Protein AF-A0A381ZT54-F1 (afdb_monomer)

Mean predicted aligned error: 11.09 Å

InterPro domains:
  IPR029055 Nucleophile aminohydrolases, N-terminal [SSF56235] (52-350)
  IPR043138 Gamma-glutamyltranspeptidase, large subunit [G3DSA:1.10.246.130] (273-367)
  IPR051792 Gamma-glutamyltransferase, bacteria [PTHR43199] (58-351)

Structure (mmCIF, N/CA/C/O backbone):
data_AF-A0A381ZT54-F1
#
_entry.id   AF-A0A381ZT54-F1
#
loop_
_atom_site.group_PDB
_atom_site.id
_atom_site.type_symbol
_atom_site.label_atom_id
_atom_site.label_alt_id
_atom_site.label_comp_id
_atom_site.label_asym_id
_atom_site.label_entity_id
_atom_site.label_seq_id
_atom_site.pdbx_PDB_ins_code
_atom_site.Cartn_x
_atom_site.Cartn_y
_atom_site.Cartn_z
_atom_site.occupancy
_atom_site.B_iso_or_equiv
_atom_site.auth_seq_id
_atom_site.auth_comp_id
_atom_site.auth_asym_id
_atom_site.auth_atom_id
_atom_site.pdbx_PDB_model_num
ATOM 1 N N . MET A 1 1 ? -100.829 -62.830 -49.694 1.00 36.19 1 MET A N 1
ATOM 2 C CA . MET A 1 1 ? -100.346 -64.218 -49.517 1.00 36.19 1 MET A CA 1
ATOM 3 C C . MET A 1 1 ? -99.073 -64.139 -48.674 1.00 36.19 1 MET A C 1
ATOM 5 O O . MET A 1 1 ? -98.214 -63.362 -49.053 1.00 36.19 1 MET A O 1
ATOM 9 N N . LEU A 1 2 ? -99.016 -64.875 -47.551 1.00 33.12 2 LEU A N 1
ATOM 10 C CA . LEU A 1 2 ? -97.951 -64.953 -46.515 1.00 33.12 2 LEU A CA 1
ATOM 11 C C . LEU A 1 2 ? -97.755 -63.686 -45.625 1.00 33.12 2 LEU A C 1
ATOM 13 O O . LEU A 1 2 ? -97.501 -62.615 -46.150 1.00 33.12 2 LEU A O 1
ATOM 17 N N . LYS A 1 3 ? -98.086 -63.679 -44.309 1.00 35.91 3 LYS A N 1
ATOM 18 C CA . LYS A 1 3 ? -97.361 -64.208 -43.104 1.00 35.91 3 LYS A CA 1
ATOM 19 C C . LYS A 1 3 ? -95.999 -63.484 -42.892 1.00 35.91 3 LYS A C 1
ATOM 21 O O . LYS A 1 3 ? -95.213 -63.527 -43.817 1.00 35.91 3 LYS A O 1
ATOM 26 N N . PHE A 1 4 ? -95.593 -62.820 -41.788 1.00 34.12 4 PHE A N 1
ATOM 27 C CA . PHE A 1 4 ? -95.873 -62.869 -40.334 1.00 34.12 4 PHE A CA 1
ATOM 28 C C . PHE A 1 4 ? -95.375 -61.557 -39.624 1.00 34.12 4 PHE A C 1
ATOM 30 O O . PHE A 1 4 ? -94.263 -61.114 -39.871 1.00 34.12 4 PHE A O 1
ATOM 37 N N . ILE A 1 5 ? -96.201 -60.979 -38.737 1.00 37.44 5 ILE A N 1
ATOM 38 C CA . ILE A 1 5 ? -95.969 -60.529 -37.330 1.00 37.44 5 ILE A CA 1
ATOM 39 C C . ILE A 1 5 ? -94.750 -59.648 -36.907 1.00 37.44 5 ILE A C 1
ATOM 41 O O . ILE A 1 5 ? -93.632 -60.119 -36.752 1.00 37.44 5 ILE A O 1
ATOM 45 N N . SER A 1 6 ? -95.108 -58.413 -36.505 1.00 37.38 6 SER A N 1
ATOM 46 C CA . SER A 1 6 ? -94.773 -57.621 -35.287 1.00 37.38 6 SER A CA 1
ATOM 47 C C . SER A 1 6 ? -93.330 -57.198 -34.948 1.00 37.38 6 SER A C 1
ATOM 49 O O . SER A 1 6 ? -92.540 -57.938 -34.368 1.00 37.38 6 SER A O 1
ATOM 51 N N . LEU A 1 7 ? -93.082 -55.898 -35.158 1.00 39.41 7 LEU A N 1
ATOM 52 C CA . LEU A 1 7 ? -91.932 -55.108 -34.718 1.00 39.41 7 LEU A CA 1
ATOM 53 C C . LEU A 1 7 ? -92.340 -54.246 -33.498 1.00 39.41 7 LEU A C 1
ATOM 55 O O . LEU A 1 7 ? -92.955 -53.192 -33.648 1.00 39.41 7 LEU A O 1
ATOM 59 N N . LYS A 1 8 ? -92.022 -54.672 -32.273 1.00 44.88 8 LYS A N 1
ATOM 60 C CA . LYS A 1 8 ? -92.132 -53.836 -31.059 1.00 44.88 8 LYS A CA 1
ATOM 61 C C . LYS A 1 8 ? -91.057 -54.255 -30.064 1.00 44.88 8 LYS A C 1
ATOM 63 O O . LYS A 1 8 ? -91.356 -55.066 -29.213 1.00 44.88 8 LYS A O 1
ATOM 68 N N . PHE A 1 9 ? -89.830 -53.739 -30.175 1.00 43.06 9 PHE A N 1
ATOM 69 C CA . PHE A 1 9 ? -88.838 -53.704 -29.078 1.00 43.06 9 PHE A CA 1
ATOM 70 C C . PHE A 1 9 ? -87.555 -52.961 -29.512 1.00 43.06 9 PHE A C 1
ATOM 72 O O . PHE A 1 9 ? -86.478 -53.533 -29.498 1.00 43.06 9 PHE A O 1
ATOM 79 N N . PHE A 1 10 ? -87.617 -51.692 -29.947 1.00 41.41 10 PHE A N 1
ATOM 80 C CA . PHE A 1 10 ? -86.364 -50.958 -30.245 1.00 41.41 10 PHE A CA 1
ATOM 81 C C . PHE A 1 10 ? -86.401 -49.429 -30.075 1.00 41.41 10 PHE A C 1
ATOM 83 O O . PHE A 1 10 ? -85.561 -48.728 -30.627 1.00 41.41 10 PHE A O 1
ATOM 90 N N . HIS A 1 11 ? -87.350 -48.870 -29.315 1.00 43.31 11 HIS A N 1
ATOM 91 C CA . HIS A 1 11 ? -87.524 -47.404 -29.241 1.00 43.31 11 HIS A CA 1
ATOM 92 C C . HIS A 1 11 ? -87.327 -46.748 -27.868 1.00 43.31 11 HIS A C 1
ATOM 94 O O . HIS A 1 11 ? -87.544 -45.551 -27.737 1.00 43.31 11 HIS A O 1
ATOM 100 N N . LEU A 1 12 ? -86.841 -47.472 -26.852 1.00 42.59 12 LEU A N 1
ATOM 101 C CA . LEU A 1 12 ? -86.630 -46.898 -25.509 1.00 42.59 12 LEU A CA 1
ATOM 102 C C . LEU A 1 12 ? -85.177 -46.874 -25.007 1.00 42.59 12 LEU A C 1
ATOM 104 O O . LEU A 1 12 ? -84.934 -46.441 -23.884 1.00 42.59 12 LEU A O 1
ATOM 108 N N . ARG A 1 13 ? -84.190 -47.263 -25.828 1.00 39.91 13 ARG A N 1
ATOM 109 C CA . ARG A 1 13 ? -82.762 -47.204 -25.444 1.00 39.91 13 ARG A CA 1
ATOM 110 C C . ARG A 1 13 ? -81.966 -46.023 -26.013 1.00 39.91 13 ARG A C 1
ATOM 112 O O . ARG A 1 13 ? -80.881 -45.769 -25.506 1.00 39.91 13 ARG A O 1
ATOM 119 N N . LEU A 1 14 ? -82.492 -45.260 -26.977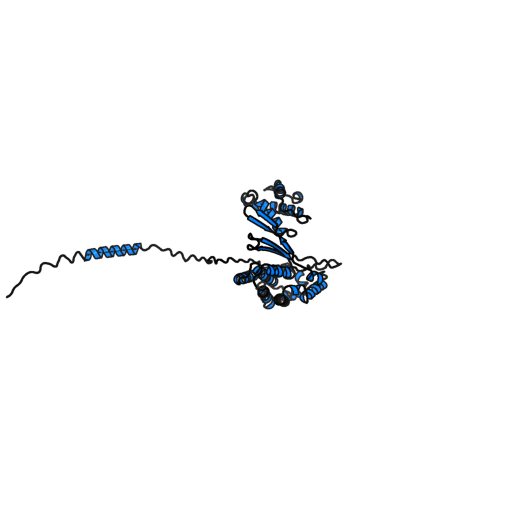 1.00 41.94 14 LEU A N 1
ATOM 120 C CA . LEU A 1 14 ? -81.737 -44.150 -27.587 1.00 41.94 14 LEU A CA 1
ATOM 121 C C . LEU A 1 14 ? -81.826 -42.806 -26.841 1.00 41.94 14 LEU A C 1
ATOM 123 O O . LEU A 1 14 ? -80.937 -41.976 -26.994 1.00 41.94 14 LEU A O 1
ATOM 127 N N . ILE A 1 15 ? -82.837 -42.584 -25.994 1.00 44.72 15 ILE A N 1
ATOM 128 C CA . ILE A 1 15 ? -83.041 -41.267 -25.355 1.00 44.72 15 ILE A CA 1
ATOM 129 C C . ILE A 1 15 ? -82.167 -41.084 -24.097 1.00 44.72 15 ILE A C 1
ATOM 131 O O . ILE A 1 15 ? -81.814 -39.963 -23.747 1.00 44.72 15 ILE A O 1
ATOM 135 N N . ARG A 1 16 ? -81.719 -42.168 -23.445 1.00 42.12 16 ARG A N 1
ATOM 136 C CA . ARG A 1 16 ? -80.831 -42.077 -22.264 1.00 42.12 16 ARG A CA 1
ATOM 137 C C . ARG A 1 16 ? -79.342 -41.925 -22.590 1.00 42.12 16 ARG A C 1
ATOM 139 O O . ARG A 1 16 ? -78.574 -41.612 -21.689 1.00 42.12 16 ARG A O 1
ATOM 146 N N . PHE A 1 17 ? -78.929 -42.115 -23.844 1.00 42.84 17 PHE A N 1
ATOM 147 C CA . PHE A 1 17 ? -77.515 -42.002 -24.226 1.00 42.84 17 PHE A CA 1
ATOM 148 C C . PHE A 1 17 ? -77.090 -40.554 -24.524 1.00 42.84 17 PHE A C 1
ATOM 150 O O . PHE A 1 17 ? -75.942 -40.186 -24.291 1.00 42.84 17 PHE A O 1
ATOM 157 N N . PHE A 1 18 ? -78.020 -39.704 -24.973 1.00 42.59 18 PHE A N 1
ATOM 158 C CA . PHE A 1 18 ? -77.711 -38.317 -25.340 1.00 42.59 18 PHE A CA 1
ATOM 159 C C . PHE A 1 18 ? -77.664 -37.338 -24.154 1.00 42.59 18 PHE A C 1
ATOM 161 O O . PHE A 1 18 ? -76.948 -36.341 -24.223 1.00 42.59 18 PHE A O 1
ATOM 168 N N . ASP A 1 19 ? -78.356 -37.618 -23.044 1.00 46.31 19 ASP A N 1
ATOM 169 C CA . ASP A 1 19 ? -78.391 -36.702 -21.889 1.00 46.31 19 ASP A CA 1
ATOM 170 C C . ASP A 1 19 ? -77.175 -36.877 -20.950 1.00 46.31 19 ASP A C 1
ATOM 172 O O . ASP A 1 19 ? -76.700 -35.925 -20.330 1.00 46.31 19 ASP A O 1
ATOM 176 N N . VAL A 1 20 ? -76.585 -38.080 -20.912 1.00 51.06 20 VAL A N 1
ATOM 177 C CA . VAL A 1 20 ? -75.348 -38.347 -20.151 1.00 51.06 20 VAL A CA 1
ATOM 178 C C . VAL A 1 20 ? -74.144 -37.673 -20.813 1.00 51.06 20 VAL A C 1
ATOM 180 O O . VAL A 1 20 ? -73.326 -37.068 -20.121 1.00 51.06 20 VAL A O 1
ATOM 183 N N . HIS A 1 21 ? -74.066 -37.678 -22.148 1.00 48.91 21 HIS A N 1
ATOM 184 C CA . HIS A 1 21 ? -72.980 -36.999 -22.857 1.00 48.91 21 HIS A CA 1
ATOM 185 C C . HIS A 1 21 ? -73.073 -35.472 -22.775 1.00 48.91 21 HIS A C 1
ATOM 187 O O . HIS A 1 21 ? -72.042 -34.823 -22.627 1.00 48.91 21 HIS A O 1
ATOM 193 N N . ARG A 1 22 ? -74.276 -34.876 -22.763 1.00 48.59 22 ARG A N 1
ATOM 194 C CA . ARG A 1 22 ? -74.410 -33.412 -22.645 1.00 48.59 22 ARG A CA 1
ATOM 195 C C . ARG A 1 22 ? -74.013 -32.889 -21.260 1.00 48.59 22 ARG A C 1
ATOM 197 O O . ARG A 1 22 ? -73.421 -31.816 -21.161 1.00 48.59 22 ARG A O 1
ATOM 204 N N . ARG A 1 23 ? -74.283 -33.658 -20.196 1.00 50.50 23 ARG A N 1
ATOM 205 C CA . ARG A 1 23 ? -73.840 -33.331 -18.827 1.00 50.50 23 ARG A CA 1
ATOM 206 C C . ARG A 1 23 ? -72.347 -33.601 -18.616 1.00 50.50 23 ARG A C 1
ATOM 208 O O . ARG A 1 23 ? -71.690 -32.805 -17.952 1.00 50.50 23 ARG A O 1
ATOM 215 N N . ALA A 1 24 ? -71.798 -34.649 -19.234 1.00 52.06 24 ALA A N 1
ATOM 216 C CA . ALA A 1 24 ? -70.362 -34.932 -19.193 1.00 52.06 24 ALA A CA 1
ATOM 217 C C . ALA A 1 24 ? -69.531 -33.876 -19.947 1.00 52.06 24 ALA A C 1
ATOM 219 O O . ALA A 1 24 ? -68.491 -33.451 -19.450 1.00 52.06 24 ALA A O 1
ATOM 220 N N . SER A 1 25 ? -70.009 -33.382 -21.096 1.00 51.25 25 SER A N 1
ATOM 221 C CA . SER A 1 25 ? -69.326 -32.320 -21.850 1.00 51.25 25 SER A CA 1
ATOM 222 C C . SER A 1 25 ? -69.387 -30.956 -21.152 1.00 51.25 25 SER A C 1
ATOM 224 O O . SER A 1 25 ? -68.415 -30.208 -21.204 1.00 51.25 25 SER A O 1
ATOM 226 N N . ALA A 1 26 ? -70.481 -30.643 -20.445 1.00 52.38 26 ALA A N 1
ATOM 227 C CA . ALA A 1 26 ? -70.572 -29.421 -19.642 1.00 52.38 26 ALA A CA 1
ATOM 228 C C . ALA A 1 26 ? -69.678 -29.478 -18.387 1.00 52.38 26 ALA A C 1
ATOM 230 O O . ALA A 1 26 ? -69.026 -28.491 -18.058 1.00 52.38 26 ALA A O 1
ATOM 231 N N . ALA A 1 27 ? -69.577 -30.639 -17.726 1.00 53.34 27 ALA A N 1
ATOM 232 C CA . ALA A 1 27 ? -68.670 -30.826 -16.591 1.00 53.34 27 ALA A CA 1
ATOM 233 C C . ALA A 1 27 ? -67.188 -30.770 -17.012 1.00 53.34 27 ALA A C 1
ATOM 235 O O . ALA A 1 27 ? -66.377 -30.172 -16.308 1.00 53.34 27 ALA A O 1
ATOM 236 N N . ALA A 1 28 ? -66.841 -31.315 -18.184 1.00 53.94 28 ALA A N 1
ATOM 237 C CA . ALA A 1 28 ? -65.486 -31.228 -18.730 1.00 53.94 28 ALA A CA 1
ATOM 238 C C . ALA A 1 28 ? -65.096 -29.787 -19.112 1.00 53.94 28 ALA A C 1
ATOM 240 O O . ALA A 1 28 ? -63.970 -29.375 -18.854 1.00 53.94 28 ALA A O 1
ATOM 241 N N . ALA A 1 29 ? -66.025 -28.989 -19.652 1.00 52.28 29 ALA A N 1
ATOM 242 C CA . ALA A 1 29 ? -65.763 -27.584 -19.974 1.00 52.28 29 ALA A CA 1
ATOM 243 C C . ALA A 1 29 ? -65.577 -26.705 -18.719 1.00 52.28 29 ALA A C 1
ATOM 245 O O . ALA A 1 29 ? -64.742 -25.804 -18.723 1.00 52.28 29 ALA A O 1
ATOM 246 N N . VAL A 1 30 ? -66.291 -26.994 -17.623 1.00 52.94 30 VAL A N 1
ATOM 247 C CA . VAL A 1 30 ? -66.118 -26.284 -16.340 1.00 52.94 30 VAL A CA 1
ATOM 248 C C . VAL A 1 30 ? -64.819 -26.696 -15.630 1.00 52.94 30 VAL A C 1
ATOM 250 O O . VAL A 1 30 ? -64.163 -25.849 -15.030 1.00 52.94 30 VAL A O 1
ATOM 253 N N . LEU A 1 31 ? -64.381 -27.955 -15.761 1.00 51.06 31 LEU A N 1
ATOM 254 C CA . LEU A 1 31 ? -63.087 -28.419 -15.237 1.00 51.06 31 LEU A CA 1
ATOM 255 C C . LEU A 1 31 ? -61.882 -27.830 -15.990 1.00 51.06 31 LEU A C 1
ATOM 257 O O . LEU A 1 31 ? -60.864 -27.557 -15.362 1.00 51.06 31 LEU A O 1
ATOM 261 N N . VAL A 1 32 ? -62.002 -27.563 -17.295 1.00 53.09 32 VAL A N 1
ATOM 262 C CA . VAL A 1 32 ? -60.943 -26.895 -18.081 1.00 53.09 32 VAL A CA 1
ATOM 263 C C . VAL A 1 32 ? -60.863 -25.389 -17.779 1.00 53.09 32 VAL A C 1
ATOM 265 O O . VAL A 1 32 ? -59.783 -24.806 -17.844 1.00 53.09 32 VAL A O 1
ATOM 268 N N . LEU A 1 33 ? -61.971 -24.755 -17.377 1.00 47.72 33 LEU A N 1
ATOM 269 C CA . LEU A 1 33 ? -61.989 -23.340 -16.976 1.00 47.72 33 LEU A CA 1
ATOM 270 C C . LEU A 1 33 ? -61.487 -23.097 -15.538 1.00 47.72 33 LEU A C 1
ATOM 272 O O . LEU A 1 33 ? -61.135 -21.968 -15.210 1.00 47.72 33 LEU A O 1
ATOM 276 N N . LEU A 1 34 ? -61.401 -24.135 -14.698 1.00 47.56 34 LEU A N 1
ATOM 277 C CA . LEU A 1 34 ? -60.887 -24.049 -13.320 1.00 47.56 34 LEU A CA 1
ATOM 278 C C . LEU A 1 34 ? -59.418 -24.483 -13.168 1.00 47.56 34 LEU A C 1
ATOM 280 O O . LEU A 1 34 ? -58.841 -24.294 -12.102 1.00 47.56 34 LEU A O 1
ATOM 284 N N . SER A 1 35 ? -58.778 -25.000 -14.223 1.00 45.94 35 SER A N 1
ATOM 285 C CA . SER A 1 35 ? -57.326 -25.260 -14.247 1.00 45.94 35 SER A CA 1
ATOM 286 C C . SER A 1 35 ? -56.476 -24.024 -14.569 1.00 45.94 35 SER A C 1
ATOM 288 O O . SER A 1 35 ? -55.259 -24.129 -14.693 1.00 45.94 35 SER A O 1
ATOM 290 N N . GLY A 1 36 ? -57.092 -22.843 -14.657 1.00 44.78 36 GLY A N 1
ATOM 291 C CA . GLY A 1 36 ? -56.405 -21.553 -14.670 1.00 44.78 36 GLY A CA 1
ATOM 292 C C . GLY A 1 36 ? -55.895 -21.147 -13.285 1.00 44.78 36 GLY A C 1
ATOM 293 O O . GLY A 1 36 ? -56.088 -20.008 -12.876 1.00 44.78 36 GLY A O 1
ATOM 294 N N . CYS A 1 37 ? -55.255 -22.059 -12.546 1.00 46.34 37 CYS A N 1
ATOM 295 C CA . CYS A 1 37 ? -54.259 -21.608 -11.587 1.00 46.34 37 CYS A CA 1
ATOM 296 C C . CYS A 1 37 ? -53.151 -20.994 -12.435 1.00 46.34 37 CYS A C 1
ATOM 298 O O . CYS A 1 37 ? -52.431 -21.713 -13.130 1.00 46.34 37 CYS A O 1
ATOM 300 N N . GLU A 1 38 ? -53.041 -19.668 -12.401 1.00 44.12 38 GLU A N 1
ATOM 301 C CA . GLU A 1 38 ? -51.781 -19.002 -12.682 1.00 44.12 38 GLU A CA 1
ATOM 302 C C . GLU A 1 38 ? -50.722 -19.693 -11.823 1.00 44.12 38 GLU A C 1
ATOM 304 O O . GLU A 1 38 ? -50.517 -19.383 -10.651 1.00 44.12 38 GLU A O 1
ATOM 309 N N . VAL A 1 39 ? -50.019 -20.653 -12.419 1.00 48.94 39 VAL A N 1
ATOM 310 C CA . VAL A 1 39 ? -48.617 -20.818 -12.103 1.00 48.94 39 VAL A CA 1
ATOM 311 C C . VAL A 1 39 ? -48.043 -19.486 -12.546 1.00 48.94 39 VAL A C 1
ATOM 313 O O . VAL A 1 39 ? -47.722 -19.298 -13.720 1.00 48.94 39 VAL A O 1
ATOM 316 N N . PHE A 1 40 ? -47.980 -18.533 -11.612 1.00 44.03 40 PHE A N 1
ATOM 317 C CA . PHE A 1 40 ? -46.908 -17.564 -11.611 1.00 44.03 40 PHE A CA 1
ATOM 318 C C . PHE A 1 40 ? -45.664 -18.426 -11.801 1.00 44.03 40 PHE A C 1
ATOM 320 O O . PHE A 1 40 ? -45.134 -19.012 -10.858 1.00 44.03 40 PHE A O 1
ATOM 327 N N . LYS A 1 41 ? -45.227 -18.571 -13.056 1.00 41.94 41 LYS A N 1
ATOM 328 C CA . LYS A 1 41 ? -43.816 -18.703 -13.328 1.00 41.94 41 LYS A CA 1
ATOM 329 C C . LYS A 1 41 ? -43.289 -17.407 -12.754 1.00 41.94 41 LYS A C 1
ATOM 331 O O . LYS A 1 41 ? -43.266 -16.385 -13.436 1.00 41.94 41 LYS A O 1
ATOM 336 N N . THR A 1 42 ? -42.948 -17.446 -11.467 1.00 45.66 42 THR A N 1
ATOM 337 C CA . THR A 1 42 ? -41.813 -16.698 -10.980 1.00 45.66 42 THR A CA 1
ATOM 338 C C . THR A 1 42 ? -40.813 -16.821 -12.109 1.00 45.66 42 THR A C 1
ATOM 340 O O . THR A 1 42 ? -40.430 -17.931 -12.502 1.00 45.66 42 THR A O 1
ATOM 343 N N . LEU A 1 43 ? -40.543 -15.683 -12.759 1.00 48.31 43 LEU A N 1
ATOM 344 C CA . LEU A 1 43 ? -39.374 -15.557 -13.611 1.00 48.31 43 LEU A CA 1
ATOM 345 C C . LEU A 1 43 ? -38.280 -16.322 -12.868 1.00 48.31 43 LEU A C 1
ATOM 347 O O . LEU A 1 43 ? -38.208 -16.119 -11.648 1.00 48.31 43 LEU A O 1
ATOM 351 N N . PRO A 1 44 ? -37.565 -17.265 -13.522 1.00 47.41 44 PRO A N 1
ATOM 352 C CA . PRO A 1 44 ? -36.516 -18.010 -12.839 1.00 47.41 44 PRO A CA 1
ATOM 353 C C . PRO A 1 44 ? -35.759 -16.974 -12.045 1.00 47.41 44 PRO A C 1
ATOM 355 O O . PRO A 1 44 ? -35.414 -15.946 -12.634 1.00 47.41 44 PRO A O 1
ATOM 358 N N . ASP A 1 45 ? -35.700 -17.165 -10.725 1.00 44.12 45 ASP A N 1
ATOM 359 C CA . ASP A 1 45 ? -35.066 -16.203 -9.846 1.00 44.12 45 ASP A CA 1
ATOM 360 C C . ASP A 1 45 ? -33.724 -15.948 -10.508 1.00 44.12 45 ASP A C 1
ATOM 362 O O . ASP A 1 45 ? -32.921 -16.875 -10.660 1.00 44.12 45 ASP A O 1
ATOM 366 N N . ILE A 1 46 ? -33.549 -14.758 -11.091 1.00 46.28 46 ILE A N 1
ATOM 367 C CA . ILE A 1 46 ? -32.285 -14.412 -11.714 1.00 46.28 46 ILE A CA 1
ATOM 368 C C . ILE A 1 46 ? -31.433 -14.057 -10.512 1.00 46.28 46 ILE A C 1
ATOM 370 O O . ILE A 1 46 ? -31.073 -12.904 -10.281 1.00 46.28 46 ILE A O 1
ATOM 374 N N . THR A 1 47 ? -31.106 -15.078 -9.726 1.00 43.03 47 THR A N 1
ATOM 375 C CA . THR A 1 47 ? -29.869 -15.134 -9.000 1.00 43.03 47 THR A CA 1
ATOM 376 C C . THR A 1 47 ? -28.817 -15.024 -10.094 1.00 43.03 47 THR A C 1
ATOM 378 O O . THR A 1 47 ? -28.336 -16.017 -10.631 1.00 43.03 47 THR A O 1
ATOM 381 N N . MET A 1 48 ? -28.457 -13.784 -10.452 1.00 48.22 48 MET A N 1
ATOM 382 C CA . MET A 1 48 ? -27.260 -13.479 -11.246 1.00 48.22 48 MET A CA 1
ATOM 383 C C . MET A 1 48 ? -25.994 -14.046 -10.580 1.00 48.22 48 MET A C 1
ATOM 385 O O . MET A 1 48 ? -24.915 -14.003 -11.159 1.00 48.22 48 MET A O 1
ATOM 389 N N . PHE A 1 49 ? -26.139 -14.592 -9.374 1.00 44.88 49 PHE A N 1
ATOM 390 C CA . PHE A 1 49 ? -25.139 -15.281 -8.603 1.00 44.88 49 PHE A CA 1
ATOM 391 C C . PHE A 1 49 ? -25.772 -16.549 -8.022 1.00 44.88 49 PHE A C 1
ATOM 393 O O . PHE A 1 49 ? -26.375 -16.512 -6.951 1.00 44.88 49 PHE A O 1
ATOM 400 N N . GLU A 1 50 ? -25.621 -17.686 -8.704 1.00 48.88 50 GLU A N 1
ATOM 401 C CA . GLU A 1 50 ? -25.459 -18.925 -7.941 1.00 48.88 50 GLU A CA 1
ATOM 402 C C . GLU A 1 50 ? -24.287 -18.679 -6.978 1.00 48.88 50 GLU A C 1
ATOM 404 O O . GLU A 1 50 ? -23.245 -18.177 -7.421 1.00 48.88 50 GLU A O 1
ATOM 409 N N . PRO A 1 51 ? -24.417 -18.974 -5.674 1.00 45.97 51 PRO A N 1
ATOM 410 C CA . PRO A 1 51 ? -23.280 -18.941 -4.776 1.00 45.97 51 PRO A CA 1
ATOM 411 C C . PRO A 1 51 ? -22.338 -20.067 -5.201 1.00 45.97 51 PRO A C 1
ATOM 413 O O . PRO A 1 51 ? -22.405 -21.189 -4.704 1.00 45.97 51 PRO A O 1
ATOM 416 N N . THR A 1 52 ? -21.451 -19.779 -6.153 1.00 54.34 52 THR A N 1
ATOM 417 C CA . THR A 1 52 ? -20.280 -20.610 -6.398 1.00 54.34 52 THR A CA 1
ATOM 418 C C . THR A 1 52 ? -19.572 -20.715 -5.058 1.00 54.34 52 THR A C 1
ATOM 420 O O . THR A 1 52 ? -19.275 -19.689 -4.443 1.00 54.34 52 THR A O 1
ATOM 423 N N . SER A 1 53 ? -19.311 -21.932 -4.589 1.00 57.56 53 SER A N 1
ATOM 424 C CA . SER A 1 53 ? -18.707 -22.248 -3.286 1.00 57.56 53 SER A CA 1
ATOM 425 C C . SER A 1 53 ? -17.258 -21.746 -3.117 1.00 57.56 53 SER A C 1
ATOM 427 O O . SER A 1 53 ? -16.497 -22.281 -2.316 1.00 57.56 53 SER A O 1
ATOM 429 N N . TYR A 1 54 ? -16.856 -20.742 -3.896 1.00 53.66 54 TYR A N 1
ATOM 430 C CA . TYR A 1 54 ? -15.556 -20.102 -3.927 1.00 53.66 54 TYR A CA 1
ATOM 431 C C . TYR A 1 54 ? -15.757 -18.579 -3.946 1.00 53.66 54 TYR A C 1
ATOM 433 O O . TYR A 1 54 ? -15.699 -17.931 -4.989 1.00 53.66 54 TYR A O 1
ATOM 441 N N . PHE A 1 55 ? -16.040 -17.986 -2.785 1.00 67.94 55 PHE A N 1
ATOM 442 C CA . PHE A 1 55 ? -16.071 -16.530 -2.664 1.00 67.94 55 PHE A CA 1
ATOM 443 C C . PHE A 1 55 ? -14.645 -16.014 -2.438 1.00 67.94 55 PHE A C 1
ATOM 445 O O . PHE A 1 55 ? -14.169 -15.914 -1.309 1.00 67.94 55 PHE A O 1
ATOM 452 N N . GLY A 1 56 ? -13.936 -15.736 -3.532 1.00 83.81 56 GLY A N 1
ATOM 453 C CA . GLY A 1 56 ? -12.691 -14.970 -3.522 1.00 83.81 56 GLY A CA 1
ATOM 454 C C . GLY A 1 56 ? -12.966 -13.545 -3.994 1.00 83.81 56 GLY A C 1
ATOM 455 O O . GLY A 1 56 ? -13.418 -13.353 -5.120 1.00 83.81 56 GLY A O 1
ATOM 456 N N . GLY A 1 57 ? -12.699 -12.551 -3.148 1.00 91.50 57 GLY A N 1
ATOM 457 C CA . GLY A 1 57 ? -12.886 -11.137 -3.470 1.00 91.50 57 GLY A CA 1
ATOM 458 C C . GLY A 1 57 ? -11.572 -10.364 -3.435 1.00 91.50 57 GLY A C 1
ATOM 459 O O . GLY A 1 57 ? -10.699 -10.642 -2.616 1.00 91.50 57 GLY A O 1
ATOM 460 N N . ALA A 1 58 ? -11.448 -9.366 -4.306 1.00 95.44 58 ALA A N 1
ATOM 461 C CA . ALA A 1 58 ? -10.377 -8.381 -4.267 1.00 95.44 58 ALA A CA 1
ATOM 462 C C . ALA A 1 58 ? -10.960 -6.991 -4.535 1.00 95.44 58 ALA A C 1
ATOM 464 O O . ALA A 1 58 ? -11.864 -6.836 -5.356 1.00 95.44 58 ALA A O 1
ATOM 465 N N . THR A 1 59 ? -10.433 -5.984 -3.846 1.00 96.06 59 THR A N 1
ATOM 466 C CA . THR A 1 59 ? -10.798 -4.576 -4.026 1.00 96.06 59 THR A CA 1
ATOM 467 C C . THR A 1 59 ? -9.535 -3.754 -4.244 1.00 96.06 59 THR A C 1
ATOM 469 O O . THR A 1 59 ? -8.469 -4.098 -3.731 1.00 96.06 59 THR A O 1
ATOM 472 N N . SER A 1 60 ? -9.633 -2.704 -5.053 1.00 95.00 60 SER A N 1
ATOM 473 C CA . SER A 1 60 ? -8.513 -1.843 -5.419 1.00 95.00 60 SER A CA 1
ATOM 474 C C . SER A 1 60 ? -9.012 -0.451 -5.797 1.00 95.00 60 SER A C 1
ATOM 476 O O . SER A 1 60 ? -10.149 -0.306 -6.246 1.00 95.00 60 SER A O 1
ATOM 478 N N . ASP A 1 61 ? -8.136 0.547 -5.693 1.00 89.44 61 ASP A N 1
ATOM 479 C CA . ASP A 1 61 ? -8.413 1.939 -6.074 1.00 89.44 61 ASP A CA 1
ATOM 480 C C . ASP A 1 61 ? -8.614 2.120 -7.589 1.00 89.44 61 ASP A C 1
ATOM 482 O O . ASP A 1 61 ? -9.109 3.150 -8.050 1.00 89.44 61 ASP A O 1
ATOM 486 N N . GLU A 1 62 ? -8.207 1.128 -8.386 1.00 89.62 62 GLU A N 1
ATOM 487 C CA . GLU A 1 62 ? -8.228 1.171 -9.843 1.00 89.62 62 GLU A CA 1
ATOM 488 C C . GLU A 1 62 ? -8.733 -0.170 -10.421 1.00 89.62 62 GLU A C 1
ATOM 490 O O . GLU A 1 62 ? -8.334 -1.246 -9.959 1.00 89.62 62 GLU A O 1
ATOM 495 N N . PRO A 1 63 ? -9.625 -0.148 -11.435 1.00 92.75 63 PRO A N 1
ATOM 496 C CA . PRO A 1 63 ? -10.325 -1.348 -11.889 1.00 92.75 63 PRO A CA 1
ATOM 497 C C . PRO A 1 63 ? -9.421 -2.407 -12.529 1.00 92.75 63 PRO A C 1
ATOM 499 O O . PRO A 1 63 ? -9.687 -3.593 -12.355 1.00 92.75 63 PRO A O 1
ATOM 502 N N . ARG A 1 64 ? -8.353 -2.045 -13.254 1.00 95.44 64 ARG A N 1
ATOM 503 C CA . ARG A 1 64 ? -7.459 -3.045 -13.868 1.00 95.44 64 ARG A CA 1
ATOM 504 C C . ARG A 1 64 ? -6.700 -3.835 -12.812 1.00 95.44 64 ARG A C 1
ATOM 506 O O . ARG A 1 64 ? -6.569 -5.044 -12.969 1.00 95.44 64 ARG A O 1
ATOM 513 N N . ALA A 1 65 ? -6.247 -3.192 -11.740 1.00 97.06 65 ALA A N 1
ATOM 514 C CA . ALA A 1 65 ? -5.601 -3.888 -10.633 1.00 97.06 65 ALA A CA 1
ATOM 515 C C . ALA A 1 65 ? -6.562 -4.859 -9.920 1.00 97.06 65 ALA A C 1
ATOM 517 O O . ALA A 1 65 ? -6.183 -5.999 -9.647 1.00 97.06 65 ALA A O 1
ATOM 518 N N . ALA A 1 66 ? -7.824 -4.461 -9.707 1.00 96.81 66 ALA A N 1
ATOM 519 C CA . ALA A 1 66 ? -8.858 -5.356 -9.176 1.00 96.81 66 ALA A CA 1
ATOM 520 C C . ALA A 1 66 ? -9.155 -6.541 -10.118 1.00 96.81 66 ALA A C 1
ATOM 522 O O . ALA A 1 66 ? -9.280 -7.678 -9.663 1.00 96.81 66 ALA A O 1
ATOM 523 N N . LEU A 1 67 ? -9.222 -6.299 -11.432 1.00 97.25 67 LEU A N 1
ATOM 524 C CA . LEU A 1 67 ? -9.433 -7.348 -12.436 1.00 97.25 67 LEU A CA 1
ATOM 525 C C . LEU A 1 67 ? -8.257 -8.330 -12.498 1.00 97.25 67 LEU A C 1
ATOM 527 O O . LEU A 1 67 ? -8.485 -9.535 -12.521 1.00 97.25 67 LEU A O 1
ATOM 531 N N . VAL A 1 68 ? -7.014 -7.843 -12.443 1.00 98.44 68 VAL A N 1
ATOM 532 C CA . VAL A 1 68 ? -5.824 -8.708 -12.365 1.00 98.44 68 VAL A CA 1
ATOM 533 C C . VAL A 1 68 ? -5.864 -9.576 -11.105 1.00 98.44 68 VAL A C 1
ATOM 535 O O . VAL A 1 68 ? -5.597 -10.773 -11.176 1.00 98.44 68 VAL A O 1
ATOM 538 N N . ALA A 1 69 ? -6.240 -9.005 -9.959 1.00 98.25 69 ALA A N 1
ATOM 539 C CA . ALA A 1 69 ? -6.375 -9.751 -8.711 1.00 98.25 69 ALA A CA 1
ATOM 540 C C . ALA A 1 69 ? -7.454 -10.840 -8.802 1.00 98.25 69 ALA A C 1
ATOM 542 O O . ALA A 1 69 ? -7.218 -11.982 -8.406 1.00 98.25 69 ALA A O 1
ATOM 543 N N . ARG A 1 70 ? -8.618 -10.505 -9.375 1.00 97.12 70 ARG A N 1
ATOM 544 C CA . ARG A 1 70 ? -9.695 -11.462 -9.660 1.00 97.12 70 ARG A CA 1
ATOM 545 C C . ARG A 1 70 ? -9.194 -12.601 -10.542 1.00 97.12 70 ARG A C 1
ATOM 547 O O . ARG A 1 70 ? -9.461 -13.755 -10.230 1.00 97.12 70 ARG A O 1
ATOM 554 N N . ASP A 1 71 ? -8.469 -12.294 -11.612 1.00 97.00 71 ASP A N 1
ATOM 555 C CA . ASP A 1 71 ? -7.963 -13.307 -12.543 1.00 97.00 71 ASP A CA 1
ATOM 556 C C . ASP A 1 71 ? -6.934 -14.227 -11.869 1.00 97.00 71 ASP A C 1
ATOM 558 O O . ASP A 1 71 ? -6.922 -15.432 -12.115 1.00 97.00 71 ASP A O 1
ATOM 562 N N . VAL A 1 72 ? -6.123 -13.691 -10.951 1.00 98.12 72 VAL A N 1
ATOM 563 C CA . VAL A 1 72 ? -5.214 -14.485 -10.111 1.00 98.12 72 VAL A CA 1
ATOM 564 C C . VAL A 1 72 ? -5.974 -15.416 -9.164 1.00 98.12 72 VAL A C 1
ATOM 566 O O . VAL A 1 72 ? -5.621 -16.593 -9.068 1.00 98.12 72 VAL A O 1
ATOM 569 N N . LEU A 1 73 ? -7.031 -14.932 -8.505 1.00 96.62 73 LEU A N 1
ATOM 570 C CA . LEU A 1 73 ? -7.890 -15.768 -7.655 1.00 96.62 73 LEU A CA 1
ATOM 571 C C . LEU A 1 73 ? -8.594 -16.858 -8.477 1.00 96.62 73 LEU A C 1
ATOM 573 O O . LEU A 1 73 ? -8.592 -18.024 -8.085 1.00 96.62 73 LEU A O 1
ATOM 577 N N . ALA A 1 74 ? -9.131 -16.502 -9.647 1.00 94.88 74 ALA A N 1
ATOM 578 C CA . ALA A 1 74 ? -9.780 -17.433 -10.570 1.00 94.88 74 ALA A CA 1
ATOM 579 C C . ALA A 1 74 ? -8.808 -18.496 -11.113 1.00 94.88 74 ALA A C 1
ATOM 581 O O . ALA A 1 74 ? -9.209 -19.627 -11.378 1.00 94.88 74 ALA A O 1
ATOM 582 N N . ALA A 1 75 ? -7.520 -18.164 -11.225 1.00 95.31 75 ALA A N 1
ATOM 583 C CA . ALA A 1 75 ? -6.459 -19.096 -11.596 1.00 95.31 75 ALA A CA 1
ATOM 584 C C . ALA A 1 75 ? -5.973 -19.990 -10.432 1.00 95.31 75 ALA A C 1
ATOM 586 O O . ALA A 1 75 ? -4.980 -20.703 -10.592 1.00 95.31 75 ALA A O 1
ATOM 587 N N . GLY A 1 76 ? -6.638 -19.959 -9.270 1.00 93.94 76 GLY A N 1
ATOM 588 C CA . GLY A 1 76 ? -6.299 -20.773 -8.098 1.00 93.94 76 GLY A CA 1
ATOM 589 C C . GLY A 1 76 ? -5.224 -20.170 -7.186 1.00 93.94 76 GLY A C 1
ATOM 590 O O . GLY A 1 76 ? -4.701 -20.867 -6.311 1.00 93.94 76 GLY A O 1
ATOM 591 N N . GLY A 1 77 ? -4.883 -18.892 -7.375 1.00 96.31 77 GLY A N 1
ATOM 592 C CA . GLY A 1 77 ? -3.972 -18.170 -6.491 1.00 96.31 77 GLY A CA 1
ATOM 593 C C . GLY A 1 77 ? -4.554 -17.922 -5.103 1.00 96.31 77 GLY A C 1
ATOM 594 O O . GLY A 1 77 ? -5.766 -17.969 -4.887 1.00 96.31 77 GLY A O 1
ATOM 595 N N . SER A 1 78 ? -3.673 -17.669 -4.138 1.00 96.00 78 SER A N 1
ATOM 596 C CA . SER A 1 78 ? -4.082 -17.244 -2.798 1.00 96.00 78 SER A CA 1
ATOM 597 C C . SER A 1 78 ? -4.414 -15.747 -2.751 1.00 96.00 78 SER A C 1
ATOM 599 O O . SER A 1 78 ? -4.118 -14.990 -3.678 1.00 96.00 78 SER A O 1
ATOM 601 N N . ALA A 1 79 ? -4.970 -15.285 -1.627 1.00 96.56 79 ALA A N 1
ATOM 602 C CA . ALA A 1 79 ? -5.131 -13.853 -1.369 1.00 96.56 79 ALA A CA 1
ATOM 603 C C . ALA A 1 79 ? -3.787 -13.095 -1.415 1.00 96.56 79 ALA A C 1
ATOM 605 O O . ALA A 1 79 ? -3.744 -11.951 -1.859 1.00 96.56 79 ALA A O 1
ATOM 606 N N . ALA A 1 80 ? -2.682 -13.741 -1.021 1.00 97.50 80 ALA A N 1
ATOM 607 C CA . ALA A 1 80 ? -1.344 -13.163 -1.117 1.00 97.50 80 ALA A CA 1
ATOM 608 C C . ALA A 1 80 ? -0.876 -13.028 -2.574 1.00 97.50 80 ALA A C 1
ATOM 610 O O . ALA A 1 80 ? -0.356 -11.977 -2.945 1.00 97.50 80 ALA A O 1
ATOM 611 N N . ASP A 1 81 ? -1.110 -14.040 -3.419 1.00 98.50 81 ASP A N 1
ATOM 612 C CA . ASP A 1 81 ? -0.819 -13.941 -4.856 1.00 98.50 81 ASP A CA 1
ATOM 613 C C . ASP A 1 81 ? -1.604 -12.789 -5.500 1.00 98.50 81 ASP A C 1
ATOM 615 O O . ASP A 1 81 ? -1.045 -11.983 -6.250 1.00 98.50 81 ASP A O 1
ATOM 619 N N . ALA A 1 82 ? -2.900 -12.697 -5.180 1.00 98.38 82 ALA A N 1
ATOM 620 C CA . ALA A 1 82 ? -3.786 -11.661 -5.695 1.00 98.38 82 ALA A CA 1
ATOM 621 C C . ALA A 1 82 ? -3.335 -10.263 -5.252 1.00 98.38 82 ALA A C 1
ATOM 623 O O . ALA A 1 82 ? -3.254 -9.364 -6.086 1.00 98.38 82 ALA A O 1
ATOM 624 N N . ALA A 1 83 ? -2.969 -10.091 -3.976 1.00 98.31 83 ALA A N 1
ATOM 625 C CA . ALA A 1 83 ? -2.447 -8.832 -3.444 1.00 98.31 83 ALA A CA 1
ATOM 626 C C . ALA A 1 83 ? -1.143 -8.400 -4.135 1.00 98.31 83 ALA A C 1
ATOM 628 O O . ALA A 1 83 ? -0.982 -7.226 -4.469 1.00 98.31 83 ALA A O 1
ATOM 629 N N . VAL A 1 84 ? -0.233 -9.341 -4.406 1.00 98.69 84 VAL A N 1
ATOM 630 C CA . VAL A 1 84 ? 1.028 -9.053 -5.104 1.00 98.69 84 VAL A CA 1
ATOM 631 C C . VAL A 1 84 ? 0.783 -8.625 -6.550 1.00 98.69 84 VAL A C 1
ATOM 633 O O . VAL A 1 84 ? 1.288 -7.582 -6.968 1.00 98.69 84 VAL A O 1
ATOM 636 N N . ALA A 1 85 ? -0.016 -9.376 -7.312 1.00 98.75 85 ALA A N 1
ATOM 637 C CA . ALA A 1 85 ? -0.317 -9.025 -8.702 1.00 98.75 85 ALA A CA 1
ATOM 638 C C . ALA A 1 85 ? -1.080 -7.693 -8.816 1.00 98.75 85 ALA A C 1
ATOM 640 O O . ALA A 1 85 ? -0.777 -6.868 -9.685 1.00 98.75 85 ALA A O 1
ATOM 641 N N . LEU A 1 86 ? -2.024 -7.455 -7.899 1.00 98.56 86 LEU A N 1
ATOM 642 C CA . LEU A 1 86 ? -2.737 -6.187 -7.752 1.00 98.56 86 LEU A CA 1
ATOM 643 C C . LEU A 1 86 ? -1.754 -5.040 -7.522 1.00 98.56 86 LEU A C 1
ATOM 645 O O . LEU A 1 86 ? -1.785 -4.054 -8.257 1.00 98.56 86 LEU A O 1
ATOM 649 N N . TYR A 1 87 ? -0.855 -5.174 -6.542 1.00 98.50 87 TYR A N 1
ATOM 650 C CA . TYR A 1 87 ? 0.081 -4.112 -6.190 1.00 98.50 87 TYR A CA 1
ATOM 651 C C . TYR A 1 87 ? 1.023 -3.771 -7.346 1.00 98.50 87 TYR A C 1
ATOM 653 O O . TYR A 1 87 ? 1.184 -2.599 -7.682 1.00 98.50 87 TYR A O 1
ATOM 661 N N . PHE A 1 88 ? 1.644 -4.771 -7.982 1.00 98.69 88 PHE A N 1
ATOM 662 C CA . PHE A 1 88 ? 2.532 -4.509 -9.119 1.00 98.69 88 PHE A CA 1
ATOM 663 C C . PHE A 1 88 ? 1.774 -3.894 -10.299 1.00 98.69 88 PHE A C 1
ATOM 665 O O . PHE A 1 88 ? 2.335 -3.060 -11.005 1.00 98.69 88 PHE A O 1
ATOM 672 N N . THR A 1 89 ? 0.497 -4.244 -10.484 1.00 98.56 89 THR A N 1
ATOM 673 C CA . THR A 1 89 ? -0.360 -3.584 -11.477 1.00 98.56 89 THR A CA 1
ATOM 674 C C . THR A 1 89 ? -0.574 -2.115 -11.121 1.00 98.56 89 THR A C 1
ATOM 676 O O . THR A 1 89 ? -0.341 -1.267 -11.978 1.00 98.56 89 THR A O 1
ATOM 679 N N . LEU A 1 90 ? -0.911 -1.790 -9.866 1.00 98.06 90 LEU A N 1
ATOM 680 C CA . LEU A 1 90 ? -1.026 -0.398 -9.404 1.00 98.06 90 LEU A CA 1
ATOM 681 C C . LEU A 1 90 ? 0.286 0.377 -9.541 1.00 98.06 90 LEU A C 1
ATOM 683 O O . LEU A 1 90 ? 0.258 1.537 -9.936 1.00 98.06 90 LEU A O 1
ATOM 687 N N . ALA A 1 91 ? 1.436 -0.256 -9.291 1.00 97.94 91 ALA A N 1
ATOM 688 C CA . ALA A 1 91 ? 2.744 0.382 -9.453 1.00 97.94 91 ALA A CA 1
ATOM 689 C C . ALA A 1 91 ? 3.009 0.870 -10.890 1.00 97.94 91 ALA A C 1
ATOM 691 O O . ALA A 1 91 ? 3.908 1.679 -11.108 1.00 97.94 91 ALA A O 1
ATOM 692 N N . VAL A 1 92 ? 2.227 0.381 -11.858 1.00 98.19 92 VAL A N 1
ATOM 693 C CA . VAL A 1 92 ? 2.231 0.822 -13.253 1.00 98.19 92 VAL A CA 1
ATOM 694 C C . VAL A 1 92 ? 1.021 1.703 -13.551 1.00 98.19 92 VAL A C 1
ATOM 696 O O . VAL A 1 92 ? 1.183 2.791 -14.094 1.00 98.19 92 VAL A O 1
ATOM 699 N N . THR A 1 93 ? -0.193 1.254 -13.222 1.00 97.62 93 THR A N 1
ATOM 700 C CA . THR A 1 93 ? -1.439 1.904 -13.656 1.00 97.62 93 THR A CA 1
ATOM 701 C C . THR A 1 93 ? -1.843 3.093 -12.793 1.00 97.62 93 THR A C 1
ATOM 703 O O . THR A 1 93 ? -2.574 3.964 -13.276 1.00 97.62 93 THR A O 1
ATOM 706 N N . TYR A 1 94 ? -1.365 3.147 -11.548 1.00 97.19 94 TYR A N 1
ATOM 707 C CA . TYR A 1 94 ? -1.607 4.229 -10.602 1.00 97.19 94 TYR A CA 1
ATOM 708 C C . TYR A 1 94 ? -0.340 4.592 -9.781 1.00 97.19 94 TYR A C 1
ATOM 710 O O . TYR A 1 94 ? -0.309 4.457 -8.556 1.00 97.19 94 TYR A O 1
ATOM 718 N N . PRO A 1 95 ? 0.730 5.080 -10.444 1.00 95.19 95 PRO A N 1
ATOM 719 C CA . PRO A 1 95 ? 2.052 5.250 -9.836 1.00 95.19 95 PRO A CA 1
ATOM 720 C C . PRO A 1 95 ? 2.154 6.400 -8.817 1.00 95.19 95 PRO A C 1
ATOM 722 O O . PRO A 1 95 ? 3.189 6.555 -8.173 1.00 95.19 95 PRO A O 1
ATOM 725 N N . SER A 1 96 ? 1.104 7.217 -8.654 1.00 93.69 96 SER A N 1
ATOM 726 C CA . SER A 1 96 ? 1.024 8.227 -7.589 1.00 93.69 96 SER A CA 1
ATOM 727 C C . SER A 1 96 ? 0.703 7.628 -6.215 1.00 93.69 96 SER A C 1
ATOM 729 O O . SER A 1 96 ? 0.907 8.311 -5.212 1.00 93.69 96 SER A O 1
ATOM 731 N N . THR A 1 97 ? 0.232 6.375 -6.147 1.00 92.94 97 THR A N 1
ATOM 732 C CA . THR A 1 97 ? -0.169 5.711 -4.891 1.00 92.94 97 THR A CA 1
ATOM 733 C C . THR A 1 97 ? 0.620 4.435 -4.601 1.00 92.94 97 THR A C 1
ATOM 735 O O . THR A 1 97 ? 0.966 4.183 -3.447 1.00 92.94 97 THR A O 1
ATOM 738 N N . ALA A 1 98 ? 0.968 3.650 -5.625 1.00 95.50 98 ALA A N 1
ATOM 739 C CA . ALA A 1 98 ? 1.813 2.462 -5.499 1.00 95.50 98 ALA A CA 1
ATOM 740 C C . ALA A 1 98 ? 3.099 2.624 -6.312 1.00 95.50 98 ALA A C 1
ATOM 742 O O . ALA A 1 98 ? 3.087 3.174 -7.408 1.00 95.50 98 ALA A O 1
ATOM 743 N N . SER A 1 99 ? 4.230 2.126 -5.807 1.00 94.44 99 SER A N 1
ATOM 744 C CA . SER A 1 99 ? 5.487 2.174 -6.558 1.00 94.44 99 SER A CA 1
ATOM 745 C C . SER A 1 99 ? 6.509 1.156 -6.062 1.00 94.44 99 SER A C 1
ATOM 747 O O . SER A 1 99 ? 6.535 0.777 -4.890 1.00 94.44 99 SER A O 1
ATOM 749 N N . LEU A 1 100 ? 7.430 0.770 -6.949 1.00 96.12 100 LEU A N 1
ATOM 750 C CA . LEU A 1 100 ? 8.591 -0.044 -6.570 1.00 96.12 100 LEU A CA 1
ATOM 751 C C . LEU A 1 100 ? 9.528 0.691 -5.596 1.00 96.12 100 LEU A C 1
ATOM 753 O O . LEU A 1 100 ? 10.267 0.042 -4.863 1.00 96.12 100 LEU A O 1
ATOM 757 N N . GLY A 1 101 ? 9.493 2.030 -5.610 1.00 93.06 101 GLY A N 1
ATOM 758 C CA . GLY A 1 101 ? 10.295 2.926 -4.774 1.00 93.06 101 GLY A CA 1
ATOM 759 C C . GLY A 1 101 ? 9.728 3.181 -3.371 1.00 93.06 101 GLY A C 1
ATOM 760 O O . GLY A 1 101 ? 10.373 3.863 -2.582 1.00 93.06 101 GLY A O 1
ATOM 761 N N . GLY A 1 102 ? 8.531 2.673 -3.067 1.00 93.31 102 GLY A N 1
ATOM 762 C CA . GLY A 1 102 ? 7.841 2.911 -1.802 1.00 93.31 102 GLY A CA 1
ATOM 763 C C . GLY A 1 102 ? 8.101 1.851 -0.733 1.00 93.31 102 GLY A C 1
ATOM 764 O O . GLY A 1 102 ? 9.107 1.140 -0.725 1.00 93.31 102 GLY A O 1
ATOM 765 N N . GLY A 1 103 ? 7.143 1.740 0.179 1.00 95.00 103 GLY A N 1
ATOM 766 C CA . GLY A 1 103 ? 7.080 0.702 1.194 1.00 95.00 103 GLY A CA 1
ATOM 767 C C . GLY A 1 103 ? 5.670 0.601 1.761 1.00 95.00 103 GLY A C 1
ATOM 768 O O . GLY A 1 103 ? 4.741 1.226 1.249 1.00 95.00 103 GLY A O 1
ATOM 769 N N . GLY A 1 104 ? 5.508 -0.178 2.819 1.00 94.62 104 GLY A N 1
ATOM 770 C CA . GLY A 1 104 ? 4.226 -0.321 3.493 1.00 94.62 104 GLY A CA 1
ATOM 771 C C . GLY A 1 104 ? 4.217 -1.492 4.455 1.00 94.62 104 GLY A C 1
ATOM 772 O O . GLY A 1 104 ? 5.261 -1.945 4.922 1.00 94.62 104 GLY A O 1
ATOM 773 N N . LEU A 1 105 ? 3.020 -1.990 4.735 1.00 96.31 105 LEU A N 1
ATOM 774 C CA . LEU A 1 105 ? 2.804 -3.183 5.534 1.00 96.31 105 LEU A CA 1
ATOM 775 C C . LEU A 1 105 ? 1.607 -3.965 4.999 1.00 96.31 105 LEU A C 1
ATOM 777 O O . LEU A 1 105 ? 0.754 -3.409 4.307 1.00 96.31 105 LEU A O 1
ATOM 781 N N . CYS A 1 106 ? 1.537 -5.251 5.321 1.00 97.19 106 CYS A N 1
ATOM 782 C CA . CYS A 1 106 ? 0.400 -6.101 4.992 1.00 97.19 106 CYS A CA 1
ATOM 783 C C . CYS A 1 106 ? 0.025 -6.946 6.210 1.00 97.19 106 CYS A C 1
ATOM 785 O O . CYS A 1 106 ? 0.874 -7.634 6.776 1.00 97.19 106 CYS A O 1
ATOM 787 N N . LEU A 1 107 ? -1.245 -6.868 6.609 1.00 97.00 107 LEU A N 1
ATOM 788 C CA . LEU A 1 107 ? -1.851 -7.742 7.607 1.00 97.00 107 LEU A CA 1
ATOM 789 C C . LEU A 1 107 ? -2.397 -8.979 6.889 1.00 97.00 107 LEU A C 1
ATOM 791 O O . LEU A 1 107 ? -3.181 -8.849 5.949 1.00 97.00 107 LEU A O 1
ATOM 795 N N . VAL A 1 108 ? -1.989 -10.165 7.328 1.00 96.62 108 VAL A N 1
ATOM 796 C CA . VAL A 1 108 ? -2.379 -11.435 6.712 1.00 96.62 108 VAL A CA 1
ATOM 797 C C .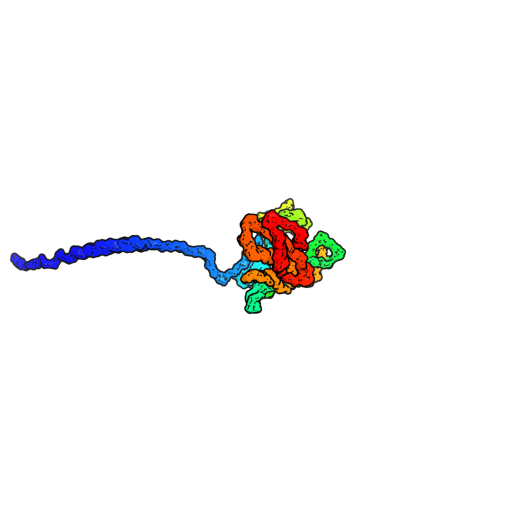 VAL A 1 108 ? -3.011 -12.326 7.763 1.00 96.62 108 VAL A C 1
ATOM 799 O O . VAL A 1 108 ? -2.368 -12.661 8.755 1.00 96.62 108 VAL A O 1
ATOM 802 N N . TYR A 1 109 ? -4.248 -12.746 7.516 1.00 95.25 109 TYR A N 1
ATOM 803 C CA . TYR A 1 109 ? -4.890 -13.818 8.264 1.00 95.25 109 TYR A CA 1
ATOM 804 C C . TYR A 1 109 ? -4.726 -15.136 7.506 1.00 95.25 109 TYR A C 1
ATOM 806 O O . TYR A 1 109 ? -5.110 -15.240 6.339 1.00 95.25 109 TYR A O 1
ATOM 814 N N . ASN A 1 110 ? -4.152 -16.136 8.168 1.00 91.94 110 ASN A N 1
ATOM 815 C CA . ASN A 1 110 ? -4.067 -17.497 7.659 1.00 91.94 110 ASN A CA 1
ATOM 816 C C . ASN A 1 110 ? -4.926 -18.416 8.541 1.00 91.94 110 ASN A C 1
ATOM 818 O O . ASN A 1 110 ? -4.510 -18.671 9.672 1.00 91.94 110 ASN A O 1
ATOM 822 N N . PRO A 1 111 ? -6.071 -18.929 8.055 1.00 88.06 111 PRO A N 1
ATOM 823 C CA . PRO A 1 111 ? -6.955 -19.787 8.845 1.00 88.06 111 PRO A CA 1
ATOM 824 C C . PRO A 1 111 ? -6.364 -21.178 9.125 1.00 88.06 111 PRO A C 1
ATOM 826 O O . PRO A 1 111 ? -6.701 -21.791 10.134 1.00 88.06 111 PRO A O 1
ATOM 829 N N . ASP A 1 112 ? -5.454 -21.661 8.276 1.00 84.38 112 ASP A N 1
ATOM 830 C CA . ASP A 1 112 ? -4.950 -23.040 8.326 1.00 84.38 112 ASP A CA 1
ATOM 831 C C . ASP A 1 112 ? -3.791 -23.218 9.323 1.00 84.38 112 ASP A C 1
ATOM 833 O O . ASP A 1 112 ? -3.370 -24.336 9.627 1.00 84.38 112 ASP A O 1
ATOM 837 N N . LYS A 1 113 ? -3.232 -22.118 9.834 1.00 80.88 113 LYS A N 1
ATOM 838 C CA . LYS A 1 113 ? -2.076 -22.150 10.734 1.00 80.88 113 LYS A CA 1
ATOM 839 C C . LYS A 1 113 ? -2.520 -22.323 12.193 1.00 80.88 113 LYS A C 1
ATOM 841 O O . LYS A 1 113 ? -3.489 -21.715 12.640 1.00 80.88 113 LYS A O 1
ATOM 846 N N . ASN A 1 114 ? -1.783 -23.148 12.943 1.00 78.62 114 ASN A N 1
ATOM 847 C CA . ASN A 1 114 ? -1.950 -23.399 14.384 1.00 78.62 114 ASN A CA 1
ATOM 848 C C . ASN A 1 114 ? -3.341 -23.901 14.842 1.00 78.62 114 ASN A C 1
ATOM 850 O O . ASN A 1 114 ? -3.698 -23.688 15.996 1.00 78.62 114 ASN A O 1
ATOM 854 N N . ASN A 1 115 ? -4.122 -24.582 13.989 1.00 69.19 115 ASN A N 1
ATOM 855 C CA . ASN A 1 115 ? -5.445 -25.140 14.340 1.00 69.19 115 ASN A CA 1
ATOM 856 C C . ASN A 1 115 ? -6.417 -24.118 14.981 1.00 69.19 115 ASN A C 1
ATOM 858 O O . ASN A 1 115 ? -7.220 -24.467 15.844 1.00 69.19 115 ASN A O 1
ATOM 862 N N . GLY A 1 116 ? -6.329 -22.852 14.569 1.00 72.38 116 GLY A N 1
ATOM 863 C CA . GLY A 1 116 ? -7.163 -21.752 15.076 1.00 72.38 116 GLY A CA 1
ATOM 864 C C . GLY A 1 116 ? -7.006 -20.433 14.310 1.00 72.38 116 GLY A C 1
ATOM 865 O O . GLY A 1 116 ? -7.650 -19.443 14.647 1.00 72.38 116 GLY A O 1
ATOM 866 N N . GLY A 1 117 ? -6.172 -20.423 13.268 1.00 84.75 117 GLY A N 1
ATOM 867 C CA . GLY A 1 117 ? -5.831 -19.247 12.490 1.00 84.75 117 GLY A CA 1
ATOM 868 C C . GLY A 1 117 ? -4.768 -18.374 13.158 1.00 84.75 117 GLY A C 1
ATOM 869 O O . GLY A 1 117 ? -4.689 -18.260 14.379 1.00 84.75 117 GLY A O 1
ATOM 870 N N . THR A 1 118 ? -3.933 -17.731 12.348 1.00 91.31 118 THR A N 1
ATOM 871 C CA . THR A 1 118 ? -2.936 -16.760 12.820 1.00 91.31 118 THR A CA 1
ATOM 872 C C . THR A 1 118 ? -3.014 -15.483 12.010 1.00 91.31 118 THR A C 1
ATOM 874 O O . THR A 1 118 ? -3.096 -15.544 10.780 1.00 91.31 118 THR A O 1
ATOM 877 N N . THR A 1 119 ? -2.892 -14.344 12.686 1.00 95.25 119 THR A N 1
ATOM 878 C CA . THR A 1 119 ? -2.779 -13.041 12.033 1.00 95.25 119 THR A CA 1
ATOM 879 C C . THR A 1 119 ? -1.381 -12.470 12.232 1.00 95.25 119 THR A C 1
ATOM 881 O O . THR A 1 119 ? -0.978 -12.157 13.354 1.00 95.25 119 THR A O 1
ATOM 884 N N . GLU A 1 120 ? -0.660 -12.305 11.129 1.00 95.50 120 GLU A N 1
ATOM 885 C CA . GLU A 1 120 ? 0.700 -11.769 11.092 1.00 95.50 120 GLU A CA 1
ATOM 886 C C . GLU A 1 120 ? 0.740 -10.464 10.300 1.00 95.50 120 GLU A C 1
ATOM 888 O O . GLU A 1 120 ? -0.103 -10.198 9.441 1.00 95.50 120 GLU A O 1
ATOM 893 N N . VAL A 1 121 ? 1.759 -9.658 10.568 1.00 97.19 121 VAL A N 1
ATOM 894 C CA . VAL A 1 121 ? 2.040 -8.417 9.853 1.00 97.19 121 VAL A CA 1
ATOM 895 C C . VAL A 1 121 ? 3.404 -8.561 9.201 1.00 97.19 121 VAL A C 1
ATOM 897 O O . VAL A 1 121 ? 4.381 -8.883 9.876 1.00 97.19 121 VAL A O 1
ATOM 900 N N . ILE A 1 122 ? 3.491 -8.297 7.901 1.00 97.69 122 ILE A N 1
ATOM 901 C CA . ILE A 1 122 ? 4.773 -8.023 7.251 1.00 97.69 122 ILE A CA 1
ATOM 902 C C . ILE A 1 122 ? 4.935 -6.518 7.093 1.00 97.69 122 ILE A C 1
ATOM 904 O O . ILE A 1 122 ? 4.107 -5.859 6.469 1.00 97.69 122 ILE A O 1
ATOM 908 N N . GLU A 1 123 ? 6.015 -5.981 7.642 1.00 96.69 123 GLU A N 1
ATOM 909 C CA . GLU A 1 123 ? 6.413 -4.584 7.535 1.00 96.69 123 GLU A CA 1
ATOM 910 C C . GLU A 1 123 ? 7.575 -4.458 6.550 1.00 96.69 123 GLU A C 1
ATOM 912 O O . GLU A 1 123 ? 8.607 -5.120 6.666 1.00 96.69 123 GLU A O 1
ATOM 917 N N . PHE A 1 124 ? 7.411 -3.584 5.571 1.00 96.88 124 PHE A N 1
ATOM 918 C CA . PHE A 1 124 ? 8.392 -3.260 4.544 1.00 96.88 124 PHE A CA 1
ATOM 919 C C . PHE A 1 124 ? 8.377 -1.751 4.283 1.00 96.88 124 PHE A C 1
ATOM 921 O O . PHE A 1 124 ? 8.348 -1.289 3.143 1.00 96.88 124 PHE A O 1
ATOM 928 N N . ASN A 1 125 ? 8.326 -0.974 5.364 1.00 94.12 125 ASN A N 1
ATOM 929 C CA . ASN A 1 125 ? 8.298 0.482 5.315 1.00 94.12 125 ASN A CA 1
ATOM 930 C C . ASN A 1 125 ? 9.527 1.023 4.579 1.00 94.12 125 ASN A C 1
ATOM 932 O O . ASN A 1 125 ? 10.621 0.472 4.697 1.00 94.12 125 ASN A O 1
ATOM 936 N N . ALA A 1 126 ? 9.343 2.112 3.836 1.00 92.00 126 ALA A N 1
ATOM 937 C CA . ALA A 1 126 ? 10.461 2.810 3.228 1.00 92.00 126 ALA A CA 1
ATOM 938 C C . ALA A 1 126 ? 11.229 3.537 4.341 1.00 92.00 126 ALA A C 1
ATOM 940 O O . ALA A 1 126 ? 10.680 4.421 5.000 1.00 92.00 126 ALA A O 1
ATOM 941 N N . LEU A 1 127 ? 12.468 3.120 4.587 1.00 87.69 127 LEU A N 1
ATOM 942 C CA . LEU A 1 127 ? 13.298 3.658 5.667 1.00 87.69 127 LEU A CA 1
ATOM 943 C C . LEU A 1 127 ? 14.124 4.829 5.148 1.00 87.69 127 LEU A C 1
ATOM 945 O O . LEU A 1 127 ? 14.593 4.782 4.014 1.00 87.69 127 LEU A O 1
ATOM 949 N N . ALA A 1 128 ? 14.317 5.870 5.955 1.00 85.69 128 ALA A N 1
ATOM 950 C CA . ALA A 1 128 ? 15.246 6.935 5.591 1.00 85.69 128 ALA A CA 1
ATOM 951 C C . ALA A 1 128 ? 16.643 6.339 5.353 1.00 85.69 128 ALA A C 1
ATOM 953 O O . ALA A 1 128 ? 17.082 5.478 6.112 1.00 85.69 128 ALA A O 1
ATOM 954 N N . ALA A 1 129 ? 17.322 6.776 4.293 1.00 81.06 129 ALA A N 1
ATOM 955 C CA . ALA A 1 129 ? 18.736 6.462 4.128 1.00 81.06 129 ALA A CA 1
ATOM 956 C C . ALA A 1 129 ? 19.539 7.228 5.194 1.00 81.06 129 ALA A C 1
ATOM 958 O O . ALA A 1 129 ? 19.320 8.425 5.399 1.00 81.06 129 ALA A O 1
ATOM 959 N N . GLU A 1 130 ? 20.432 6.533 5.893 1.00 70.06 130 GLU A N 1
ATOM 960 C CA . GLU A 1 130 ? 21.182 7.059 7.043 1.00 70.06 130 GLU A CA 1
ATOM 961 C C . GLU A 1 130 ? 22.540 7.634 6.617 1.00 70.06 130 GLU A C 1
ATOM 963 O O . GLU A 1 130 ? 23.144 8.449 7.318 1.00 70.06 130 GLU A O 1
ATOM 968 N N . THR A 1 131 ? 23.035 7.228 5.446 1.00 62.41 131 THR A N 1
ATOM 969 C CA . THR A 1 131 ? 24.394 7.537 4.999 1.00 62.41 131 THR A CA 1
ATOM 970 C C . THR A 1 131 ? 24.469 8.815 4.150 1.00 62.41 131 THR A C 1
ATOM 972 O O . THR A 1 131 ? 24.398 8.804 2.927 1.00 62.41 131 THR A O 1
ATOM 975 N N . GLY A 1 132 ? 24.670 9.961 4.808 1.00 55.12 132 GLY A N 1
ATOM 976 C CA . GLY A 1 132 ? 25.017 11.222 4.141 1.00 55.12 132 GLY A CA 1
ATOM 977 C C . GLY A 1 132 ? 25.279 12.354 5.134 1.00 55.12 132 GLY A C 1
ATOM 978 O O . GLY A 1 132 ? 24.393 12.725 5.893 1.00 55.12 132 GLY A O 1
ATOM 979 N N . SER A 1 133 ? 26.486 12.935 5.139 1.00 49.91 133 SER A N 1
ATOM 980 C CA . SER A 1 133 ? 26.870 14.004 6.088 1.00 49.91 133 SER A CA 1
ATOM 981 C C . SER A 1 133 ? 26.199 15.361 5.817 1.00 49.91 133 SER A C 1
ATOM 983 O O . SER A 1 133 ? 26.474 16.339 6.507 1.00 49.91 133 SER A O 1
ATOM 985 N N . THR A 1 134 ? 25.358 15.445 4.788 1.00 59.59 134 THR A N 1
ATOM 986 C CA . THR A 1 134 ? 24.659 16.652 4.341 1.00 59.59 134 THR A CA 1
ATOM 987 C C . THR A 1 134 ? 23.174 16.351 4.214 1.00 59.59 134 THR A C 1
ATOM 989 O O . THR A 1 134 ? 22.812 15.339 3.615 1.00 59.59 134 THR A O 1
ATOM 992 N N . ALA A 1 135 ? 22.319 17.235 4.735 1.00 63.38 135 ALA A N 1
ATOM 993 C CA . ALA A 1 135 ? 20.873 17.116 4.574 1.00 63.38 135 ALA A CA 1
ATOM 994 C C . ALA A 1 135 ? 20.525 16.993 3.075 1.00 63.38 135 ALA A C 1
ATOM 996 O O . ALA A 1 135 ? 20.889 17.886 2.303 1.00 63.38 135 ALA A O 1
ATOM 997 N N . PRO A 1 136 ? 19.872 15.901 2.637 1.00 64.38 136 PRO A N 1
ATOM 998 C CA . PRO A 1 136 ? 19.658 15.654 1.220 1.00 64.38 136 PRO A CA 1
ATOM 999 C C . PRO A 1 136 ? 18.701 16.693 0.635 1.00 64.38 136 PRO A C 1
ATOM 1001 O O . PRO A 1 136 ? 17.618 16.927 1.175 1.00 64.38 136 PRO A O 1
ATOM 1004 N N . ARG A 1 137 ? 19.062 17.287 -0.510 1.00 70.50 137 ARG A N 1
ATOM 1005 C CA . ARG A 1 137 ? 18.205 18.266 -1.208 1.00 70.50 137 ARG A CA 1
ATOM 1006 C C . ARG A 1 137 ? 16.883 17.643 -1.654 1.00 70.50 137 ARG A C 1
ATOM 1008 O O . ARG A 1 137 ? 15.859 18.323 -1.726 1.00 70.50 137 ARG A O 1
ATOM 1015 N N . ARG A 1 138 ? 16.910 16.346 -1.968 1.00 72.25 138 ARG A N 1
ATOM 1016 C CA . ARG A 1 138 ? 15.728 15.514 -2.206 1.00 72.25 138 ARG A CA 1
ATOM 1017 C C . ARG A 1 138 ? 15.807 14.266 -1.330 1.00 72.25 138 ARG A C 1
ATOM 1019 O O . ARG A 1 138 ? 16.503 13.321 -1.707 1.00 72.25 138 ARG A O 1
ATOM 1026 N N . PRO A 1 139 ? 15.113 14.254 -0.178 1.00 74.25 139 PRO A N 1
ATOM 1027 C CA . PRO A 1 139 ? 15.054 13.084 0.682 1.00 74.25 139 PRO A CA 1
ATOM 1028 C C . PRO A 1 139 ? 14.578 11.860 -0.099 1.00 74.25 139 PRO A C 1
ATOM 1030 O O . PRO A 1 139 ? 13.609 11.928 -0.858 1.00 74.25 139 PRO A O 1
ATOM 1033 N N . ASN A 1 140 ? 15.270 10.745 0.088 1.00 82.94 140 ASN A N 1
ATOM 1034 C CA . ASN A 1 140 ? 14.896 9.456 -0.462 1.00 82.94 140 ASN A CA 1
ATOM 1035 C C . ASN A 1 140 ? 14.960 8.387 0.626 1.00 82.94 140 ASN A C 1
ATOM 1037 O O . ASN A 1 140 ? 15.602 8.553 1.662 1.00 82.94 140 ASN A O 1
ATOM 1041 N N . ALA A 1 141 ? 14.226 7.311 0.385 1.00 88.81 141 ALA A N 1
ATOM 1042 C CA . ALA A 1 141 ? 14.110 6.197 1.300 1.00 88.81 141 ALA A CA 1
ATOM 1043 C C . ALA A 1 141 ? 14.573 4.913 0.614 1.00 88.81 141 ALA A C 1
ATOM 1045 O O . ALA A 1 141 ? 14.545 4.801 -0.615 1.00 88.81 141 ALA A O 1
ATOM 1046 N N . ILE A 1 142 ? 14.986 3.944 1.420 1.00 94.50 142 ILE A N 1
ATOM 1047 C CA . ILE A 1 142 ? 15.316 2.593 0.996 1.00 94.50 142 ILE A CA 1
ATOM 1048 C C . ILE A 1 142 ? 13.997 1.891 0.637 1.00 94.50 142 ILE A C 1
ATOM 1050 O O . ILE A 1 142 ? 13.173 1.682 1.532 1.00 94.50 142 ILE A O 1
ATOM 1054 N N . PRO A 1 143 ? 13.747 1.535 -0.639 1.00 95.81 143 PRO A N 1
ATOM 1055 C CA . PRO A 1 143 ? 12.449 1.004 -1.041 1.00 95.81 143 PRO A CA 1
ATOM 1056 C C . PRO A 1 143 ? 12.186 -0.393 -0.482 1.00 95.81 143 PRO A C 1
ATOM 1058 O O . PRO A 1 143 ? 12.934 -1.330 -0.758 1.00 95.81 143 PRO A O 1
ATOM 1061 N N . GLY A 1 144 ? 11.088 -0.583 0.242 1.00 97.31 144 GLY A N 1
ATOM 1062 C CA . GLY A 1 144 ? 10.764 -1.872 0.852 1.00 97.31 144 GLY A CA 1
ATOM 1063 C C . GLY A 1 144 ? 9.819 -2.756 0.046 1.00 97.31 144 GLY A C 1
ATOM 1064 O O . GLY A 1 144 ? 9.827 -3.980 0.194 1.00 97.31 144 GLY A O 1
ATOM 1065 N N . THR A 1 145 ? 9.042 -2.152 -0.848 1.00 97.94 145 THR A N 1
ATOM 1066 C CA . THR A 1 145 ? 7.937 -2.792 -1.569 1.00 97.94 145 THR A CA 1
ATOM 1067 C C . THR A 1 145 ? 8.291 -4.120 -2.237 1.00 97.94 145 THR A C 1
ATOM 1069 O O . THR A 1 145 ? 7.602 -5.116 -2.028 1.00 97.94 145 THR A O 1
ATOM 1072 N N . VAL A 1 146 ? 9.341 -4.156 -3.064 1.00 98.12 146 VAL A N 1
ATOM 1073 C CA . VAL A 1 146 ? 9.642 -5.330 -3.902 1.00 98.12 146 VAL A CA 1
ATOM 1074 C C . VAL A 1 146 ? 9.987 -6.542 -3.034 1.00 98.12 146 VAL A C 1
ATOM 1076 O O . VAL A 1 146 ? 9.463 -7.632 -3.264 1.00 98.12 146 VAL A O 1
ATOM 1079 N N . ARG A 1 147 ? 10.833 -6.358 -2.012 1.00 97.56 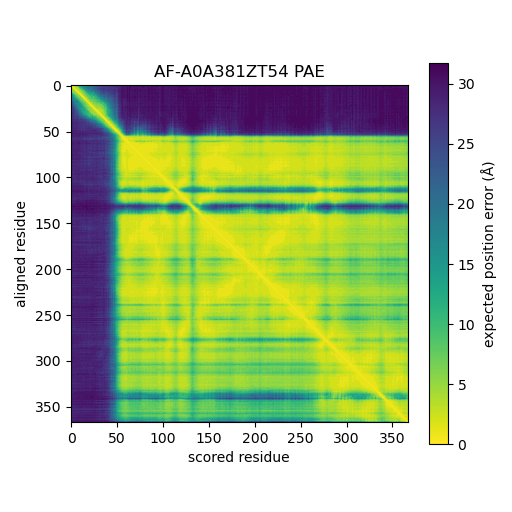147 ARG A N 1
ATOM 1080 C CA . ARG A 1 147 ? 11.164 -7.420 -1.047 1.00 97.56 147 ARG A CA 1
ATOM 1081 C C . ARG A 1 147 ? 9.963 -7.786 -0.174 1.00 97.56 147 ARG A C 1
ATOM 1083 O O . ARG A 1 147 ? 9.772 -8.970 0.081 1.00 97.56 147 ARG A O 1
ATOM 1090 N N . GLY A 1 148 ? 9.150 -6.813 0.240 1.00 98.25 148 GLY A N 1
ATOM 1091 C CA . GLY A 1 148 ? 7.923 -7.053 1.004 1.00 98.25 148 GLY A CA 1
ATOM 1092 C C . GLY A 1 148 ? 6.931 -7.946 0.258 1.00 98.25 148 GLY A C 1
ATOM 1093 O O . GLY A 1 148 ? 6.540 -8.995 0.761 1.00 98.25 148 GLY A O 1
ATOM 1094 N N . MET A 1 149 ? 6.602 -7.590 -0.984 1.00 98.56 149 MET A N 1
ATOM 1095 C CA . MET A 1 149 ? 5.696 -8.368 -1.838 1.00 98.56 149 MET A CA 1
ATOM 1096 C C . MET A 1 149 ? 6.254 -9.756 -2.159 1.00 98.56 149 MET A C 1
ATOM 1098 O O . MET A 1 149 ? 5.520 -10.742 -2.134 1.00 98.56 149 MET A O 1
ATOM 1102 N N . TYR A 1 150 ? 7.561 -9.862 -2.408 1.00 98.31 150 TYR A N 1
ATOM 1103 C CA . TYR A 1 150 ? 8.203 -11.157 -2.625 1.00 98.31 150 TYR A CA 1
ATOM 1104 C C . TYR A 1 150 ? 8.154 -12.044 -1.378 1.00 98.31 150 TYR A C 1
ATOM 1106 O O . TYR A 1 150 ? 7.836 -13.222 -1.482 1.00 98.31 150 TYR A O 1
ATOM 1114 N N . ALA A 1 151 ? 8.418 -11.494 -0.190 1.00 98.44 151 ALA A N 1
ATOM 1115 C CA . ALA A 1 151 ? 8.333 -12.238 1.065 1.00 98.44 151 ALA A CA 1
ATOM 1116 C C . ALA A 1 151 ? 6.889 -12.654 1.401 1.00 98.44 151 ALA A C 1
ATOM 1118 O O . ALA A 1 151 ? 6.674 -13.767 1.883 1.00 98.44 151 ALA A O 1
ATOM 1119 N N . LEU A 1 152 ? 5.905 -11.796 1.107 1.00 98.31 152 LEU A N 1
ATOM 1120 C CA . LEU A 1 152 ? 4.481 -12.109 1.231 1.00 98.31 152 LEU A CA 1
ATOM 1121 C C . LEU A 1 152 ? 4.094 -13.298 0.335 1.00 98.31 152 LEU A C 1
ATOM 1123 O O . LEU A 1 152 ? 3.516 -14.272 0.820 1.00 98.31 152 LEU A O 1
ATOM 1127 N N . GLN A 1 153 ? 4.467 -13.248 -0.948 1.00 97.88 153 GLN A N 1
ATOM 1128 C CA . GLN A 1 153 ? 4.219 -14.329 -1.906 1.00 97.88 153 GLN A CA 1
ATOM 1129 C C . GLN A 1 153 ? 4.972 -15.607 -1.537 1.00 97.88 153 GLN A C 1
ATOM 1131 O O . GLN A 1 153 ? 4.398 -16.686 -1.582 1.00 97.88 153 GLN A O 1
ATOM 1136 N N . ALA A 1 154 ? 6.232 -15.512 -1.119 1.00 97.50 154 ALA A N 1
ATOM 1137 C CA . ALA A 1 154 ? 7.013 -16.684 -0.743 1.00 97.50 154 ALA A CA 1
ATOM 1138 C C . ALA A 1 154 ? 6.424 -17.413 0.477 1.00 97.50 154 ALA A C 1
ATOM 1140 O O . ALA A 1 154 ? 6.553 -18.631 0.579 1.00 97.50 154 ALA A O 1
ATOM 1141 N N . ARG A 1 155 ? 5.787 -16.683 1.406 1.00 96.44 155 ARG A N 1
ATOM 1142 C CA . ARG A 1 155 ? 5.182 -17.266 2.612 1.00 96.44 155 ARG A CA 1
ATOM 1143 C C . ARG A 1 155 ? 3.767 -17.802 2.381 1.00 96.44 155 ARG A C 1
ATOM 1145 O O . ARG A 1 155 ? 3.430 -18.839 2.942 1.00 96.44 155 ARG A O 1
ATOM 1152 N N . TYR A 1 156 ? 2.944 -17.096 1.604 1.00 96.81 156 TYR A N 1
ATOM 1153 C CA . TYR A 1 156 ? 1.501 -17.372 1.497 1.00 96.81 156 TYR A CA 1
ATOM 1154 C C . TYR A 1 156 ? 0.987 -17.558 0.066 1.00 96.81 156 TYR A C 1
ATOM 1156 O O . TYR A 1 156 ? -0.203 -17.804 -0.141 1.00 96.81 156 TYR A O 1
ATOM 1164 N N . GLY A 1 157 ? 1.847 -17.403 -0.933 1.00 96.62 157 GLY A N 1
ATOM 1165 C CA . GLY A 1 157 ? 1.524 -17.571 -2.342 1.00 96.62 157 GLY A CA 1
ATOM 1166 C C . GLY A 1 157 ? 1.438 -19.034 -2.767 1.00 96.62 157 GLY A C 1
ATOM 1167 O O . GLY A 1 157 ? 1.948 -19.940 -2.108 1.00 96.62 157 GLY A O 1
ATOM 1168 N N . ARG A 1 158 ? 0.774 -19.256 -3.896 1.00 96.50 158 ARG A N 1
ATOM 1169 C CA . ARG A 1 158 ? 0.580 -20.559 -4.549 1.00 96.50 158 ARG A CA 1
ATOM 1170 C C . ARG A 1 158 ? 1.020 -20.523 -6.008 1.00 96.50 158 ARG A C 1
ATOM 1172 O O . ARG A 1 158 ? 1.499 -21.528 -6.528 1.00 96.50 158 ARG A O 1
ATOM 1179 N N . LEU A 1 159 ? 0.861 -19.382 -6.678 1.00 98.19 159 LEU A N 1
ATOM 1180 C CA . LEU A 1 159 ? 1.239 -19.229 -8.082 1.00 98.19 159 LEU A CA 1
ATOM 1181 C C . LEU A 1 159 ? 2.716 -18.842 -8.248 1.00 98.19 159 LEU A C 1
ATOM 1183 O O . LEU A 1 159 ? 3.296 -18.207 -7.371 1.00 98.19 159 LEU A O 1
ATOM 1187 N N . PRO A 1 160 ? 3.341 -19.155 -9.400 1.00 98.12 160 PRO A N 1
ATOM 1188 C CA . PRO A 1 160 ? 4.700 -18.708 -9.683 1.00 98.12 160 PRO A CA 1
ATOM 1189 C C . PRO A 1 160 ? 4.805 -17.178 -9.709 1.00 98.12 160 PRO A C 1
ATOM 1191 O O . PRO A 1 160 ? 4.030 -16.523 -10.409 1.00 98.12 160 PRO A O 1
ATOM 1194 N N . TRP A 1 161 ? 5.830 -16.623 -9.050 1.00 98.38 161 TRP A N 1
ATOM 1195 C CA . TRP A 1 161 ? 6.156 -15.184 -9.041 1.00 98.38 161 TRP A CA 1
ATOM 1196 C C . TRP A 1 161 ? 6.073 -14.538 -10.428 1.00 98.38 161 TRP A C 1
ATOM 1198 O O . TRP A 1 161 ? 5.521 -13.452 -10.602 1.00 98.38 161 TRP A O 1
ATOM 1208 N N . SER A 1 162 ? 6.572 -15.242 -11.446 1.00 98.31 162 SER A N 1
ATOM 1209 C CA . SER A 1 162 ? 6.599 -14.736 -12.811 1.00 98.31 162 SER A CA 1
ATOM 1210 C C . SER A 1 162 ? 5.206 -14.462 -13.389 1.00 98.31 162 SER A C 1
ATOM 1212 O O . SER A 1 162 ? 5.046 -13.529 -14.176 1.00 98.31 162 SER A O 1
ATOM 1214 N N . ARG A 1 163 ? 4.188 -15.234 -12.986 1.00 98.19 163 ARG A N 1
ATOM 1215 C CA . ARG A 1 163 ? 2.800 -15.018 -13.416 1.00 98.19 163 ARG A CA 1
ATOM 1216 C C . ARG A 1 163 ? 2.185 -13.775 -12.782 1.00 98.19 163 ARG A C 1
ATOM 1218 O O . ARG A 1 163 ? 1.368 -13.132 -13.427 1.00 98.19 163 ARG A O 1
ATOM 1225 N N . LEU A 1 164 ? 2.592 -13.421 -11.564 1.00 98.75 164 LEU A N 1
ATOM 1226 C CA . LEU A 1 164 ? 2.036 -12.276 -10.837 1.00 98.75 164 LEU A CA 1
ATOM 1227 C C . LEU A 1 164 ? 2.532 -10.936 -11.392 1.00 98.75 164 LEU A C 1
ATOM 1229 O O . LEU A 1 164 ? 1.804 -9.950 -11.358 1.00 98.75 164 LEU A O 1
ATOM 1233 N N . LEU A 1 165 ? 3.756 -10.901 -11.929 1.00 98.69 165 LEU A N 1
ATOM 1234 C CA . LEU A 1 165 ? 4.352 -9.682 -12.492 1.00 98.69 165 LEU A CA 1
ATOM 1235 C C . LEU A 1 165 ? 4.027 -9.470 -13.974 1.00 98.69 165 LEU A C 1
ATOM 1237 O O . LEU A 1 165 ? 4.083 -8.336 -14.449 1.00 98.69 165 LEU A O 1
ATOM 1241 N N . ALA A 1 166 ? 3.686 -10.534 -14.706 1.00 98.69 166 ALA A N 1
ATOM 1242 C CA . ALA A 1 166 ? 3.433 -10.456 -16.143 1.00 98.69 166 ALA A CA 1
ATOM 1243 C C . ALA A 1 166 ? 2.360 -9.414 -16.540 1.00 98.69 166 ALA A C 1
ATOM 1245 O O . ALA A 1 166 ? 2.602 -8.687 -17.506 1.00 98.69 166 ALA A O 1
ATOM 1246 N N . PRO A 1 167 ? 1.226 -9.260 -15.820 1.00 98.56 167 PRO A N 1
ATOM 1247 C CA . PRO A 1 167 ? 0.239 -8.229 -16.147 1.00 98.56 167 PRO A CA 1
ATOM 1248 C C . PRO A 1 167 ? 0.798 -6.807 -16.020 1.00 98.56 167 PRO A C 1
ATOM 1250 O O . PRO A 1 167 ? 0.597 -5.981 -16.908 1.00 98.56 167 PRO A O 1
ATOM 1253 N N . ALA A 1 168 ? 1.541 -6.528 -14.946 1.00 98.62 168 ALA A N 1
ATOM 1254 C CA . ALA A 1 168 ? 2.161 -5.226 -14.722 1.00 98.62 168 ALA A CA 1
ATOM 1255 C C . ALA A 1 168 ? 3.202 -4.901 -15.805 1.00 98.62 168 ALA A C 1
ATOM 1257 O O . ALA A 1 168 ? 3.184 -3.811 -16.375 1.00 98.62 168 ALA A O 1
ATOM 1258 N N . GLU A 1 169 ? 4.071 -5.861 -16.141 1.00 98.75 169 GLU A N 1
ATOM 1259 C CA . GLU A 1 169 ? 5.037 -5.720 -17.241 1.00 98.75 169 GLU A CA 1
ATOM 1260 C C . GLU A 1 169 ? 4.328 -5.420 -18.566 1.00 98.75 169 GLU A C 1
ATOM 1262 O O . GLU A 1 169 ? 4.713 -4.486 -19.268 1.00 98.75 169 GLU A O 1
ATOM 1267 N N . ALA A 1 170 ? 3.248 -6.144 -18.876 1.00 98.62 170 ALA A N 1
ATOM 1268 C CA . ALA A 1 170 ? 2.464 -5.908 -20.082 1.00 98.62 170 ALA A CA 1
ATOM 1269 C C . ALA A 1 170 ? 1.858 -4.496 -20.108 1.00 98.62 170 ALA A C 1
ATOM 1271 O O . ALA A 1 170 ? 1.980 -3.810 -21.122 1.00 98.62 170 ALA A O 1
ATOM 1272 N N . TYR A 1 171 ? 1.265 -4.021 -19.006 1.00 98.62 171 TYR A N 1
ATOM 1273 C CA . TYR A 1 171 ? 0.743 -2.651 -18.931 1.00 98.62 171 TYR A CA 1
ATOM 1274 C C . TYR A 1 171 ? 1.835 -1.588 -19.081 1.00 98.62 171 TYR A C 1
ATOM 1276 O O . TYR A 1 171 ? 1.591 -0.555 -19.706 1.00 98.62 171 TYR A O 1
ATOM 1284 N N . ALA A 1 172 ? 3.031 -1.830 -18.544 1.00 98.56 172 ALA A N 1
ATOM 1285 C CA . ALA A 1 172 ? 4.140 -0.885 -18.635 1.00 98.56 172 ALA A CA 1
ATOM 1286 C C . ALA A 1 172 ? 4.701 -0.817 -20.066 1.00 98.56 172 ALA A C 1
ATOM 1288 O O . ALA A 1 172 ? 4.938 0.273 -20.592 1.00 98.56 172 ALA A O 1
ATOM 1289 N N . SER A 1 173 ? 4.869 -1.974 -20.713 1.00 98.12 173 SER A N 1
ATOM 1290 C CA . SER A 1 173 ? 5.490 -2.095 -22.037 1.00 98.12 173 SER A CA 1
ATOM 1291 C C . SER A 1 173 ? 4.532 -1.825 -23.199 1.00 98.12 173 SER A C 1
ATOM 1293 O O . SER A 1 173 ? 4.910 -1.153 -24.154 1.00 98.12 173 SER A O 1
ATOM 1295 N N . LEU A 1 174 ? 3.297 -2.330 -23.138 1.00 98.00 174 LEU A N 1
ATOM 1296 C CA . LEU A 1 174 ? 2.279 -2.152 -24.191 1.00 98.00 174 LEU A CA 1
ATOM 1297 C C . LEU A 1 174 ? 1.427 -0.890 -23.975 1.00 98.00 174 LEU A C 1
ATOM 1299 O O . LEU A 1 174 ? 0.604 -0.509 -24.818 1.00 98.00 174 LEU A O 1
ATOM 1303 N N . GLY A 1 175 ? 1.642 -0.238 -22.837 1.00 97.38 175 GLY A N 1
ATOM 1304 C CA . GLY A 1 175 ? 0.954 0.959 -22.415 1.00 97.38 175 GLY A CA 1
ATOM 1305 C C . GLY A 1 175 ? -0.456 0.701 -21.900 1.00 97.38 175 GLY A C 1
ATOM 1306 O O . GLY A 1 175 ? -1.110 -0.304 -22.195 1.00 97.38 175 GLY A O 1
ATOM 1307 N N . HIS A 1 176 ? -0.952 1.665 -21.138 1.00 97.19 176 HIS A N 1
ATOM 1308 C CA . HIS A 1 176 ? -2.269 1.617 -20.521 1.00 97.19 176 HIS A CA 1
ATOM 1309 C C . HIS A 1 176 ? -2.935 2.992 -20.590 1.00 97.19 176 HIS A C 1
ATOM 1311 O O . HIS A 1 176 ? -2.270 4.015 -20.725 1.00 97.19 176 HIS A O 1
ATOM 1317 N N . GLN A 1 177 ? -4.265 3.032 -20.506 1.00 96.75 177 GLN A N 1
ATOM 1318 C CA . GLN A 1 177 ? -4.988 4.302 -20.423 1.00 96.75 177 GLN A CA 1
ATOM 1319 C C . GLN A 1 177 ? -4.789 4.958 -19.051 1.00 96.75 177 GLN A C 1
ATOM 1321 O O . GLN A 1 177 ? -4.825 4.275 -18.021 1.00 96.75 177 GLN A O 1
ATOM 1326 N N . VAL A 1 178 ? -4.600 6.269 -19.019 1.00 96.81 178 VAL A N 1
ATOM 1327 C CA . VAL A 1 178 ? -4.532 7.059 -17.786 1.00 96.81 178 VAL A CA 1
ATOM 1328 C C . VAL A 1 178 ? -5.917 7.097 -17.141 1.00 96.81 178 VAL A C 1
ATOM 1330 O O . VAL A 1 178 ? -6.901 7.445 -17.795 1.00 96.81 178 VAL A O 1
ATOM 1333 N N . SER A 1 179 ? -6.013 6.724 -15.864 1.00 95.12 179 SER A N 1
ATOM 1334 C CA . SER A 1 179 ? -7.269 6.819 -15.114 1.00 95.12 179 SER A CA 1
ATOM 1335 C C . SER A 1 179 ? -7.578 8.272 -14.742 1.00 95.12 179 SER A C 1
ATOM 1337 O O . SER A 1 179 ? -6.680 9.113 -14.665 1.00 95.12 179 SER A O 1
ATOM 1339 N N . ARG A 1 180 ? -8.845 8.571 -14.431 1.00 95.19 180 ARG A N 1
ATOM 1340 C CA . ARG A 1 180 ? -9.237 9.880 -13.883 1.00 95.19 180 ARG A CA 1
ATOM 1341 C C . ARG A 1 180 ? -8.433 10.256 -12.638 1.00 95.19 180 ARG A C 1
ATOM 1343 O O . ARG A 1 180 ? -8.033 11.407 -12.485 1.00 95.19 180 ARG A O 1
ATOM 1350 N N . ALA A 1 181 ? -8.217 9.284 -11.751 1.00 95.00 181 ALA A N 1
ATOM 1351 C CA . ALA A 1 181 ? -7.486 9.481 -10.506 1.00 95.00 181 ALA A CA 1
ATOM 1352 C C . ALA A 1 181 ? -6.021 9.853 -10.778 1.00 95.00 181 ALA A C 1
ATOM 1354 O O . ALA A 1 181 ? -5.557 10.875 -10.283 1.00 95.00 181 ALA A O 1
ATOM 1355 N N . LEU A 1 182 ? -5.337 9.118 -11.663 1.00 95.75 182 LEU A N 1
ATOM 1356 C CA . LEU A 1 182 ? -3.963 9.436 -12.052 1.00 95.75 182 LEU A CA 1
ATOM 1357 C C . LEU A 1 182 ? -3.859 10.803 -12.744 1.00 95.75 182 LEU A C 1
ATOM 1359 O O . LEU A 1 182 ? -2.984 11.594 -12.405 1.00 95.75 182 LEU A O 1
ATOM 1363 N N . ALA A 1 183 ? -4.771 11.123 -13.669 1.00 96.12 183 ALA A N 1
ATOM 1364 C CA . ALA A 1 183 ? -4.786 12.432 -14.327 1.00 96.12 183 ALA A CA 1
ATOM 1365 C C . ALA A 1 183 ? -4.967 13.579 -13.317 1.00 96.12 183 ALA A C 1
ATOM 1367 O O . ALA A 1 183 ? -4.302 14.612 -13.412 1.00 96.12 183 ALA A O 1
ATOM 1368 N N . ARG A 1 184 ? -5.847 13.402 -12.322 1.00 95.75 184 ARG A N 1
ATOM 1369 C CA . ARG A 1 184 ? -6.021 14.369 -11.232 1.00 95.75 184 ARG A CA 1
ATOM 1370 C C . ARG A 1 184 ? -4.732 14.528 -10.427 1.00 95.75 184 ARG A C 1
ATOM 1372 O O . ARG A 1 184 ? -4.335 15.665 -10.185 1.00 95.75 184 ARG A O 1
ATOM 1379 N N . ASP A 1 185 ? -4.091 13.430 -10.048 1.00 96.06 185 ASP A N 1
ATOM 1380 C CA . ASP A 1 185 ? -2.892 13.452 -9.208 1.00 96.06 185 ASP A CA 1
ATOM 1381 C C . ASP A 1 185 ? -1.701 14.097 -9.935 1.00 96.06 185 ASP A C 1
ATOM 1383 O O . ASP A 1 185 ? -0.993 14.907 -9.341 1.00 96.06 185 ASP A O 1
ATOM 1387 N N . ILE A 1 186 ? -1.538 13.850 -11.242 1.00 95.88 186 ILE A N 1
ATOM 1388 C CA . ILE A 1 186 ? -0.530 14.525 -12.080 1.00 95.88 186 ILE A CA 1
ATOM 1389 C C . ILE A 1 186 ? -0.749 16.045 -12.084 1.00 95.88 186 ILE A C 1
ATOM 1391 O O . ILE A 1 186 ? 0.200 16.811 -11.910 1.00 95.88 186 ILE A O 1
ATOM 1395 N N . ARG A 1 187 ? -2.000 16.505 -12.239 1.00 93.94 187 ARG A N 1
ATOM 1396 C CA . ARG A 1 187 ? -2.311 17.945 -12.178 1.00 93.94 187 ARG A CA 1
ATOM 1397 C C . ARG A 1 187 ? -2.037 18.538 -10.798 1.00 93.94 187 ARG A C 1
ATOM 1399 O O . ARG A 1 187 ? -1.530 19.652 -10.726 1.00 93.94 187 ARG A O 1
ATOM 1406 N N . LEU A 1 188 ? -2.382 17.819 -9.726 1.00 94.31 188 LEU A N 1
ATOM 1407 C CA . LEU A 1 188 ? -2.168 18.271 -8.346 1.00 94.31 188 LEU A CA 1
ATOM 1408 C C . LEU A 1 188 ? -0.680 18.343 -7.984 1.00 94.31 188 LEU A C 1
ATOM 1410 O O . LEU A 1 188 ? -0.271 19.284 -7.311 1.00 94.31 188 LEU A O 1
ATOM 1414 N N . ALA A 1 189 ? 0.135 17.398 -8.462 1.00 91.31 189 ALA A N 1
ATOM 1415 C CA . ALA A 1 189 ? 1.588 17.444 -8.295 1.00 91.31 189 ALA A CA 1
ATOM 1416 C C . ALA A 1 189 ? 2.209 18.681 -8.978 1.00 91.31 189 ALA A C 1
ATOM 1418 O O . ALA A 1 189 ? 3.209 19.242 -8.510 1.00 91.31 189 ALA A O 1
ATOM 1419 N N . GLY A 1 190 ? 1.587 19.136 -10.070 1.00 88.25 190 GLY A N 1
ATOM 1420 C CA . GLY A 1 190 ? 1.894 20.402 -10.720 1.00 88.25 190 GLY A CA 1
ATOM 1421 C C . GLY A 1 190 ? 3.319 20.468 -11.287 1.00 88.25 190 GLY A C 1
ATOM 1422 O O . GLY A 1 190 ? 3.935 19.440 -11.579 1.00 88.25 190 GLY A O 1
ATOM 1423 N N . PRO A 1 191 ? 3.890 21.678 -11.441 1.00 88.31 191 PRO A N 1
ATOM 1424 C CA . PRO A 1 191 ? 5.205 21.867 -12.062 1.00 88.31 191 PRO A CA 1
ATOM 1425 C C . PRO A 1 191 ? 6.359 21.141 -11.356 1.00 88.31 191 PRO A C 1
ATOM 1427 O O . PRO A 1 191 ? 7.382 20.867 -11.981 1.00 88.31 191 PRO A O 1
ATOM 1430 N N . SER A 1 192 ? 6.204 20.823 -10.066 1.00 88.12 192 SER A N 1
ATOM 1431 C CA . SER A 1 192 ? 7.246 20.186 -9.254 1.00 88.12 192 SER A CA 1
ATOM 1432 C C . SER A 1 192 ? 7.612 18.781 -9.749 1.00 88.12 192 SER A C 1
ATOM 1434 O O . SER A 1 192 ? 8.800 18.454 -9.829 1.00 88.12 192 SER A O 1
ATOM 1436 N N . LEU A 1 193 ? 6.611 17.997 -10.179 1.00 90.44 193 LEU A N 1
ATOM 1437 C CA . LEU A 1 193 ? 6.789 16.670 -10.779 1.00 90.44 193 LEU A CA 1
ATOM 1438 C C . LEU A 1 193 ? 7.682 16.752 -12.017 1.00 90.44 193 LEU A C 1
ATOM 1440 O O . LEU A 1 193 ? 8.606 15.965 -12.209 1.00 90.44 193 LEU A O 1
ATOM 1444 N N . PHE A 1 194 ? 7.443 17.778 -12.827 1.00 93.00 194 PHE A N 1
ATOM 1445 C CA . PHE A 1 194 ? 8.147 18.007 -14.076 1.00 93.00 194 PHE A CA 1
ATOM 1446 C C . PHE A 1 194 ? 9.470 18.744 -13.888 1.00 93.00 194 PHE A C 1
ATOM 1448 O O . PHE A 1 194 ? 10.086 19.118 -14.876 1.00 93.00 194 PHE A O 1
ATOM 1455 N N . ILE A 1 195 ? 9.977 18.960 -12.672 1.00 89.00 195 ILE A N 1
ATOM 1456 C CA . ILE A 1 195 ? 11.397 19.326 -12.515 1.00 89.00 195 ILE A CA 1
ATOM 1457 C C . ILE A 1 195 ? 12.275 18.148 -12.965 1.00 89.00 195 ILE A C 1
ATOM 1459 O O . ILE A 1 195 ? 13.362 18.353 -13.508 1.00 89.00 195 ILE A O 1
ATOM 1463 N N . ASP A 1 196 ? 11.785 16.922 -12.776 1.00 88.25 196 ASP A N 1
ATOM 1464 C CA . ASP A 1 196 ? 12.436 15.709 -13.245 1.00 88.25 196 ASP A CA 1
ATOM 1465 C C . ASP A 1 196 ? 12.226 15.512 -14.756 1.00 88.25 196 ASP A C 1
ATOM 1467 O O . ASP A 1 196 ? 11.099 15.480 -15.258 1.00 88.25 196 ASP A O 1
ATOM 1471 N N . ARG A 1 197 ? 13.331 15.382 -15.498 1.00 90.69 197 ARG A N 1
ATOM 1472 C CA . ARG A 1 197 ? 13.303 15.197 -16.955 1.00 90.69 197 ARG A CA 1
ATOM 1473 C C . ARG A 1 197 ? 12.730 13.842 -17.353 1.00 90.69 197 ARG A C 1
ATOM 1475 O O . ARG A 1 197 ? 12.129 13.759 -18.420 1.00 90.69 197 ARG A O 1
ATOM 1482 N N . ASP A 1 198 ? 12.903 12.811 -16.535 1.00 91.06 198 ASP A N 1
ATOM 1483 C CA . ASP A 1 198 ? 12.385 11.477 -16.828 1.00 91.06 198 ASP A CA 1
ATOM 1484 C C . ASP A 1 198 ? 10.867 11.427 -16.613 1.00 91.06 198 ASP A C 1
ATOM 1486 O O . ASP A 1 198 ? 10.158 10.823 -17.414 1.00 91.06 198 ASP A O 1
ATOM 1490 N N . MET A 1 199 ? 10.336 12.190 -15.650 1.00 93.44 199 MET A N 1
ATOM 1491 C CA . MET A 1 199 ? 8.883 12.366 -15.509 1.00 93.44 199 MET A CA 1
ATOM 1492 C C . MET A 1 199 ? 8.268 13.112 -16.697 1.00 93.44 199 MET A C 1
ATOM 1494 O O . MET A 1 199 ? 7.187 12.739 -17.151 1.00 93.44 199 MET A O 1
ATOM 1498 N N . ARG A 1 200 ? 8.959 14.119 -17.260 1.00 95.19 200 ARG A N 1
ATOM 1499 C CA . ARG A 1 200 ? 8.484 14.814 -18.475 1.00 95.19 200 ARG A CA 1
ATOM 1500 C C . ARG A 1 200 ? 8.301 13.860 -19.651 1.00 95.19 200 ARG A C 1
ATOM 1502 O O . ARG A 1 200 ? 7.301 13.961 -20.344 1.00 95.19 200 ARG A O 1
ATOM 1509 N N . LYS A 1 201 ? 9.245 12.938 -19.862 1.00 94.56 201 LYS A N 1
ATOM 1510 C CA . LYS A 1 201 ? 9.204 11.984 -20.986 1.00 94.56 201 LYS A CA 1
ATOM 1511 C C . LYS A 1 201 ? 7.987 11.060 -20.940 1.00 94.56 201 LYS A C 1
ATOM 1513 O O . LYS A 1 201 ? 7.530 10.620 -21.986 1.00 94.56 201 LYS A O 1
ATOM 1518 N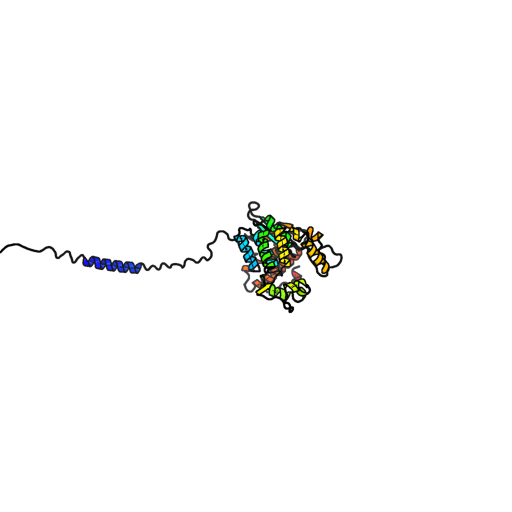 N . ILE A 1 202 ? 7.507 10.743 -19.738 1.00 95.88 202 ILE A N 1
ATOM 1519 C CA . ILE A 1 202 ? 6.403 9.800 -19.528 1.00 95.88 202 ILE A CA 1
ATOM 1520 C C . ILE A 1 202 ? 5.059 10.537 -19.487 1.00 95.88 202 ILE A C 1
ATOM 1522 O O . ILE A 1 202 ? 4.077 10.067 -20.056 1.00 95.88 202 ILE A O 1
ATOM 1526 N N . PHE A 1 203 ? 5.008 11.681 -18.799 1.00 96.38 203 PHE A N 1
ATOM 1527 C CA . PHE A 1 203 ? 3.754 12.317 -18.392 1.00 96.38 203 PHE A CA 1
ATOM 1528 C C . PHE A 1 203 ? 3.466 13.666 -19.066 1.00 96.38 203 PHE A C 1
ATOM 1530 O O . PHE A 1 203 ? 2.422 14.251 -18.771 1.00 96.38 203 PHE A O 1
ATOM 1537 N N . LEU A 1 204 ? 4.331 14.154 -19.965 1.00 96.06 204 LEU A N 1
ATOM 1538 C CA . LEU A 1 204 ? 4.057 15.325 -20.805 1.00 96.06 204 LEU A CA 1
ATOM 1539 C C . LEU A 1 204 ? 4.003 14.965 -22.290 1.00 96.06 204 LEU A C 1
ATOM 1541 O O . LEU A 1 204 ? 4.741 14.112 -22.779 1.00 96.06 204 LEU A O 1
ATOM 1545 N N . HIS A 1 205 ? 3.167 15.700 -23.012 1.00 94.56 205 HIS A N 1
ATOM 1546 C CA . HIS A 1 205 ? 3.208 15.805 -24.464 1.00 94.56 205 HIS A CA 1
ATOM 1547 C C . HIS A 1 205 ? 4.396 16.665 -24.917 1.00 94.56 205 HIS A C 1
ATOM 1549 O O . HIS A 1 205 ? 5.004 17.397 -24.134 1.00 94.56 205 HIS A O 1
ATOM 1555 N N . ASN A 1 206 ? 4.703 16.623 -26.216 1.00 91.19 206 ASN A N 1
ATOM 1556 C CA . ASN A 1 206 ? 5.788 17.418 -26.810 1.00 91.19 206 ASN A CA 1
ATOM 1557 C C . ASN A 1 206 ? 5.577 18.936 -26.674 1.00 91.19 206 ASN A C 1
ATOM 1559 O O . ASN A 1 206 ? 6.548 19.688 -26.683 1.00 91.19 206 ASN A O 1
ATOM 1563 N N . ASP A 1 207 ? 4.327 19.384 -26.545 1.00 92.88 207 ASP A N 1
ATOM 1564 C CA . ASP A 1 207 ? 3.968 20.786 -26.301 1.00 92.88 207 ASP A CA 1
ATOM 1565 C C . ASP A 1 207 ? 4.093 21.196 -24.818 1.00 92.88 207 ASP A C 1
ATOM 1567 O O . ASP A 1 207 ? 3.856 22.351 -24.467 1.00 92.88 207 ASP A O 1
ATOM 1571 N N . GLY A 1 208 ? 4.483 20.261 -23.943 1.00 91.88 208 GLY A N 1
ATOM 1572 C CA . GLY A 1 208 ? 4.633 20.467 -22.506 1.00 91.88 208 GLY A CA 1
ATOM 1573 C C . GLY A 1 208 ? 3.342 20.317 -21.700 1.00 91.88 208 GLY A C 1
ATOM 1574 O O . GLY A 1 208 ? 3.387 20.469 -20.477 1.00 91.88 208 GLY A O 1
ATOM 1575 N N . SER A 1 209 ? 2.205 20.008 -22.332 1.00 93.94 209 SER A N 1
ATOM 1576 C CA . SER A 1 209 ? 0.950 19.754 -21.620 1.00 93.94 209 SER A CA 1
ATOM 1577 C C . SER A 1 209 ? 0.947 18.363 -20.955 1.00 93.94 209 SER A C 1
ATOM 1579 O O . SER A 1 209 ? 1.481 17.411 -21.526 1.00 93.94 209 SER A O 1
ATOM 1581 N N . PRO A 1 210 ? 0.381 18.196 -19.742 1.00 95.69 210 PRO A N 1
ATOM 1582 C CA . PRO A 1 210 ? 0.310 16.886 -19.097 1.00 95.69 210 PRO A CA 1
ATOM 1583 C C . PRO A 1 210 ? -0.623 15.904 -19.805 1.00 95.69 210 PRO A C 1
ATOM 1585 O O . PRO A 1 210 ? -1.660 16.288 -20.354 1.00 95.69 210 PRO A O 1
ATOM 1588 N N . ILE A 1 211 ? -0.303 14.612 -19.711 1.00 95.69 211 ILE A N 1
ATOM 1589 C CA . ILE A 1 211 ? -1.208 13.559 -20.173 1.00 95.69 211 ILE A CA 1
ATOM 1590 C C . ILE A 1 211 ? -2.537 13.592 -19.404 1.00 95.69 211 ILE A C 1
ATOM 1592 O O . ILE A 1 211 ? -2.595 13.865 -18.204 1.00 95.69 211 ILE A O 1
ATOM 1596 N N . SER A 1 212 ? -3.620 13.311 -20.118 1.00 95.75 212 SER A N 1
ATOM 1597 C CA . SER A 1 212 ? -5.001 13.427 -19.648 1.00 95.75 212 SER A CA 1
ATOM 1598 C C . SER A 1 212 ? -5.689 12.065 -19.539 1.00 95.75 212 SER A C 1
ATOM 1600 O O . SER A 1 212 ? -5.228 11.070 -20.098 1.00 95.75 212 SER A O 1
ATOM 1602 N N . GLU A 1 213 ? -6.814 12.023 -18.818 1.00 97.12 213 GLU A N 1
ATOM 1603 C CA . GLU A 1 213 ? -7.671 10.836 -18.679 1.00 97.12 213 GLU A CA 1
ATOM 1604 C C . GLU A 1 213 ? -7.949 10.176 -20.044 1.00 97.12 213 GLU A C 1
ATOM 1606 O O . GLU A 1 213 ? -8.213 10.852 -21.038 1.00 97.12 213 GLU A O 1
ATOM 1611 N N . GLY A 1 214 ? -7.863 8.845 -20.099 1.00 96.69 214 GLY A N 1
ATOM 1612 C CA . GLY A 1 214 ? -8.122 8.042 -21.298 1.00 96.69 214 GLY A CA 1
ATOM 1613 C C . GLY A 1 214 ? -6.967 7.977 -22.306 1.00 96.69 214 GLY A C 1
ATOM 1614 O O . GLY A 1 214 ? -6.927 7.041 -23.110 1.00 96.69 214 GLY A O 1
ATOM 1615 N N . GLN A 1 215 ? -5.998 8.898 -22.252 1.00 96.94 215 GLN A N 1
ATOM 1616 C CA . GLN A 1 215 ? -4.811 8.835 -23.111 1.00 96.94 215 GLN A CA 1
ATOM 1617 C C . GLN A 1 215 ? -3.935 7.635 -22.743 1.00 96.94 215 GLN A C 1
ATOM 1619 O O . GLN A 1 215 ? -3.893 7.209 -21.589 1.00 96.94 215 GLN A O 1
ATOM 1624 N N . ARG A 1 216 ? -3.238 7.069 -23.732 1.00 96.81 216 ARG A N 1
ATOM 1625 C CA . ARG A 1 216 ? -2.335 5.935 -23.520 1.00 96.81 216 ARG A CA 1
ATOM 1626 C C . ARG A 1 216 ? -0.959 6.435 -23.086 1.00 96.81 216 ARG A C 1
ATOM 1628 O O . ARG A 1 216 ? -0.377 7.269 -23.771 1.00 96.81 216 ARG A O 1
ATOM 1635 N N . VAL A 1 217 ? -0.440 5.879 -21.996 1.00 96.62 217 VAL A N 1
ATOM 1636 C CA . VAL A 1 217 ? 0.920 6.121 -21.498 1.00 96.62 217 VAL A CA 1
ATOM 1637 C C . VAL A 1 217 ? 1.742 4.840 -21.569 1.00 96.62 217 VAL A C 1
ATOM 1639 O O . VAL A 1 217 ? 1.201 3.747 -21.402 1.00 96.62 217 VAL A O 1
ATOM 1642 N N . PHE A 1 218 ? 3.041 4.984 -21.822 1.00 97.25 218 PHE A N 1
ATOM 1643 C CA . PHE A 1 218 ? 4.014 3.896 -21.888 1.00 97.25 218 PHE A CA 1
ATOM 1644 C C . PHE A 1 218 ? 5.121 4.151 -20.867 1.00 97.25 218 PHE A C 1
ATOM 1646 O O . PHE A 1 218 ? 5.567 5.283 -20.705 1.00 97.25 218 PHE A O 1
ATOM 1653 N N . GLN A 1 219 ? 5.572 3.096 -20.194 1.00 97.69 219 GLN A N 1
ATOM 1654 C CA . GLN A 1 219 ? 6.610 3.164 -19.165 1.00 97.69 219 GLN A CA 1
ATOM 1655 C C . GLN A 1 219 ? 7.661 2.092 -19.472 1.00 97.69 219 GLN A C 1
ATOM 1657 O O . GLN A 1 219 ? 7.797 1.102 -18.754 1.00 97.69 219 GLN A O 1
ATOM 1662 N N . LEU A 1 220 ? 8.364 2.248 -20.598 1.00 97.38 220 LEU A N 1
ATOM 1663 C CA . LEU A 1 220 ? 9.225 1.204 -21.167 1.00 97.38 220 LEU A CA 1
ATOM 1664 C C . LEU A 1 220 ? 10.372 0.810 -20.227 1.00 97.38 220 LEU A C 1
ATOM 1666 O O . LEU A 1 220 ? 10.654 -0.382 -20.072 1.00 97.38 220 LEU A O 1
ATOM 1670 N N . GLU A 1 221 ? 10.998 1.778 -19.551 1.00 96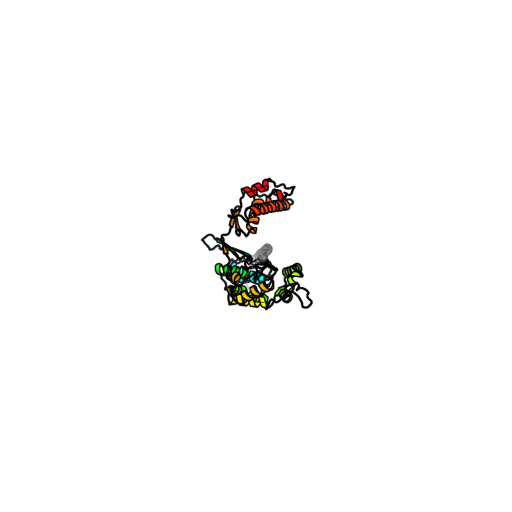.06 221 GLU A N 1
ATOM 1671 C CA . GLU A 1 221 ? 12.038 1.498 -18.559 1.00 96.06 221 GLU A CA 1
ATOM 1672 C C . GLU A 1 221 ? 11.480 0.733 -17.351 1.00 96.06 221 GLU A C 1
ATOM 1674 O O . GLU A 1 221 ? 12.108 -0.223 -16.891 1.00 96.06 221 GLU A O 1
ATOM 1679 N N . LEU A 1 222 ? 10.277 1.083 -16.878 1.00 97.62 222 LEU A N 1
ATOM 1680 C CA . LEU A 1 222 ? 9.603 0.347 -15.805 1.00 97.62 222 LEU A CA 1
ATOM 1681 C C . LEU A 1 222 ? 9.252 -1.078 -16.248 1.00 97.62 222 LEU A C 1
ATOM 1683 O O . LEU A 1 222 ? 9.475 -2.019 -15.490 1.00 97.62 222 LEU A O 1
ATOM 1687 N N . GLY A 1 223 ? 8.782 -1.257 -17.485 1.00 98.25 223 GLY A N 1
ATOM 1688 C CA . GLY A 1 223 ? 8.543 -2.574 -18.077 1.00 98.25 223 GLY A CA 1
ATOM 1689 C C . GLY A 1 223 ? 9.809 -3.431 -18.107 1.00 98.25 223 GLY A C 1
ATOM 1690 O O . GLY A 1 223 ? 9.775 -4.597 -17.721 1.00 98.25 223 GLY A O 1
ATOM 1691 N N . SER A 1 224 ? 10.960 -2.844 -18.451 1.00 97.62 224 SER A N 1
ATOM 1692 C CA . SER A 1 224 ? 12.260 -3.528 -18.393 1.00 97.62 224 SER A CA 1
ATOM 1693 C C . SER A 1 224 ? 12.652 -3.935 -16.966 1.00 97.62 224 SER A C 1
ATOM 1695 O O . SER A 1 224 ? 13.132 -5.051 -16.745 1.00 97.62 224 SER A O 1
ATOM 1697 N N . VAL A 1 225 ? 12.415 -3.073 -15.971 1.00 97.81 225 VAL A N 1
ATOM 1698 C CA . VAL A 1 225 ? 12.642 -3.416 -14.555 1.00 97.81 225 VAL A CA 1
ATOM 1699 C C . VAL A 1 225 ? 11.715 -4.551 -14.115 1.00 97.81 225 VAL A C 1
ATOM 1701 O O . VAL A 1 225 ? 12.193 -5.526 -13.536 1.00 97.81 225 VAL A O 1
ATOM 1704 N N . LEU A 1 226 ? 10.421 -4.482 -14.434 1.00 98.50 226 LEU A N 1
ATOM 1705 C CA . LEU A 1 226 ? 9.447 -5.534 -14.122 1.00 98.50 226 LEU A CA 1
ATOM 1706 C C . LEU A 1 226 ? 9.806 -6.862 -14.795 1.00 98.50 226 LEU A C 1
ATOM 1708 O O . LEU A 1 226 ? 9.726 -7.901 -14.148 1.00 98.50 226 LEU A O 1
ATOM 1712 N N . SER A 1 227 ? 10.305 -6.828 -16.031 1.00 98.19 227 SER A N 1
ATOM 1713 C CA . SER A 1 227 ? 10.805 -8.012 -16.736 1.00 98.19 227 SER A CA 1
ATOM 1714 C C . SER A 1 227 ? 11.997 -8.648 -16.021 1.00 98.19 227 SER A C 1
ATOM 1716 O O . SER A 1 227 ? 12.037 -9.862 -15.798 1.00 98.19 227 SER A O 1
ATOM 1718 N N . GLN A 1 228 ? 12.952 -7.830 -15.567 1.00 97.44 228 GLN A N 1
ATOM 1719 C CA . GLN A 1 228 ? 14.073 -8.316 -14.762 1.00 97.44 228 GLN A CA 1
ATOM 1720 C C . GLN A 1 228 ? 13.597 -8.923 -13.441 1.00 97.44 228 GLN A C 1
ATOM 1722 O O . GLN A 1 228 ? 14.075 -9.995 -13.075 1.00 97.44 228 GLN A O 1
ATOM 1727 N N . LEU A 1 229 ? 12.638 -8.294 -12.756 1.00 97.62 229 LEU A N 1
ATOM 1728 C CA . LEU A 1 229 ? 12.049 -8.836 -11.531 1.00 97.62 229 LEU A CA 1
ATOM 1729 C C . LEU A 1 229 ? 11.311 -10.152 -11.781 1.00 97.62 229 LEU A C 1
ATOM 1731 O O . LEU A 1 229 ? 11.435 -11.084 -10.987 1.00 97.62 229 LEU A O 1
ATOM 1735 N N . ARG A 1 230 ? 10.567 -10.248 -12.885 1.00 97.81 230 ARG A N 1
ATOM 1736 C CA . ARG A 1 230 ? 9.810 -11.440 -13.277 1.00 97.81 230 ARG A CA 1
ATOM 1737 C C . ARG A 1 230 ? 10.728 -12.633 -13.541 1.00 97.81 230 ARG A C 1
ATOM 1739 O O . ARG A 1 230 ? 10.389 -13.750 -13.158 1.00 97.81 230 ARG A O 1
ATOM 1746 N N . ILE A 1 231 ? 11.867 -12.398 -14.198 1.00 97.00 231 ILE A N 1
ATOM 1747 C CA . ILE A 1 231 ? 12.806 -13.446 -14.632 1.00 97.00 231 ILE A CA 1
ATOM 1748 C C . ILE A 1 231 ? 13.822 -13.796 -13.538 1.00 97.00 231 ILE A C 1
ATOM 1750 O O . ILE A 1 231 ? 14.106 -14.969 -13.319 1.00 97.00 231 ILE A O 1
ATOM 1754 N N . LYS A 1 232 ? 14.397 -12.789 -12.871 1.00 95.94 232 LYS A N 1
ATOM 1755 C CA . LYS A 1 232 ? 15.531 -12.951 -11.940 1.00 95.94 232 LYS A CA 1
ATOM 1756 C C . LYS A 1 232 ? 15.121 -12.901 -10.463 1.00 95.94 232 LYS A C 1
ATOM 1758 O O . LYS A 1 232 ? 15.966 -13.104 -9.595 1.00 95.94 232 LYS A O 1
ATOM 1763 N N . GLY A 1 233 ? 13.849 -12.626 -10.174 1.00 95.06 233 GLY A N 1
ATOM 1764 C CA . GLY A 1 233 ? 13.325 -12.477 -8.818 1.00 95.06 233 GLY A CA 1
ATOM 1765 C C . GLY A 1 233 ? 13.622 -11.111 -8.192 1.00 95.06 233 GLY A C 1
ATOM 1766 O O . GLY A 1 233 ? 14.312 -10.264 -8.761 1.00 95.06 233 GLY A O 1
ATOM 1767 N N . ALA A 1 234 ? 13.102 -10.897 -6.981 1.00 95.50 234 ALA A N 1
ATOM 1768 C CA . ALA A 1 234 ? 13.175 -9.617 -6.270 1.00 95.50 234 ALA A CA 1
ATOM 1769 C C . ALA A 1 234 ? 14.605 -9.121 -5.993 1.00 95.50 234 ALA A C 1
ATOM 1771 O O . ALA A 1 234 ? 14.839 -7.915 -5.927 1.00 95.50 234 ALA A O 1
ATOM 1772 N N . GLY A 1 235 ? 15.574 -10.034 -5.861 1.00 95.00 235 GLY A N 1
ATOM 1773 C CA . GLY A 1 235 ? 16.961 -9.703 -5.523 1.00 95.00 235 GLY A CA 1
ATOM 1774 C C . GLY A 1 235 ? 17.627 -8.729 -6.500 1.00 95.00 235 GLY A C 1
ATOM 1775 O O . GLY A 1 235 ? 18.436 -7.908 -6.066 1.00 95.00 235 GLY A O 1
ATOM 1776 N N . VAL A 1 236 ? 17.248 -8.749 -7.786 1.00 95.12 236 VAL A N 1
ATOM 1777 C CA . VAL A 1 236 ? 17.836 -7.871 -8.819 1.00 95.12 236 VAL A CA 1
ATOM 1778 C C . VAL A 1 236 ? 17.529 -6.386 -8.596 1.00 95.12 236 VAL A C 1
ATOM 1780 O O . VAL A 1 236 ? 18.278 -5.527 -9.049 1.00 95.12 236 VAL A O 1
ATOM 1783 N N . PHE A 1 237 ? 16.452 -6.058 -7.877 1.00 96.38 237 PHE A N 1
ATOM 1784 C CA . PHE A 1 237 ? 16.126 -4.670 -7.533 1.00 96.38 237 PHE A CA 1
ATOM 1785 C C . PHE A 1 237 ? 17.104 -4.090 -6.504 1.00 96.38 237 PHE A C 1
ATOM 1787 O O . PHE A 1 237 ? 17.437 -2.910 -6.540 1.00 96.38 237 PHE A O 1
ATOM 1794 N N . TYR A 1 238 ? 17.602 -4.950 -5.616 1.00 96.44 238 TYR A N 1
ATOM 1795 C CA . TYR A 1 238 ? 18.433 -4.592 -4.465 1.00 96.44 238 TYR A CA 1
ATOM 1796 C C . TYR A 1 238 ? 19.910 -4.948 -4.643 1.00 96.44 238 TYR A C 1
ATOM 1798 O O . TYR A 1 238 ? 20.741 -4.667 -3.783 1.00 96.44 238 TYR A O 1
ATOM 1806 N N . SER A 1 239 ? 20.243 -5.615 -5.743 1.00 89.25 239 SER A N 1
ATOM 1807 C CA . SER A 1 239 ? 21.600 -6.002 -6.095 1.00 89.25 239 SER A CA 1
ATOM 1808 C C . SER A 1 239 ? 21.756 -6.000 -7.614 1.00 89.25 239 SER A C 1
ATOM 1810 O O . SER A 1 239 ? 20.853 -6.392 -8.344 1.00 89.25 239 SER A O 1
ATOM 1812 N N . GLY A 1 240 ? 22.901 -5.543 -8.116 1.00 87.25 240 GLY A N 1
ATOM 1813 C CA . GLY A 1 240 ? 23.176 -5.516 -9.553 1.00 87.25 240 GLY A CA 1
ATOM 1814 C C . GLY A 1 240 ? 22.745 -4.220 -10.246 1.00 87.25 240 GLY A C 1
ATOM 1815 O O . GLY A 1 240 ? 22.891 -3.128 -9.697 1.00 87.25 240 GLY A O 1
ATOM 1816 N N . SER A 1 241 ? 22.290 -4.334 -11.498 1.00 90.38 241 SER A N 1
ATOM 1817 C CA . SER A 1 241 ? 22.111 -3.190 -12.406 1.00 90.38 241 SER A CA 1
ATOM 1818 C C . SER A 1 241 ? 21.014 -2.227 -11.958 1.00 90.38 241 SER A C 1
ATOM 1820 O O . SER A 1 241 ? 21.240 -1.020 -11.990 1.00 90.38 241 SER A O 1
ATOM 1822 N N . VAL A 1 242 ? 19.863 -2.732 -11.502 1.00 93.38 242 VAL A N 1
ATOM 1823 C CA . VAL A 1 242 ? 18.754 -1.877 -11.043 1.00 93.38 242 VAL A CA 1
ATOM 1824 C C . VAL A 1 242 ? 19.164 -1.105 -9.788 1.00 93.38 242 VAL A C 1
ATOM 1826 O O . VAL A 1 242 ? 19.024 0.114 -9.757 1.00 93.38 242 VAL A O 1
ATOM 1829 N N . ALA A 1 243 ? 19.778 -1.774 -8.807 1.00 94.06 243 ALA A N 1
ATOM 1830 C CA . ALA A 1 243 ? 20.295 -1.119 -7.604 1.00 94.06 243 ALA A CA 1
ATOM 1831 C C . ALA A 1 243 ? 21.321 -0.018 -7.930 1.00 94.06 243 ALA A C 1
ATOM 1833 O O . ALA A 1 243 ? 21.269 1.073 -7.363 1.00 94.06 243 ALA A O 1
ATOM 1834 N N . LYS A 1 244 ? 22.216 -0.266 -8.900 1.00 93.62 244 LYS A N 1
ATOM 1835 C CA . LYS A 1 244 ? 23.183 0.739 -9.365 1.00 93.62 244 LYS A CA 1
ATOM 1836 C C . LYS A 1 244 ? 22.497 1.944 -10.012 1.00 93.62 244 LYS A C 1
ATOM 1838 O O . LYS A 1 244 ? 22.920 3.074 -9.768 1.00 93.62 244 LYS A O 1
ATOM 1843 N N . VAL A 1 245 ? 21.455 1.725 -10.815 1.00 92.94 245 VAL A N 1
ATOM 1844 C CA . VAL A 1 245 ? 20.664 2.809 -11.423 1.00 92.94 245 VAL A CA 1
ATOM 1845 C C . VAL A 1 245 ? 19.980 3.649 -10.343 1.00 92.94 245 VAL A C 1
ATOM 1847 O O . VAL A 1 245 ? 20.088 4.873 -10.392 1.00 92.94 245 VAL A O 1
ATOM 1850 N N . LEU A 1 246 ? 19.357 3.016 -9.344 1.00 92.06 246 LEU A N 1
ATOM 1851 C CA . LEU A 1 246 ? 18.695 3.710 -8.232 1.00 92.06 246 LEU A CA 1
ATOM 1852 C C . LEU A 1 246 ? 19.676 4.560 -7.416 1.00 92.06 246 LEU A C 1
ATOM 1854 O O . LEU A 1 246 ? 19.451 5.756 -7.253 1.00 92.06 246 LEU A O 1
ATOM 1858 N N . SER A 1 247 ? 20.790 3.971 -6.973 1.00 91.81 247 SER A N 1
ATOM 1859 C CA . SER A 1 247 ? 21.835 4.681 -6.219 1.00 91.81 247 SER A CA 1
ATOM 1860 C C . SER A 1 247 ? 22.448 5.835 -7.027 1.00 91.81 247 SER A C 1
ATOM 1862 O O . SER A 1 247 ? 22.626 6.938 -6.514 1.00 91.81 247 SER A O 1
ATOM 1864 N N . THR A 1 248 ? 22.703 5.632 -8.324 1.00 92.06 248 THR A N 1
ATOM 1865 C CA . THR A 1 248 ? 23.231 6.699 -9.192 1.00 92.06 248 THR A CA 1
ATOM 1866 C C . THR A 1 248 ? 22.211 7.827 -9.373 1.00 92.06 248 THR A C 1
ATOM 1868 O O . THR A 1 248 ? 22.580 9.000 -9.366 1.00 92.06 248 THR A O 1
ATOM 1871 N N . GLY A 1 249 ? 20.930 7.490 -9.547 1.00 89.94 249 GLY A N 1
ATOM 1872 C CA . GLY A 1 249 ? 19.843 8.465 -9.654 1.00 89.94 249 GLY A CA 1
ATOM 1873 C C . GLY A 1 249 ? 19.682 9.286 -8.376 1.00 89.94 249 GLY A C 1
ATOM 1874 O O . GLY A 1 249 ? 19.609 10.510 -8.447 1.00 89.94 249 GLY A O 1
ATOM 1875 N N . ALA A 1 250 ? 19.724 8.622 -7.219 1.00 89.25 250 ALA A N 1
ATOM 1876 C CA . ALA A 1 250 ? 19.730 9.251 -5.904 1.00 89.25 250 ALA A CA 1
ATOM 1877 C C . ALA A 1 250 ? 20.890 10.245 -5.742 1.00 89.25 250 ALA A C 1
ATOM 1879 O O . ALA A 1 250 ? 20.654 11.407 -5.418 1.00 89.25 250 ALA A O 1
ATOM 1880 N N . ALA A 1 251 ? 22.121 9.828 -6.048 1.00 88.44 251 ALA A N 1
ATOM 1881 C CA . ALA A 1 251 ? 23.298 10.689 -5.933 1.00 88.44 251 ALA A CA 1
ATOM 1882 C C . ALA A 1 251 ? 23.206 11.945 -6.823 1.00 88.44 251 ALA A C 1
ATOM 1884 O O . ALA A 1 251 ? 23.573 13.038 -6.397 1.00 88.44 251 ALA A O 1
ATOM 1885 N N . ARG A 1 252 ? 22.654 11.828 -8.043 1.00 87.94 252 ARG A N 1
ATOM 1886 C CA . ARG A 1 252 ? 22.468 12.970 -8.967 1.00 87.94 252 ARG A CA 1
ATOM 1887 C C . ARG A 1 252 ? 21.544 14.058 -8.428 1.00 87.94 252 ARG A C 1
ATOM 1889 O O . ARG A 1 252 ? 21.623 15.193 -8.890 1.00 87.94 252 ARG A O 1
ATOM 1896 N N . VAL A 1 253 ? 20.645 13.712 -7.511 1.00 84.75 253 VAL A N 1
ATOM 1897 C CA . VAL A 1 253 ? 19.713 14.658 -6.887 1.00 84.75 253 VAL A CA 1
ATOM 1898 C C . VAL A 1 253 ? 20.086 14.982 -5.442 1.00 84.75 253 VAL A C 1
ATOM 1900 O O . VAL A 1 253 ? 19.245 15.505 -4.713 1.00 84.75 253 VAL A O 1
ATOM 1903 N N . GLU A 1 254 ? 21.336 14.700 -5.057 1.00 85.38 254 GLU A N 1
ATOM 1904 C CA . GLU A 1 254 ? 21.863 14.906 -3.702 1.00 85.38 254 GLU A CA 1
ATOM 1905 C C . GLU A 1 254 ? 21.048 14.138 -2.645 1.00 85.38 254 GLU A C 1
ATOM 1907 O O . GLU A 1 254 ? 20.753 14.650 -1.567 1.00 85.38 254 GLU A O 1
ATOM 1912 N N . GLY A 1 255 ? 20.620 12.920 -2.985 1.00 84.38 255 GLY A N 1
ATOM 1913 C CA . GLY A 1 255 ? 20.004 11.970 -2.063 1.00 84.38 255 GLY A CA 1
ATOM 1914 C C . GLY A 1 255 ? 21.031 11.012 -1.444 1.00 84.38 255 GLY A C 1
ATOM 1915 O O . GLY A 1 255 ? 22.147 10.888 -1.946 1.00 84.38 255 GLY A O 1
ATOM 1916 N N . ALA A 1 256 ? 20.635 10.310 -0.380 1.00 83.88 256 ALA A N 1
ATOM 1917 C CA . ALA A 1 256 ? 21.543 9.524 0.466 1.00 83.88 256 ALA A CA 1
ATOM 1918 C C . ALA A 1 256 ? 21.547 8.007 0.177 1.00 83.88 256 ALA A C 1
ATOM 1920 O O . ALA A 1 256 ? 22.413 7.298 0.661 1.00 83.88 256 ALA A O 1
ATOM 1921 N N . LEU A 1 257 ? 20.612 7.500 -0.635 1.00 88.88 257 LEU A N 1
ATOM 1922 C CA . LEU A 1 257 ? 20.478 6.065 -0.918 1.00 88.88 257 LEU A CA 1
ATOM 1923 C C . LEU A 1 257 ? 21.746 5.408 -1.510 1.00 88.88 257 LEU A C 1
ATOM 1925 O O . LEU A 1 257 ? 22.120 5.661 -2.665 1.00 88.88 257 LEU A O 1
ATOM 1929 N N . THR A 1 258 ? 22.329 4.464 -0.768 1.00 89.56 258 THR A N 1
ATOM 1930 C CA . THR A 1 258 ? 23.477 3.646 -1.205 1.00 89.56 258 THR A CA 1
ATOM 1931 C C . THR A 1 258 ? 23.082 2.240 -1.675 1.00 89.56 258 THR A C 1
ATOM 1933 O O . THR A 1 258 ? 21.985 1.739 -1.414 1.00 89.56 258 THR A O 1
ATOM 1936 N N . ILE A 1 259 ? 23.990 1.563 -2.391 1.00 91.56 259 ILE A N 1
ATOM 1937 C CA . ILE A 1 259 ? 23.793 0.157 -2.793 1.00 91.56 259 ILE A CA 1
ATOM 1938 C C . ILE A 1 259 ? 23.840 -0.761 -1.564 1.00 91.56 259 ILE A C 1
ATOM 1940 O O . ILE A 1 259 ? 23.156 -1.784 -1.525 1.00 91.56 259 ILE A O 1
ATOM 1944 N N . GLU A 1 260 ? 24.641 -0.406 -0.567 1.00 92.12 260 GLU A N 1
ATOM 1945 C CA . GLU A 1 260 ? 24.824 -1.144 0.678 1.00 92.12 260 GLU A CA 1
ATOM 1946 C C . GLU A 1 260 ? 23.526 -1.160 1.488 1.00 92.12 260 GLU A C 1
ATOM 1948 O O . GLU A 1 260 ? 23.064 -2.239 1.866 1.00 92.12 260 GLU A O 1
ATOM 1953 N N . GLU A 1 261 ? 22.884 -0.002 1.653 1.00 92.44 261 GLU A N 1
ATOM 1954 C CA . GLU A 1 261 ? 21.571 0.125 2.298 1.00 92.44 261 GLU A CA 1
ATOM 1955 C C . GLU A 1 261 ? 20.479 -0.637 1.533 1.00 92.44 261 GLU A C 1
ATOM 1957 O O . GLU A 1 261 ? 19.707 -1.389 2.135 1.00 92.44 261 GLU A O 1
ATOM 1962 N N . LEU A 1 262 ? 20.452 -0.532 0.195 1.00 94.88 262 LEU A N 1
ATOM 1963 C CA . LEU A 1 262 ? 19.550 -1.336 -0.642 1.00 94.88 262 LEU A CA 1
ATOM 1964 C C . LEU A 1 262 ? 19.753 -2.838 -0.403 1.00 94.88 262 LEU A C 1
ATOM 1966 O O . LEU A 1 262 ? 18.789 -3.595 -0.263 1.00 94.88 262 LEU A O 1
ATOM 1970 N N . ARG A 1 263 ? 21.005 -3.300 -0.355 1.00 94.62 263 ARG A N 1
ATOM 1971 C CA . ARG A 1 263 ? 21.318 -4.720 -0.163 1.00 94.62 263 ARG A CA 1
ATOM 1972 C C . ARG A 1 263 ? 20.894 -5.204 1.225 1.00 94.62 263 ARG A C 1
ATOM 1974 O O . ARG A 1 263 ? 20.363 -6.318 1.319 1.00 94.62 263 ARG A O 1
ATOM 1981 N N . ALA A 1 264 ? 21.126 -4.384 2.249 1.00 94.12 264 ALA A N 1
ATOM 1982 C CA . ALA A 1 264 ? 20.889 -4.696 3.656 1.00 94.12 264 ALA A CA 1
ATOM 1983 C C . ALA A 1 264 ? 19.403 -4.717 4.045 1.00 94.12 264 ALA A C 1
ATOM 1985 O O . ALA A 1 264 ? 19.030 -5.448 4.958 1.00 94.12 264 ALA A O 1
ATOM 1986 N N . PHE A 1 265 ? 18.545 -3.969 3.345 1.00 95.06 265 PHE A N 1
ATOM 1987 C CA . PHE A 1 265 ? 17.123 -3.872 3.678 1.00 95.06 265 PHE A CA 1
ATOM 1988 C C . PHE A 1 265 ? 16.408 -5.230 3.708 1.00 95.06 265 PHE A C 1
ATOM 1990 O O . PHE A 1 265 ? 16.387 -5.942 2.708 1.00 95.06 265 PHE A O 1
ATOM 1997 N N . ALA A 1 266 ? 15.713 -5.565 4.791 1.00 95.44 266 ALA A N 1
ATOM 1998 C CA . ALA A 1 266 ? 14.854 -6.745 4.855 1.00 95.44 266 ALA A CA 1
ATOM 1999 C C . ALA A 1 266 ? 13.487 -6.397 5.462 1.00 95.44 266 ALA A C 1
ATOM 2001 O O . ALA A 1 266 ? 13.426 -5.609 6.406 1.00 95.44 266 ALA A O 1
ATOM 2002 N N . PRO A 1 267 ? 12.387 -6.982 4.950 1.00 96.81 267 PRO A N 1
ATOM 2003 C CA . PRO A 1 267 ? 11.088 -6.835 5.580 1.00 96.81 267 PRO A CA 1
ATOM 2004 C C . PRO A 1 267 ? 11.065 -7.581 6.917 1.00 96.81 267 PRO A C 1
ATOM 2006 O O . PRO A 1 267 ? 11.713 -8.619 7.075 1.00 96.81 267 PRO A O 1
ATOM 2009 N N . THR A 1 268 ? 10.286 -7.075 7.865 1.00 96.81 268 THR A N 1
ATOM 2010 C CA . THR A 1 268 ? 10.152 -7.653 9.206 1.00 96.81 268 THR A CA 1
ATOM 2011 C C . THR A 1 268 ? 8.779 -8.286 9.361 1.00 96.81 268 THR A C 1
ATOM 2013 O O . THR A 1 268 ? 7.775 -7.688 8.990 1.00 96.81 268 THR A O 1
ATOM 2016 N N . TRP A 1 269 ? 8.724 -9.492 9.922 1.00 96.69 269 TRP A N 1
ATOM 2017 C CA . TRP A 1 269 ? 7.468 -10.123 10.320 1.00 96.69 269 TRP A CA 1
ATOM 2018 C C . TRP A 1 269 ? 7.217 -9.883 11.802 1.00 96.69 269 TRP A C 1
ATOM 2020 O O . TRP A 1 269 ? 8.136 -10.021 12.610 1.00 96.69 269 TRP A O 1
ATOM 2030 N N . ARG A 1 270 ? 5.983 -9.529 12.148 1.00 94.75 270 ARG A N 1
ATOM 2031 C CA . ARG A 1 270 ? 5.543 -9.281 13.521 1.00 94.75 270 ARG A CA 1
ATOM 2032 C C . ARG A 1 270 ? 4.190 -9.928 13.767 1.00 94.75 270 ARG A C 1
ATOM 2034 O O . ARG A 1 270 ? 3.396 -10.096 12.840 1.00 94.75 270 ARG A O 1
ATOM 2041 N N . ASP A 1 271 ? 3.918 -10.227 15.027 1.00 92.69 271 ASP A N 1
ATOM 2042 C CA . ASP A 1 271 ? 2.569 -10.567 15.456 1.00 92.69 271 ASP A CA 1
ATOM 2043 C C . ASP A 1 271 ? 1.663 -9.333 15.356 1.00 92.69 271 ASP A C 1
ATOM 2045 O O . ASP A 1 271 ? 2.094 -8.194 15.572 1.00 92.69 271 ASP A O 1
ATOM 2049 N N . SER A 1 272 ? 0.396 -9.554 15.008 1.00 94.38 272 SER A N 1
ATOM 2050 C CA . SER A 1 272 ? -0.605 -8.486 15.052 1.00 94.38 272 SER A CA 1
ATOM 2051 C C . SER A 1 272 ? -0.963 -8.115 16.494 1.00 94.38 272 SER A C 1
ATOM 2053 O O . SER A 1 272 ? -0.998 -8.964 17.387 1.00 94.38 272 SER A O 1
ATOM 2055 N N . VAL A 1 273 ? -1.311 -6.849 16.722 1.00 92.44 273 VAL A N 1
ATOM 2056 C CA . VAL A 1 273 ? -2.018 -6.462 17.945 1.00 92.44 273 VAL A CA 1
ATOM 2057 C C . VAL A 1 273 ? -3.455 -6.944 17.823 1.00 92.44 273 VAL A C 1
ATOM 2059 O O . VAL A 1 273 ? -4.135 -6.63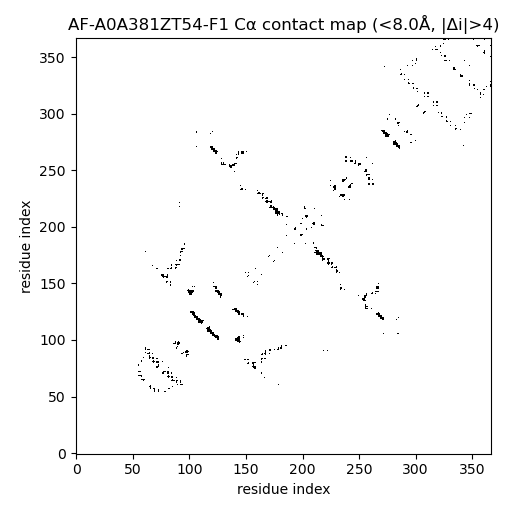0 16.846 1.00 92.44 273 VAL A O 1
ATOM 2062 N N . THR A 1 274 ? -3.897 -7.702 18.821 1.00 91.62 274 THR A N 1
ATOM 2063 C CA . THR A 1 274 ? -5.236 -8.290 18.885 1.00 91.62 274 THR A CA 1
ATOM 2064 C C . THR A 1 274 ? -6.046 -7.579 19.959 1.00 91.62 274 THR A C 1
ATOM 2066 O O . THR A 1 274 ? -5.604 -7.479 21.103 1.00 91.62 274 THR A O 1
ATOM 2069 N N . LEU A 1 275 ? -7.219 -7.074 19.589 1.00 88.25 275 LEU A N 1
ATOM 2070 C CA . LEU A 1 275 ? -8.124 -6.337 20.465 1.00 88.25 275 LEU A CA 1
ATOM 2071 C C . LEU A 1 275 ? -9.514 -6.968 20.393 1.00 88.25 275 LEU A C 1
ATOM 2073 O O . LEU A 1 275 ? -10.044 -7.187 19.305 1.00 88.25 275 LEU A O 1
ATOM 2077 N N . SER A 1 276 ? -10.115 -7.252 21.545 1.00 85.81 276 SER A N 1
ATOM 2078 C CA . SER A 1 276 ? -11.477 -7.787 21.611 1.00 85.81 276 SER A CA 1
ATOM 2079 C C . SER A 1 276 ? -12.505 -6.663 21.551 1.00 85.81 276 SER A C 1
ATOM 2081 O O . SER A 1 276 ? -12.343 -5.625 22.195 1.00 85.81 276 SER A O 1
ATOM 2083 N N . PHE A 1 277 ? -13.587 -6.887 20.812 1.00 80.50 277 PHE A N 1
ATOM 2084 C CA . PHE A 1 277 ? -14.678 -5.935 20.657 1.00 80.50 277 PHE A CA 1
ATOM 2085 C C . PHE A 1 277 ? -16.022 -6.667 20.675 1.00 80.50 277 PHE A C 1
ATOM 2087 O O . PHE A 1 277 ? -16.513 -7.137 19.648 1.00 80.50 277 PHE A O 1
ATOM 2094 N N . GLY A 1 278 ? -16.603 -6.820 21.867 1.00 78.81 278 GLY A N 1
ATOM 2095 C CA . GLY A 1 278 ? -17.763 -7.690 22.055 1.00 78.81 278 GLY A CA 1
ATOM 2096 C C . GLY A 1 278 ? -17.436 -9.122 21.620 1.00 78.81 278 GLY A C 1
ATOM 2097 O O . GLY A 1 278 ? -16.535 -9.748 22.173 1.00 78.81 278 GLY A O 1
ATOM 2098 N N . THR A 1 279 ? -18.147 -9.625 20.610 1.00 84.88 279 THR A N 1
ATOM 2099 C CA . THR A 1 279 ? -17.913 -10.944 19.991 1.00 84.88 279 THR A CA 1
ATOM 2100 C C . THR A 1 279 ? -16.945 -10.910 18.804 1.00 84.88 279 THR A C 1
ATOM 2102 O O . THR A 1 279 ? -16.629 -11.959 18.243 1.00 84.88 279 THR A O 1
ATOM 2105 N N . LEU A 1 280 ? -16.478 -9.727 18.400 1.00 88.25 280 LEU A N 1
ATOM 2106 C CA . LEU A 1 280 ? -15.539 -9.536 17.299 1.00 88.25 280 LEU A CA 1
ATOM 2107 C C . LEU A 1 280 ? -14.101 -9.438 17.816 1.00 88.25 280 LEU A C 1
ATOM 2109 O O . LEU A 1 280 ? -13.845 -9.007 18.941 1.00 88.25 280 LEU A O 1
ATOM 2113 N N . VAL A 1 281 ? -13.153 -9.796 16.952 1.00 88.50 281 VAL A N 1
ATOM 2114 C CA . VAL A 1 281 ? -11.719 -9.638 17.198 1.00 88.50 281 VAL A CA 1
ATOM 2115 C C . VAL A 1 281 ? -11.144 -8.712 16.137 1.00 88.50 281 VAL A C 1
ATOM 2117 O O . VAL A 1 281 ? -11.284 -8.951 14.938 1.00 88.50 281 VAL A O 1
ATOM 2120 N N . PHE A 1 282 ? -10.504 -7.639 16.583 1.00 90.75 282 PHE A N 1
ATOM 2121 C CA . PHE A 1 282 ? -9.845 -6.661 15.737 1.00 90.75 282 PHE A CA 1
ATOM 2122 C C . PHE A 1 282 ? -8.336 -6.908 15.738 1.00 90.75 282 PHE A C 1
ATOM 2124 O O . PHE A 1 282 ? -7.700 -6.916 16.792 1.00 90.75 282 PHE A O 1
ATOM 2131 N N . HIS A 1 283 ? -7.761 -7.071 14.549 1.00 93.19 283 HIS A N 1
ATOM 2132 C CA . HIS A 1 283 ? -6.321 -7.204 14.359 1.00 93.19 283 HIS A CA 1
ATOM 2133 C C . HIS A 1 283 ? -5.748 -5.968 13.666 1.00 93.19 283 HIS A C 1
ATOM 2135 O O . HIS A 1 283 ? -6.304 -5.483 12.682 1.00 93.19 283 HIS A O 1
ATOM 2141 N N . THR A 1 284 ? -4.602 -5.486 14.139 1.00 94.12 284 THR A N 1
ATOM 2142 C CA . THR A 1 284 ? -3.875 -4.368 13.520 1.00 94.12 284 THR A CA 1
ATOM 2143 C C . THR A 1 284 ? -2.366 -4.542 13.636 1.00 94.12 284 THR A C 1
ATOM 2145 O O . THR A 1 284 ? -1.871 -5.333 14.435 1.00 94.12 284 THR A O 1
ATOM 2148 N N . ALA A 1 285 ? -1.619 -3.782 12.839 1.00 93.06 285 ALA A N 1
ATOM 2149 C CA . ALA A 1 285 ? -0.181 -3.650 13.005 1.00 93.06 285 ALA A CA 1
ATOM 2150 C C . ALA A 1 285 ? 0.184 -3.005 14.360 1.00 93.06 285 ALA A C 1
ATOM 2152 O O . ALA A 1 285 ? -0.556 -2.128 14.826 1.00 93.06 285 ALA A O 1
ATOM 2153 N N . PRO A 1 286 ? 1.298 -3.430 14.989 1.00 90.00 286 PRO A N 1
ATOM 2154 C CA . PRO A 1 286 ? 1.852 -2.777 16.172 1.00 90.00 286 PRO A CA 1
ATOM 2155 C C . PRO A 1 286 ? 2.532 -1.438 15.823 1.00 90.00 286 PRO A C 1
ATOM 2157 O O . PRO A 1 286 ? 2.793 -1.160 14.649 1.00 90.00 286 PRO A O 1
ATOM 2160 N N . PRO A 1 287 ? 2.884 -0.607 16.824 1.00 87.75 287 PRO A N 1
ATOM 2161 C CA . PRO A 1 287 ? 3.696 0.584 16.596 1.00 87.75 287 PRO A CA 1
ATOM 2162 C C . PRO A 1 287 ? 5.014 0.272 15.854 1.00 87.75 287 PRO A C 1
ATOM 2164 O O . PRO A 1 287 ? 5.615 -0.788 16.068 1.00 87.75 287 PRO A O 1
ATOM 2167 N N . PRO A 1 288 ? 5.490 1.180 14.980 1.00 84.56 288 PRO A N 1
ATOM 2168 C CA . PRO A 1 288 ? 5.060 2.577 14.830 1.00 84.56 288 PRO A CA 1
ATOM 2169 C C . PRO A 1 288 ? 3.799 2.778 13.968 1.00 84.56 288 PRO A C 1
ATOM 2171 O O . PRO A 1 288 ? 3.324 3.909 13.829 1.00 84.56 288 PRO A O 1
ATOM 2174 N N . ALA A 1 289 ? 3.222 1.715 13.394 1.00 89.44 289 ALA A N 1
ATOM 2175 C CA . ALA A 1 289 ? 1.954 1.818 12.683 1.00 89.44 289 ALA A CA 1
ATOM 2176 C C . ALA A 1 289 ? 0.818 2.128 13.674 1.00 89.44 289 ALA A C 1
ATOM 2178 O O . ALA A 1 289 ? 0.414 1.295 14.478 1.00 89.44 289 ALA A O 1
ATOM 2179 N N . ALA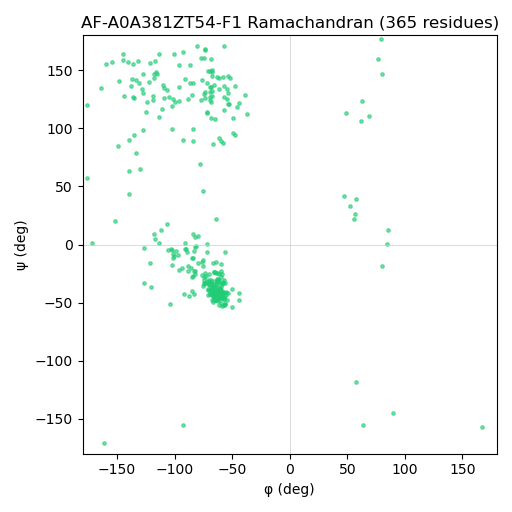 A 1 290 ? 0.295 3.352 13.621 1.00 90.44 290 ALA A N 1
ATOM 2180 C CA . ALA A 1 290 ? -0.678 3.831 14.605 1.00 90.44 290 ALA A CA 1
ATOM 2181 C C . ALA A 1 290 ? -2.131 3.824 14.111 1.00 90.44 290 ALA A C 1
ATOM 2183 O O . ALA A 1 290 ? -3.047 3.881 14.924 1.00 90.44 290 ALA A O 1
ATOM 2184 N N . GLY A 1 291 ? -2.360 3.757 12.794 1.00 91.69 291 GLY A N 1
ATOM 2185 C CA . GLY A 1 291 ? -3.686 3.960 12.199 1.00 91.69 291 GLY A CA 1
ATOM 2186 C C . GLY A 1 291 ? -4.756 3.010 12.740 1.00 91.69 291 GLY A C 1
ATOM 2187 O O . GLY A 1 291 ? -5.789 3.467 13.221 1.00 91.69 291 GLY A O 1
ATOM 2188 N N . GLY A 1 292 ? -4.496 1.699 12.719 1.00 92.75 292 GLY A N 1
ATOM 2189 C CA . GLY A 1 292 ? -5.472 0.718 13.197 1.00 92.75 292 GLY A CA 1
ATOM 2190 C C . GLY A 1 292 ? -5.673 0.744 14.714 1.00 92.75 292 GLY A C 1
ATOM 2191 O O . GLY A 1 292 ? -6.790 0.539 15.172 1.00 92.75 292 GLY A O 1
ATOM 2192 N N . LEU A 1 293 ? -4.649 1.094 15.498 1.00 92.00 293 LEU A N 1
ATOM 2193 C CA . LEU A 1 293 ? -4.784 1.280 16.948 1.00 92.00 293 LEU A CA 1
ATOM 2194 C C . LEU A 1 293 ? -5.608 2.523 17.299 1.00 92.00 293 LEU A C 1
ATOM 2196 O O . LEU A 1 293 ? -6.487 2.452 18.153 1.00 92.00 293 LEU A O 1
ATOM 2200 N N . THR A 1 294 ? -5.384 3.647 16.612 1.00 93.25 294 THR A N 1
ATOM 2201 C CA . THR A 1 294 ? -6.214 4.849 16.777 1.00 93.25 294 THR A CA 1
ATOM 2202 C C . THR A 1 294 ? -7.654 4.586 16.341 1.00 93.25 2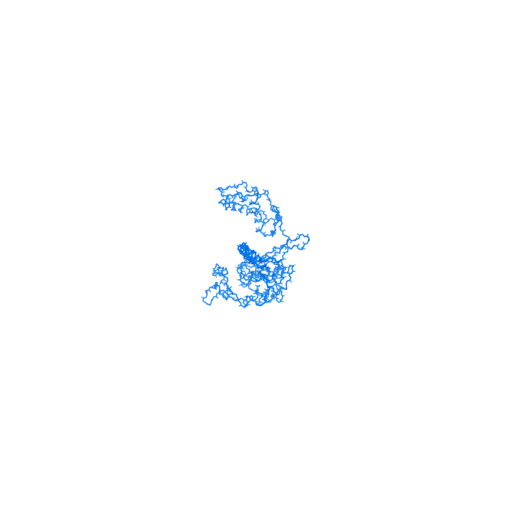94 THR A C 1
ATOM 2204 O O . THR A 1 294 ? -8.577 4.978 17.048 1.00 93.25 294 THR A O 1
ATOM 2207 N N . ALA A 1 295 ? -7.863 3.867 15.232 1.00 93.38 295 ALA A N 1
ATOM 2208 C CA . ALA A 1 295 ? -9.198 3.452 14.813 1.00 93.38 295 ALA A CA 1
ATOM 2209 C C . ALA A 1 295 ? -9.864 2.561 15.872 1.00 93.38 295 ALA A C 1
ATOM 2211 O O . ALA A 1 295 ? -11.013 2.802 16.225 1.00 93.38 295 ALA A O 1
ATOM 2212 N N . ALA A 1 296 ? -9.145 1.590 16.437 1.00 91.94 296 ALA A N 1
ATOM 2213 C CA . ALA A 1 296 ? -9.671 0.738 17.498 1.00 91.94 296 ALA A CA 1
ATOM 2214 C C . ALA A 1 296 ? -10.025 1.526 18.772 1.00 91.94 296 ALA A C 1
ATOM 2216 O O . ALA A 1 296 ? -11.069 1.266 19.365 1.00 91.94 296 ALA A O 1
ATOM 2217 N N . ALA A 1 297 ? -9.229 2.532 19.151 1.00 92.19 297 ALA A N 1
ATOM 2218 C CA . ALA A 1 297 ? -9.567 3.446 20.245 1.00 92.19 297 ALA A CA 1
ATOM 2219 C C . ALA A 1 297 ? -10.864 4.222 19.957 1.00 92.19 297 ALA A C 1
ATOM 2221 O O . ALA A 1 297 ? -11.742 4.306 20.815 1.00 92.19 297 ALA A O 1
ATOM 2222 N N . MET A 1 298 ? -11.019 4.741 18.734 1.00 94.12 298 MET A N 1
ATOM 2223 C CA . MET A 1 298 ? -12.249 5.418 18.311 1.00 94.12 298 MET A CA 1
ATOM 2224 C C . MET A 1 298 ? -13.453 4.472 18.336 1.00 94.12 298 MET A C 1
ATOM 2226 O O . MET A 1 298 ? -14.498 4.841 18.861 1.00 94.12 298 MET A O 1
ATOM 2230 N N . PHE A 1 299 ? -13.313 3.250 17.816 1.00 92.06 299 PHE A N 1
ATOM 2231 C CA . PHE A 1 299 ? -14.369 2.236 17.855 1.00 92.06 299 PHE A CA 1
ATOM 2232 C C . PHE A 1 299 ? -14.767 1.888 19.288 1.00 92.06 299 PHE A C 1
ATOM 2234 O O . PHE A 1 299 ? -15.959 1.845 19.586 1.00 92.06 299 PHE A O 1
ATOM 2241 N N . HIS A 1 300 ? -13.789 1.692 20.177 1.00 90.50 300 HIS A N 1
ATOM 2242 C CA . HIS A 1 300 ? -14.036 1.420 21.591 1.00 90.50 300 HIS A CA 1
ATOM 2243 C C . HIS A 1 300 ? -14.867 2.535 22.235 1.00 90.50 300 HIS A C 1
ATOM 2245 O O . HIS A 1 300 ? -15.883 2.259 22.864 1.00 90.50 300 HIS A O 1
ATOM 2251 N N . LEU A 1 301 ? -14.499 3.797 21.996 1.00 92.69 301 LEU A N 1
ATOM 2252 C CA . LEU A 1 301 ? -15.250 4.948 22.491 1.00 92.69 301 LEU A CA 1
ATOM 2253 C C . LEU A 1 301 ? -16.637 5.087 21.845 1.00 92.69 301 LEU A C 1
ATOM 2255 O O . LEU A 1 301 ? -17.580 5.493 22.513 1.00 92.69 301 LEU A O 1
ATOM 2259 N N . LEU A 1 302 ? -16.802 4.783 20.560 1.00 94.00 302 LEU A N 1
ATOM 2260 C CA . LEU A 1 302 ? -18.095 4.940 19.883 1.00 94.00 302 LEU A CA 1
ATOM 2261 C C . LEU A 1 302 ? -19.107 3.856 20.262 1.00 94.00 302 LEU A C 1
ATOM 2263 O O . LEU A 1 302 ? -20.299 4.144 20.309 1.00 94.00 302 LEU A O 1
ATOM 2267 N N . ALA A 1 303 ? -18.660 2.628 20.507 1.00 90.44 303 ALA A N 1
ATOM 2268 C CA . ALA A 1 303 ? -19.558 1.505 20.779 1.00 90.44 303 ALA A CA 1
ATOM 2269 C C . ALA A 1 303 ? -19.763 1.202 22.261 1.00 90.44 303 ALA A C 1
ATOM 2271 O O . ALA A 1 303 ? -20.609 0.382 22.605 1.00 90.44 303 ALA A O 1
ATOM 2272 N N . GLU A 1 304 ? -18.995 1.836 23.141 1.00 88.31 304 GLU A N 1
ATOM 2273 C CA . GLU A 1 304 ? -19.213 1.735 24.577 1.00 88.31 304 GLU A CA 1
ATOM 2274 C C . GLU A 1 304 ? -20.668 2.076 24.925 1.00 88.31 304 GLU A C 1
ATOM 2276 O O . GLU A 1 304 ? -21.117 3.186 24.650 1.00 88.31 304 GLU A O 1
ATOM 2281 N N . ASN A 1 305 ? -21.383 1.129 25.542 1.00 88.75 305 ASN A N 1
ATOM 2282 C CA . ASN A 1 305 ? -22.797 1.262 25.914 1.00 88.75 305 ASN A CA 1
ATOM 2283 C C . ASN A 1 305 ? -23.666 1.807 24.769 1.00 88.75 305 ASN A C 1
ATOM 2285 O O . ASN A 1 305 ? -24.457 2.717 24.988 1.00 88.75 305 ASN A O 1
ATOM 2289 N N . ASP A 1 306 ? -23.432 1.325 23.543 1.00 91.38 306 ASP A N 1
ATOM 2290 C CA . ASP A 1 306 ? -24.152 1.738 22.333 1.00 91.38 306 ASP A CA 1
ATOM 2291 C C . ASP A 1 306 ? -24.127 3.259 22.059 1.00 91.38 306 ASP A C 1
ATOM 2293 O O . ASP A 1 306 ? -24.932 3.764 21.276 1.00 91.38 306 ASP A O 1
ATOM 2297 N N . ARG A 1 307 ? -23.143 3.994 22.615 1.00 93.31 307 ARG A N 1
ATOM 2298 C CA . ARG A 1 307 ? -23.042 5.470 22.579 1.00 93.31 307 ARG A CA 1
ATOM 2299 C C . ARG A 1 307 ? -23.340 6.070 21.204 1.00 93.31 307 ARG A C 1
ATOM 2301 O O . ARG A 1 307 ? -24.099 7.031 21.113 1.00 93.31 307 ARG A O 1
ATOM 2308 N N . TYR A 1 308 ? -22.759 5.544 20.126 1.00 95.12 308 TYR A N 1
ATOM 2309 C CA . TYR A 1 308 ? -23.009 6.048 18.771 1.00 95.12 308 TYR A CA 1
ATOM 2310 C C . TYR A 1 308 ? -24.430 5.761 18.266 1.00 95.12 308 TYR A C 1
ATOM 2312 O O . TYR A 1 308 ? -25.023 6.608 17.595 1.00 95.12 308 TYR A O 1
ATOM 2320 N N . LEU A 1 309 ? -24.971 4.577 18.563 1.00 94.75 309 LEU A N 1
ATOM 2321 C CA . LEU A 1 309 ? -26.314 4.184 18.138 1.00 94.75 309 LEU A CA 1
ATOM 2322 C C . LEU A 1 309 ? -27.380 5.000 18.875 1.00 94.75 309 LEU A C 1
ATOM 2324 O O . LEU A 1 309 ? -28.307 5.486 18.223 1.00 94.75 309 LEU A O 1
ATOM 2328 N N . ASP A 1 310 ? -27.173 5.237 20.169 1.00 96.19 310 ASP A N 1
ATOM 2329 C CA . ASP A 1 310 ? -28.071 6.007 21.036 1.00 96.19 310 ASP A CA 1
ATOM 2330 C C . ASP A 1 310 ? -27.987 7.526 20.805 1.00 96.19 310 ASP A C 1
ATOM 2332 O O . ASP A 1 310 ? -28.901 8.267 21.166 1.00 96.19 310 ASP A O 1
ATOM 2336 N N . THR A 1 311 ? -26.915 8.012 20.171 1.00 96.56 311 THR A N 1
ATOM 2337 C CA . THR A 1 311 ? -26.765 9.436 19.836 1.00 96.56 311 THR A CA 1
ATOM 2338 C C . THR A 1 311 ? -27.678 9.826 18.661 1.00 96.56 311 THR A C 1
ATOM 2340 O O . THR A 1 311 ? -27.633 9.152 17.618 1.00 96.56 311 THR A O 1
ATOM 2343 N N . PRO A 1 312 ? -28.450 10.933 18.769 1.00 96.69 312 PRO A N 1
ATOM 2344 C CA . PRO A 1 312 ? -29.259 11.474 17.676 1.00 96.69 312 PRO A CA 1
ATOM 2345 C C . PRO A 1 312 ? -28.458 11.685 16.388 1.00 96.69 312 PRO A C 1
ATOM 2347 O O . PRO A 1 312 ? -27.284 12.052 16.414 1.00 96.69 312 PRO A O 1
ATOM 2350 N N . ALA A 1 313 ? -29.082 11.436 15.234 1.00 95.88 313 ALA A N 1
ATOM 2351 C CA . ALA A 1 313 ? -28.381 11.404 13.948 1.00 95.88 313 ALA A CA 1
ATOM 2352 C C . ALA A 1 313 ? -27.670 12.725 13.595 1.00 95.88 313 ALA A C 1
ATOM 2354 O O . ALA A 1 313 ? -26.601 12.700 12.983 1.00 95.88 313 ALA A O 1
ATOM 2355 N N . ASP A 1 314 ? -28.242 13.855 13.999 1.00 95.38 314 ASP A N 1
ATOM 2356 C CA . ASP A 1 314 ? -27.705 15.207 13.841 1.00 95.38 314 ASP A CA 1
ATOM 2357 C C . ASP A 1 314 ? -26.536 15.518 14.793 1.00 95.38 314 ASP A C 1
ATOM 2359 O O . ASP A 1 314 ? -25.657 16.306 14.442 1.00 95.38 314 ASP A O 1
ATOM 2363 N N . GLU A 1 315 ? -26.442 14.837 15.937 1.00 95.94 315 GLU A N 1
ATOM 2364 C CA . GLU A 1 315 ? -25.330 14.969 16.892 1.00 95.94 315 GLU A CA 1
ATOM 2365 C C . GLU A 1 315 ? -24.151 14.023 16.595 1.00 95.94 315 GLU A C 1
ATOM 2367 O O . GLU A 1 315 ? -23.021 14.259 17.034 1.00 95.94 315 GLU A O 1
ATOM 2372 N N . ARG A 1 316 ? -24.364 12.957 15.810 1.00 96.50 316 ARG A N 1
ATOM 2373 C CA . ARG A 1 316 ? -23.339 11.925 15.544 1.00 96.50 316 ARG A CA 1
ATOM 2374 C C . ARG A 1 316 ? -22.051 12.470 14.929 1.00 96.50 316 ARG A C 1
ATOM 2376 O O . ARG A 1 316 ? -20.979 11.938 15.214 1.00 96.50 316 ARG A O 1
ATOM 2383 N N . ALA A 1 317 ? -22.131 13.511 14.101 1.00 96.50 317 ALA A N 1
ATOM 2384 C CA . ALA A 1 317 ? -20.946 14.140 13.517 1.00 96.50 317 ALA A CA 1
ATOM 2385 C C . ALA A 1 317 ? -20.078 14.824 14.588 1.00 96.50 317 ALA A C 1
ATOM 2387 O O . ALA A 1 317 ? -18.852 14.686 14.573 1.00 96.50 317 ALA A O 1
ATOM 2388 N N . HIS A 1 318 ? -20.715 15.507 15.546 1.00 96.88 318 HIS A N 1
ATOM 2389 C CA . HIS A 1 318 ? -20.035 16.123 16.684 1.00 96.88 318 HIS A CA 1
ATOM 2390 C C . HIS A 1 318 ? -19.414 15.063 17.594 1.00 96.88 318 HIS A C 1
ATOM 2392 O O . HIS A 1 318 ? -18.220 15.136 17.888 1.00 96.88 318 HIS A O 1
ATOM 2398 N N . LEU A 1 319 ? -20.172 14.019 17.947 1.00 97.56 319 LEU A N 1
ATOM 2399 C CA . LEU A 1 319 ? -19.646 12.891 18.720 1.00 97.56 319 LEU A CA 1
ATOM 2400 C C . LEU A 1 319 ? -18.416 12.269 18.044 1.00 97.56 319 LEU A C 1
ATOM 2402 O O . LEU A 1 319 ? -17.393 12.048 18.693 1.00 97.56 319 LEU A O 1
ATOM 2406 N N . PHE A 1 320 ? -18.492 12.009 16.736 1.00 97.19 320 PHE A N 1
ATOM 2407 C CA . PHE A 1 320 ? -17.382 11.426 15.988 1.00 97.19 320 PHE A CA 1
ATOM 2408 C C . PHE A 1 320 ? -16.137 12.323 16.020 1.00 97.19 320 PHE A C 1
ATOM 2410 O O . PHE A 1 320 ? -15.024 11.827 16.215 1.00 97.19 320 PHE A O 1
ATOM 2417 N N . ALA A 1 321 ? -16.306 13.643 15.892 1.00 96.62 321 ALA A N 1
ATOM 2418 C CA . ALA A 1 321 ? -15.208 14.601 16.007 1.00 96.62 321 ALA A CA 1
ATOM 2419 C C . ALA A 1 321 ? -14.603 14.629 17.425 1.00 96.62 321 ALA A C 1
ATOM 2421 O O . ALA A 1 321 ? -13.379 14.615 17.578 1.00 96.62 321 ALA A O 1
ATOM 2422 N N . GLU A 1 322 ? -15.436 14.625 18.469 1.00 97.00 322 GLU A N 1
ATOM 2423 C CA . GLU A 1 322 ? -15.001 14.621 19.871 1.00 97.00 322 GLU A CA 1
ATOM 2424 C C . GLU A 1 322 ? -14.256 13.337 20.259 1.00 97.00 322 GLU A C 1
ATOM 2426 O O . GLU A 1 322 ? -13.234 13.411 20.953 1.00 97.00 322 GLU A O 1
ATOM 2431 N N . VAL A 1 323 ? -14.724 12.179 19.783 1.00 96.44 323 VAL A N 1
ATOM 2432 C CA . VAL A 1 323 ? -14.046 10.886 19.955 1.00 96.44 323 VAL A CA 1
ATOM 2433 C C . VAL A 1 323 ? -12.728 10.857 19.190 1.00 96.44 323 VAL A C 1
ATOM 2435 O O . VAL A 1 323 ? -11.711 10.440 19.745 1.00 96.44 323 VAL A O 1
ATOM 2438 N N . SER A 1 324 ? -12.717 11.342 17.944 1.00 95.88 324 SER A N 1
ATOM 2439 C CA . SER A 1 324 ? -11.496 11.410 17.136 1.00 95.88 324 SER A CA 1
ATOM 2440 C C . SER A 1 324 ? -10.416 12.203 17.870 1.00 95.88 324 SER A C 1
ATOM 2442 O O . SER A 1 324 ? -9.320 11.691 18.082 1.00 95.88 324 SER A O 1
ATOM 2444 N N . LYS A 1 325 ? -10.726 13.413 18.353 1.00 95.12 325 LYS A N 1
ATOM 2445 C CA . LYS A 1 325 ? -9.752 14.237 19.092 1.00 95.12 325 LYS A CA 1
ATOM 2446 C C . LYS A 1 325 ? -9.159 13.510 20.300 1.00 95.12 325 LYS A C 1
ATOM 2448 O O . LYS A 1 325 ? -7.947 13.545 20.489 1.00 95.12 325 LYS A O 1
ATOM 2453 N N . ARG A 1 326 ? -9.991 12.815 21.078 1.00 94.69 326 ARG A N 1
ATOM 2454 C CA . ARG A 1 326 ? -9.558 12.058 22.265 1.00 94.69 326 ARG A CA 1
ATOM 2455 C C . ARG A 1 326 ? -8.687 10.859 21.909 1.00 94.69 326 ARG A C 1
ATOM 2457 O O . ARG A 1 326 ? -7.645 10.675 22.524 1.00 94.69 326 ARG A O 1
ATOM 2464 N N . ALA A 1 327 ? -9.052 10.097 20.880 1.00 93.75 327 ALA A N 1
ATOM 2465 C CA . ALA A 1 327 ? -8.238 8.981 20.401 1.00 93.75 327 ALA A CA 1
ATOM 2466 C C . ALA A 1 327 ? -6.881 9.447 19.836 1.00 93.75 327 ALA A C 1
ATOM 2468 O O . ALA A 1 327 ? -5.860 8.787 20.030 1.00 93.75 327 ALA A O 1
ATOM 2469 N N . PHE A 1 328 ? -6.846 10.598 19.157 1.00 92.88 328 PHE A N 1
ATOM 2470 C CA . PHE A 1 328 ? -5.603 11.198 18.666 1.00 92.88 328 PHE A CA 1
ATOM 2471 C C . PHE A 1 328 ? -4.735 11.789 19.786 1.00 92.88 328 PHE A C 1
ATOM 2473 O O . PHE A 1 328 ? -3.511 11.734 19.670 1.00 92.88 328 PHE A O 1
ATOM 2480 N N . ALA A 1 329 ? -5.334 12.323 20.853 1.00 91.44 329 ALA A N 1
ATOM 2481 C CA . ALA A 1 329 ? -4.602 12.752 22.043 1.00 91.44 329 ALA A CA 1
ATOM 2482 C C . ALA A 1 329 ? -3.999 11.545 22.780 1.00 91.44 329 ALA A C 1
ATOM 2484 O O . ALA A 1 329 ? -2.793 11.509 23.020 1.00 91.44 329 ALA A O 1
ATOM 2485 N N . ASP A 1 330 ? -4.800 10.499 23.010 1.00 89.75 330 ASP A N 1
ATOM 2486 C CA . ASP A 1 330 ? -4.351 9.242 23.617 1.00 89.75 330 ASP A CA 1
ATOM 2487 C C . ASP A 1 330 ? -3.183 8.613 22.844 1.00 89.75 330 ASP A C 1
ATOM 2489 O O . ASP A 1 330 ? -2.190 8.204 23.447 1.00 89.75 330 ASP A O 1
ATOM 2493 N N . ARG A 1 331 ? -3.243 8.628 21.504 1.00 90.69 331 ARG A N 1
ATOM 2494 C CA . ARG A 1 331 ? -2.163 8.150 20.625 1.00 90.69 331 ARG A CA 1
ATOM 2495 C C . ARG A 1 331 ? -0.792 8.725 20.978 1.00 90.69 331 ARG A C 1
ATOM 2497 O O . ARG A 1 331 ? 0.201 8.001 20.891 1.00 90.69 331 ARG A O 1
ATOM 2504 N N . GLN A 1 332 ? -0.716 9.999 21.366 1.00 87.44 332 GLN A N 1
ATOM 2505 C CA . GLN A 1 332 ? 0.564 10.641 21.688 1.00 87.44 332 GLN A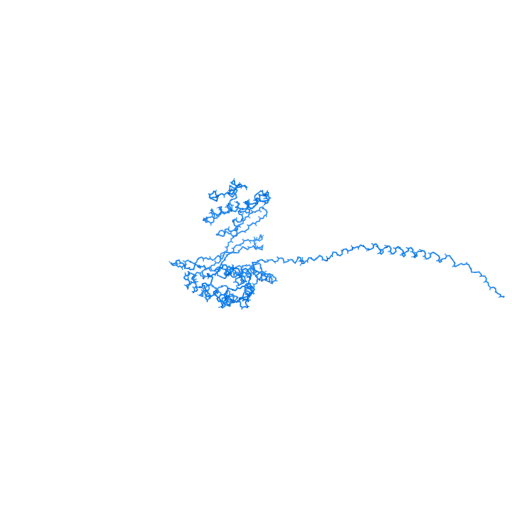 CA 1
ATOM 2506 C C . GLN A 1 332 ? 1.244 10.016 22.911 1.00 87.44 332 GLN A C 1
ATOM 2508 O O . GLN A 1 332 ? 2.467 10.065 23.018 1.00 87.44 332 GLN A O 1
ATOM 2513 N N . THR A 1 333 ? 0.477 9.374 23.795 1.00 84.62 333 THR A N 1
ATOM 2514 C CA . THR A 1 333 ? 1.001 8.756 25.020 1.00 84.62 333 THR A CA 1
ATOM 2515 C C . THR A 1 333 ? 1.731 7.435 24.772 1.00 84.62 333 THR A C 1
ATOM 2517 O O . THR A 1 333 ? 2.598 7.069 25.561 1.00 84.62 333 THR A O 1
ATOM 2520 N N . TRP A 1 334 ? 1.402 6.708 23.695 1.00 83.75 334 TRP A N 1
ATOM 2521 C CA . TRP A 1 334 ? 1.933 5.359 23.451 1.00 83.75 334 TRP A CA 1
ATOM 2522 C C . TRP A 1 334 ? 2.690 5.191 22.133 1.00 83.75 334 TRP A C 1
ATOM 2524 O O . TRP A 1 334 ? 3.423 4.214 21.996 1.00 83.75 334 TRP A O 1
ATOM 2534 N N . ILE A 1 335 ? 2.573 6.110 21.168 1.00 83.31 335 ILE A N 1
ATOM 2535 C CA . ILE A 1 335 ? 3.220 5.947 19.852 1.00 83.31 335 ILE A CA 1
ATOM 2536 C C . ILE A 1 335 ? 4.753 5.887 19.921 1.00 83.31 335 ILE A C 1
ATOM 2538 O O . ILE A 1 335 ? 5.365 5.158 19.146 1.00 83.31 335 ILE A O 1
ATOM 2542 N N . ASN A 1 336 ? 5.349 6.618 20.865 1.00 77.06 336 ASN A N 1
ATOM 2543 C CA . ASN A 1 336 ? 6.797 6.678 21.083 1.00 77.06 336 ASN A CA 1
ATOM 2544 C C . ASN A 1 336 ? 7.214 6.024 22.410 1.00 77.06 336 ASN A C 1
ATOM 2546 O O . ASN A 1 336 ? 8.331 6.237 22.875 1.00 77.06 336 ASN A O 1
ATOM 2550 N N . ALA A 1 337 ? 6.314 5.281 23.059 1.00 73.56 337 ALA A N 1
ATOM 2551 C CA . ALA A 1 337 ? 6.636 4.628 24.319 1.00 73.56 337 ALA A CA 1
ATOM 2552 C C . ALA A 1 337 ? 7.656 3.504 24.086 1.00 73.56 337 ALA A C 1
ATOM 2554 O O . ALA A 1 337 ? 7.484 2.687 23.182 1.00 73.56 337 ALA A O 1
ATOM 2555 N N . GLU A 1 338 ? 8.683 3.423 24.939 1.00 66.88 338 GLU A N 1
ATOM 2556 C CA . GLU A 1 338 ? 9.695 2.352 24.888 1.00 66.88 338 GLU A CA 1
ATOM 2557 C C . GLU A 1 338 ? 9.065 0.957 24.982 1.00 66.88 338 GLU A C 1
ATOM 2559 O O . GLU A 1 338 ? 9.538 -0.002 24.372 1.00 66.88 338 GLU A O 1
ATOM 2564 N N . LYS A 1 339 ? 7.958 0.852 25.726 1.00 71.69 339 LYS A N 1
ATOM 2565 C CA . LYS A 1 339 ? 7.133 -0.345 25.812 1.00 71.69 339 LYS A CA 1
ATOM 2566 C C . LYS A 1 339 ? 5.698 0.001 25.445 1.00 71.69 339 LYS A C 1
ATOM 2568 O O . LYS A 1 339 ? 5.014 0.714 26.177 1.00 71.69 339 LYS A O 1
ATOM 2573 N N . PHE A 1 340 ? 5.232 -0.553 24.332 1.00 75.88 340 PHE A N 1
ATOM 2574 C CA . PHE A 1 340 ? 3.829 -0.470 23.955 1.00 75.88 340 PHE A CA 1
ATOM 2575 C C . PHE A 1 340 ? 2.976 -1.297 24.924 1.00 75.88 340 PHE A C 1
ATOM 2577 O O . PHE A 1 340 ? 3.182 -2.501 25.089 1.00 75.88 340 PHE A O 1
ATOM 2584 N N . VAL A 1 341 ? 2.006 -0.637 25.551 1.00 68.69 341 VAL A N 1
ATOM 2585 C CA . VAL A 1 341 ? 0.888 -1.274 26.247 1.00 68.69 341 VAL A CA 1
ATOM 2586 C C . VAL A 1 341 ? -0.340 -1.053 25.370 1.00 68.69 341 VAL A C 1
ATOM 2588 O O . VAL A 1 341 ? -0.536 0.051 24.864 1.00 68.69 341 VAL A O 1
ATOM 2591 N N . ALA A 1 342 ? -1.122 -2.111 25.145 1.00 70.25 342 ALA A N 1
ATOM 2592 C CA . ALA A 1 342 ? -2.352 -2.043 24.360 1.00 70.25 342 ALA A CA 1
ATOM 2593 C C . ALA A 1 342 ? -3.345 -1.011 24.937 1.00 70.25 342 ALA A C 1
ATOM 2595 O O . ALA A 1 342 ? -3.136 -0.483 26.027 1.00 70.25 342 ALA A O 1
ATOM 2596 N N . LEU A 1 343 ? -4.421 -0.727 24.195 1.00 79.25 343 LEU A N 1
ATOM 2597 C CA . LEU A 1 343 ? -5.425 0.286 24.545 1.00 79.25 343 LEU A CA 1
ATOM 2598 C C . LEU A 1 343 ? -5.863 0.207 26.020 1.00 79.25 343 LEU A C 1
ATOM 2600 O O . LEU A 1 343 ? -6.440 -0.793 26.445 1.00 79.25 343 LEU A O 1
ATOM 2604 N N . ASP A 1 344 ? -5.625 1.284 26.772 1.00 85.94 344 ASP A N 1
ATOM 2605 C CA . ASP A 1 344 ? -6.120 1.450 28.140 1.00 85.94 344 ASP A CA 1
ATOM 2606 C C . ASP A 1 344 ? -7.556 1.988 28.091 1.00 85.94 344 ASP A C 1
ATOM 2608 O O . ASP A 1 344 ? -7.793 3.185 27.892 1.00 85.94 344 ASP A O 1
ATOM 2612 N N . SER A 1 345 ? -8.524 1.082 28.246 1.00 83.06 345 SER A N 1
ATOM 2613 C CA . SER A 1 345 ? -9.949 1.419 28.219 1.00 83.06 345 SER A CA 1
ATOM 2614 C C . SER A 1 345 ? -10.318 2.433 29.297 1.00 83.06 345 SER A C 1
ATOM 2616 O O . SER A 1 345 ? -11.062 3.367 29.019 1.00 83.06 345 SER A O 1
ATOM 2618 N N . SER A 1 346 ? -9.765 2.306 30.504 1.00 87.38 346 SER A N 1
ATOM 2619 C CA . SER A 1 346 ? -10.081 3.194 31.627 1.00 87.38 346 SER A CA 1
ATOM 2620 C C . SER A 1 346 ? -9.628 4.623 31.341 1.00 87.38 346 SER A C 1
ATOM 2622 O O . SER A 1 346 ? -10.359 5.580 31.617 1.00 87.38 346 SER A O 1
ATOM 2624 N N . ARG A 1 347 ? -8.445 4.785 30.737 1.00 87.12 347 ARG A N 1
ATOM 2625 C CA . ARG A 1 347 ? -7.941 6.098 30.312 1.00 87.12 347 ARG A CA 1
ATOM 2626 C C . ARG A 1 347 ? -8.792 6.698 29.194 1.00 87.12 347 ARG A C 1
ATOM 2628 O O . ARG A 1 347 ? -9.183 7.862 29.291 1.00 87.12 347 ARG A O 1
ATOM 2635 N N . LEU A 1 348 ? -9.124 5.907 28.172 1.00 88.06 348 LEU A N 1
ATOM 2636 C CA . LEU A 1 348 ? -9.987 6.343 27.068 1.00 88.06 348 LEU A CA 1
ATOM 2637 C C . LEU A 1 348 ? -11.371 6.782 27.577 1.00 88.06 348 LEU A C 1
ATOM 2639 O O . LEU A 1 348 ? -11.847 7.861 27.225 1.00 88.06 348 LEU A O 1
ATOM 2643 N N . GLN A 1 349 ? -11.990 5.995 28.457 1.00 87.69 349 GLN A N 1
ATOM 2644 C CA . GLN A 1 349 ? -13.278 6.316 29.079 1.00 87.69 349 GLN A CA 1
ATOM 2645 C C . GLN A 1 349 ? -13.201 7.583 29.931 1.00 87.69 349 GLN A C 1
ATOM 2647 O O . GLN A 1 349 ? -14.063 8.457 29.832 1.00 87.69 349 GLN A O 1
ATOM 2652 N N . SER A 1 350 ? -12.134 7.734 30.716 1.00 90.31 350 SER A N 1
ATOM 2653 C CA . SER A 1 350 ? -11.913 8.936 31.524 1.00 90.31 350 SER A CA 1
ATOM 2654 C C . SER A 1 350 ? -11.830 10.192 30.655 1.00 90.31 350 SER A C 1
ATOM 2656 O O . SER A 1 350 ? -12.384 11.228 31.026 1.00 90.31 350 SER A O 1
ATOM 2658 N N . ALA A 1 351 ? -11.234 10.104 29.460 1.00 89.69 351 ALA A N 1
ATOM 2659 C CA . ALA A 1 351 ? -11.186 11.222 28.517 1.00 89.69 351 ALA A CA 1
ATOM 2660 C C . ALA A 1 351 ? -12.587 11.671 28.056 1.00 89.69 351 ALA A C 1
ATOM 2662 O O . ALA A 1 351 ? -12.795 12.858 27.786 1.00 89.69 351 ALA A O 1
ATOM 2663 N N . MET A 1 352 ? -13.568 10.764 28.006 1.00 93.06 352 MET A N 1
ATOM 2664 C CA . MET A 1 352 ? -14.955 11.085 27.646 1.00 93.06 352 MET A CA 1
ATOM 2665 C C . MET A 1 352 ? -15.738 11.800 28.752 1.00 93.06 352 MET A C 1
ATOM 2667 O O . MET A 1 352 ? -16.774 12.383 28.451 1.00 93.06 352 MET A O 1
ATOM 2671 N N . SER A 1 353 ? -15.252 11.844 29.996 1.00 91.56 353 SER A N 1
ATOM 2672 C CA . SER A 1 353 ? -15.940 12.545 31.102 1.00 91.56 353 SER A CA 1
ATOM 2673 C C . SER A 1 353 ? -16.164 14.043 30.848 1.00 91.56 353 SER A C 1
ATOM 2675 O O . SER A 1 353 ? -17.094 14.637 31.385 1.00 91.56 353 SER A O 1
ATOM 2677 N N . SER A 1 354 ? -15.325 14.649 30.004 1.00 91.62 354 SER A N 1
ATOM 2678 C CA . SER A 1 354 ? -15.401 16.057 29.598 1.00 91.62 354 SER A CA 1
ATOM 2679 C C . SER A 1 354 ? -16.245 16.302 28.340 1.00 91.62 354 SER A C 1
ATOM 2681 O O . SER A 1 354 ? -16.310 17.435 27.863 1.00 91.62 354 SER A O 1
ATOM 2683 N N . TYR A 1 355 ? -16.843 15.258 27.755 1.00 94.44 355 TYR A N 1
ATOM 2684 C CA . TYR A 1 355 ? -17.655 15.378 26.545 1.00 94.44 355 TYR A CA 1
ATOM 2685 C C . TYR A 1 355 ? -18.929 16.191 26.803 1.00 94.44 355 TYR A C 1
ATOM 2687 O O . TYR A 1 355 ? -19.622 15.998 27.800 1.00 94.44 355 TYR A O 1
ATOM 2695 N N . ASN A 1 356 ? -19.257 17.074 25.862 1.00 93.56 356 ASN A N 1
ATOM 2696 C CA . ASN A 1 356 ? -20.485 17.857 25.856 1.00 93.56 356 ASN A CA 1
ATOM 2697 C C . ASN A 1 356 ? -21.059 17.849 24.436 1.00 93.56 356 ASN A C 1
ATOM 2699 O O . ASN A 1 356 ? -20.350 18.206 23.496 1.00 93.56 356 ASN A O 1
ATOM 2703 N N . SER A 1 357 ? -22.327 17.468 24.268 1.00 93.69 357 SER A N 1
ATOM 2704 C CA . SER A 1 357 ? -22.973 17.402 22.948 1.00 93.69 357 SER A CA 1
ATOM 2705 C C . SER A 1 357 ? -23.132 18.767 22.271 1.00 93.69 357 SER A C 1
ATOM 2707 O O . SER A 1 357 ? -23.177 18.845 21.050 1.00 93.69 357 SER A O 1
ATOM 2709 N N . ASN A 1 358 ? -23.144 19.854 23.046 1.00 93.69 358 ASN A N 1
ATOM 2710 C CA . ASN A 1 358 ? -23.359 21.217 22.555 1.00 93.69 358 ASN A CA 1
ATOM 2711 C C . ASN A 1 358 ? -22.071 22.046 22.454 1.00 93.69 358 ASN A C 1
ATOM 2713 O O . ASN A 1 358 ? -22.115 23.205 22.040 1.00 93.69 358 ASN A O 1
ATOM 2717 N N . GLN A 1 359 ? -20.923 21.504 22.873 1.00 94.44 359 GLN A N 1
ATOM 2718 C CA . GLN A 1 359 ? -19.675 22.261 22.915 1.00 94.44 359 GLN A CA 1
ATOM 2719 C C . GLN A 1 359 ? -18.469 21.393 22.566 1.00 94.44 359 GLN A C 1
ATOM 2721 O O . GLN A 1 359 ? -18.223 20.357 23.178 1.00 94.44 359 GLN A O 1
ATOM 2726 N N . ALA A 1 360 ? -17.666 21.863 21.611 1.00 95.06 360 ALA A N 1
ATOM 2727 C CA . ALA A 1 360 ? -16.419 21.209 21.252 1.00 95.06 360 ALA A CA 1
ATOM 2728 C C . ALA A 1 360 ? -15.368 21.341 22.361 1.00 95.06 360 ALA A C 1
ATOM 2730 O O . ALA A 1 360 ? -15.126 22.431 22.887 1.00 95.06 360 ALA A O 1
ATOM 2731 N N . THR A 1 361 ? -14.681 20.240 22.662 1.00 95.00 361 THR A N 1
ATOM 2732 C CA . THR A 1 361 ? -13.557 20.263 23.605 1.00 95.00 361 THR A CA 1
ATOM 2733 C C . THR A 1 361 ? -12.339 20.905 22.953 1.00 95.00 361 THR A C 1
ATOM 2735 O O . THR A 1 361 ? -11.939 20.523 21.851 1.00 95.00 361 THR A O 1
ATOM 2738 N N . VAL A 1 362 ? -11.740 21.873 23.638 1.00 92.88 362 VAL A N 1
ATOM 2739 C CA . VAL A 1 362 ? -10.494 22.531 23.224 1.00 92.88 362 VAL A CA 1
ATOM 2740 C C . VAL A 1 362 ? -9.345 21.519 23.316 1.00 92.88 362 VAL A C 1
ATOM 2742 O O . VAL A 1 362 ? -9.205 20.861 24.346 1.00 92.88 362 VAL A O 1
ATOM 2745 N N . SER A 1 363 ? -8.562 21.350 22.246 1.00 87.12 363 SER A N 1
ATOM 2746 C CA . SER A 1 363 ? -7.575 20.262 22.114 1.00 87.12 363 SER A CA 1
ATOM 2747 C C . SER A 1 363 ? -6.514 20.265 23.218 1.00 87.12 363 SER A C 1
ATOM 2749 O O . SER A 1 363 ? -6.101 19.204 23.672 1.00 87.12 363 SER A O 1
ATOM 2751 N N . GLU A 1 364 ? -6.135 21.443 23.709 1.00 85.88 364 GLU A N 1
ATOM 2752 C CA . GLU A 1 364 ? -5.180 21.656 24.802 1.00 85.88 364 GLU A CA 1
ATOM 2753 C C . GLU A 1 364 ? -5.664 21.092 26.149 1.00 85.88 364 GLU A C 1
ATOM 2755 O O . GLU A 1 364 ? -4.877 20.957 27.078 1.00 85.88 364 GLU A O 1
ATOM 2760 N N . LYS A 1 365 ? -6.957 20.766 26.281 1.00 85.31 365 LYS A N 1
ATOM 2761 C CA . LYS A 1 365 ? -7.520 20.125 27.482 1.00 85.31 365 LYS A CA 1
ATOM 2762 C C . LYS A 1 365 ? -7.496 18.594 27.421 1.00 85.31 365 LYS A C 1
ATOM 2764 O O . LYS A 1 365 ? -7.954 17.958 28.365 1.00 85.31 365 LYS A O 1
ATOM 2769 N N . LEU A 1 366 ? -7.057 18.014 26.302 1.00 82.62 366 LEU A N 1
ATOM 2770 C CA . LEU A 1 366 ? -7.043 16.565 26.072 1.00 82.62 366 LEU A CA 1
ATOM 2771 C C . LEU A 1 366 ? -5.654 15.933 26.252 1.00 82.62 366 LEU A C 1
ATOM 2773 O O . LEU A 1 366 ? -5.555 14.710 26.180 1.00 82.62 366 LEU A O 1
ATOM 2777 N N . SER A 1 367 ? -4.612 16.751 26.429 1.00 64.62 367 SER A N 1
ATOM 2778 C CA . SER A 1 367 ? -3.214 16.330 26.595 1.00 64.62 367 SER A CA 1
ATOM 2779 C C . SER A 1 367 ? -2.857 15.984 28.029 1.00 64.62 367 SER A C 1
ATOM 2781 O O . SER A 1 367 ? -3.207 16.810 28.905 1.00 64.62 367 SER A O 1
#

pLDDT: mean 85.07, std 17.97, range [33.12, 98.75]

Solvent-accessible surface area (backbone atoms only — not comparable to full-atom values): 21003 Å² total; per-residue (Å²): 135,84,90,85,88,88,93,85,90,84,84,81,73,71,73,70,60,59,58,55,51,56,53,50,53,53,52,52,54,53,54,63,67,65,64,70,65,76,72,73,70,65,66,74,77,78,59,91,60,72,82,62,97,68,88,78,84,65,82,60,100,44,69,68,26,24,49,49,14,44,52,35,39,76,70,67,28,28,74,39,30,15,52,42,22,19,47,47,23,28,34,55,66,34,55,92,82,30,42,70,70,33,45,43,71,48,81,43,78,38,69,83,41,90,89,74,38,44,55,37,24,44,40,11,55,50,40,75,46,81,61,58,101,57,89,43,82,40,81,50,48,42,49,18,29,49,56,30,44,49,52,46,29,75,74,54,35,70,59,62,69,43,68,40,38,46,62,22,24,46,39,16,57,75,31,40,59,35,38,66,65,48,30,50,51,56,60,70,55,39,73,67,56,55,71,40,69,70,48,35,72,54,45,32,46,99,89,66,49,68,60,46,57,67,41,76,38,55,36,57,70,59,14,52,51,40,46,46,36,37,74,67,34,57,62,41,58,34,40,63,71,51,19,52,51,51,25,53,54,28,49,76,51,45,22,35,42,44,52,65,56,41,54,67,63,73,59,46,78,44,71,39,43,77,44,81,52,92,93,45,77,47,74,28,58,49,76,80,50,49,67,56,52,39,48,49,48,33,49,52,66,37,53,50,91,45,44,54,77,75,39,56,82,87,50,41,62,56,53,52,52,56,40,46,54,48,27,58,39,53,44,70,72,46,62,79,39,96,68,77,71,77,90,58,62,69,61,57,54,56,62,53,73,75,66,50,96,89,48,84,77,62,71,86,78,59,110

Foldseek 3Di:
DDDDDDDPDDPPPPPVVVVVVVVVVVVVVVVVVVVPPPPPPPPPPCPVDPPPVQDDADDDPDVVLRVLLVVCVVVVKDNLLSVLLSQLQCCQQPVLVGHQQAWAKDWDWDCVPPVGIFIKMKGQGFAWQPADPDDFLDTGTQGRPQQSSQVSCVVRIDDQLLSSLVNSLCCQAVWDFHAQNNQVVVVVCPCVLVVDVLSCVFAADPVRHGDHGRDTTHNNVSSVVSVCCSPVNSVCCLDPDVLVVVQVVQVVRRYRDDSVSSNPRHIDMDGWDWDDDPPDIQTHHDPPPCVSLLVVLLVLQCPVVVNLVPDDPVLNVVVSVQSSLLSVLVCVVANPDPDHDGDDSVSSVVLCVPDDSVDHDDSVVND

Sequence (367 aa):
MLKFISLKFFHLRLIRFFDVHRRASAAAAVLVLLSGCEVFKTLPDITMFEPTSYFGGATSDEPRAALVARDVLAAGGSAADAAVALYFTLAVTYPSTASLGGGGLCLVYNPDKNNGGTTEVIEFNALAAETGSTAPRRPNAIPGTVRGMYALQARYGRLPWSRLLAPAEAYASLGHQVSRALARDIRLAGPSLFIDRDMRKIFLHNDGSPISEGQRVFQLELGSVLSQLRIKGAGVFYSGSVAKVLSTGAARVEGALTIEELRAFAPTWRDSVTLSFGTLVFHTAPPPAAGGLTAAAMFHLLAENDRYLDTPADERAHLFAEVSKRAFADRQTWINAEKFVALDSSRLQSAMSSYNSNQATVSEKLS

Nearest PDB structures (foldseek):
  2dbx-assembly1_A  TM=9.006E-01  e=1.907E-23  Escherichia coli K-12
  2nqo-assembly1_C  TM=8.698E-01  e=3.430E-21  Helicobacter pylori
  4gg2-assembly1_A  TM=8.717E-01  e=2.007E-20  Homo sapiens
  2e0w-assembly2_B  TM=9.145E-01  e=1.236E-17  Escherichia coli K-12
  2e0w-assembly1_A  TM=9.106E-01  e=1.897E-17  Escherichia coli K-12

Radius of gyration: 35.97 Å; Cα contacts (8 Å, |Δi|>4): 493; chains: 1; bounding box: 127×88×81 Å

Secondary structure (DSSP, 8-state):
--------S-SSSSHHHHHHHHHHHHHHHHHHHS-------------S----S-------SSHHHHHHHHHHHHTT--HHHHHHHHHHHHHHH-TTT--TT--EEEEEEETTGGGT-EEEEEEE--EEP---SS--SS--EE--HHHHHHHHHHHH--S-HHHHHHHHHHHHHH-EEPPHHHHHHHHHHGGGGGGSHHHHHHHB-TTSPBP-TT-EE--HHHHHHHHHHHHH-THHHHSSHHHHHHHHHHHHTT----HHHHHH---EEEEPEEEEETTEEEEEPPTT--HHHHHHHHHHHHHGGGHHHHS-TTTHHHHHHHHHHHHHHHHHHHTT-SS-----HHHHHHHHTT-BTTBPPPGGG--

Organism: NCBI:txid408172